Protein AF-A0A844P4P9-F1 (afdb_monomer)

Foldseek 3Di:
DPPVVVVVVVVVVVVVVVVVCCVVVVVVVPPDDDDPPVVVVVVVVVVVVVVVVVVVVVVVVVVVVVVVVVVVVVVVVVVVVVVVVVVVVVVLLVVLQVLLVVLLVVQVVLLVCLCPPCQLVNFKHFQDSVVLCCLQFVPRDSRHDDQAPVPPPPCCPRLLNLLLVLLLLLLVLLQQQLPDQQDDLVSLVVNVVSQLSNCVSNNMATPCLLDAQFKAFADDSRRTRARQLQRLSSLSSSLVSSQSSCVRNVHDHDDVVSSCSSCVSQQRLSSLLNNLLSQVVDPGMDGNNPLCVLVNLLSVLLVVLVVLPDPLSVVLNVVSSQSSHNHRDPVNVVLSVDLVSSLVNLVSSLVSLVVSCVVPDPVSVVSSVVSVVVVVVSVD

Mean predicted aligned error: 12.12 Å

pLDDT: mean 83.0, std 12.96, range [45.75, 98.38]

Organism: Aliivibrio fischeri (NCBI:txid668)

Structure (mmCIF, N/CA/C/O backbone):
data_AF-A0A844P4P9-F1
#
_entry.id   AF-A0A844P4P9-F1
#
loop_
_atom_site.group_PDB
_atom_site.id
_atom_site.type_symbol
_atom_site.label_atom_id
_atom_site.label_alt_id
_atom_site.label_comp_id
_atom_site.label_asym_id
_atom_site.label_entity_id
_atom_site.label_seq_id
_atom_site.pdbx_PDB_ins_code
_atom_site.Cartn_x
_atom_site.Cartn_y
_atom_site.Cartn_z
_atom_site.occupancy
_atom_site.B_iso_or_equiv
_atom_site.auth_seq_id
_atom_site.auth_comp_id
_atom_site.auth_asym_id
_atom_site.auth_atom_id
_atom_site.pdbx_PDB_model_num
ATOM 1 N N . MET A 1 1 ? -49.390 -13.519 61.964 1.00 49.34 1 MET A N 1
ATOM 2 C CA . MET A 1 1 ? -50.556 -12.682 62.332 1.00 49.34 1 MET A CA 1
ATOM 3 C C . MET A 1 1 ? -50.137 -11.231 62.199 1.00 49.34 1 MET A C 1
ATOM 5 O O . MET A 1 1 ? -49.095 -10.884 62.733 1.00 49.34 1 MET A O 1
ATOM 9 N N . ASN A 1 2 ? -50.870 -10.423 61.428 1.00 45.75 2 ASN A N 1
ATOM 10 C CA . ASN A 1 2 ? -50.506 -9.028 61.162 1.00 45.75 2 ASN A CA 1
ATOM 11 C C . ASN A 1 2 ? -50.465 -8.231 62.473 1.00 45.75 2 ASN A C 1
ATOM 13 O O . ASN A 1 2 ? -51.506 -8.053 63.106 1.00 45.75 2 ASN A O 1
ATOM 17 N N . ASN A 1 3 ? -49.288 -7.721 62.848 1.00 56.22 3 ASN A N 1
ATOM 18 C CA . ASN A 1 3 ? -49.097 -6.864 64.026 1.00 56.22 3 ASN A CA 1
ATOM 19 C C . ASN A 1 3 ? -50.070 -5.668 64.030 1.00 56.22 3 ASN A C 1
ATOM 21 O O . ASN A 1 3 ? -50.517 -5.241 65.090 1.00 56.22 3 ASN A O 1
ATOM 25 N N . ASN A 1 4 ? -50.497 -5.209 62.850 1.00 58.88 4 ASN A N 1
ATOM 26 C CA . ASN A 1 4 ? -51.485 -4.140 62.684 1.00 58.88 4 ASN A CA 1
ATOM 27 C C . ASN A 1 4 ? -52.857 -4.458 63.309 1.00 58.88 4 ASN A C 1
ATOM 29 O O . ASN A 1 4 ? -53.518 -3.550 63.801 1.00 58.88 4 ASN A O 1
ATOM 33 N N . LEU A 1 5 ? -53.284 -5.728 63.340 1.00 64.12 5 LEU A N 1
ATOM 34 C CA . LEU A 1 5 ? -54.570 -6.120 63.929 1.00 64.12 5 LEU A CA 1
ATOM 35 C C . LEU A 1 5 ? -54.526 -6.048 65.464 1.00 64.12 5 LEU A C 1
ATOM 37 O O . LEU A 1 5 ? -55.470 -5.582 66.090 1.00 64.12 5 LEU A O 1
ATOM 41 N N . ILE A 1 6 ? -53.408 -6.465 66.065 1.00 69.06 6 ILE A N 1
ATOM 42 C CA . ILE A 1 6 ? -53.213 -6.445 67.522 1.00 69.06 6 ILE A CA 1
ATOM 43 C C . ILE A 1 6 ? -53.178 -4.999 68.030 1.00 69.06 6 ILE A C 1
ATOM 45 O O . ILE A 1 6 ? -53.824 -4.684 69.026 1.00 69.06 6 ILE A O 1
ATOM 49 N N . TRP A 1 7 ? -52.495 -4.101 67.312 1.00 66.94 7 TRP A N 1
ATOM 50 C CA . TRP A 1 7 ? -52.430 -2.682 67.671 1.00 66.94 7 TRP A CA 1
ATOM 51 C C . TRP A 1 7 ? -53.755 -1.943 67.483 1.00 66.94 7 TRP A C 1
ATOM 53 O O . TRP A 1 7 ? -54.087 -1.099 68.310 1.00 66.94 7 TRP A O 1
ATOM 63 N N . LEU A 1 8 ? -54.536 -2.288 66.454 1.00 70.75 8 LEU A N 1
ATOM 64 C CA . LEU A 1 8 ? -55.869 -1.718 66.239 1.00 70.75 8 LEU A CA 1
ATOM 65 C C . LEU A 1 8 ? -56.861 -2.159 67.327 1.00 70.75 8 LEU A C 1
ATOM 67 O O . LEU A 1 8 ? -57.684 -1.367 67.778 1.00 70.75 8 LEU A O 1
ATOM 71 N N . VAL A 1 9 ? -56.741 -3.400 67.805 1.00 73.94 9 VAL A N 1
ATOM 72 C CA . VAL A 1 9 ? -57.531 -3.901 68.940 1.00 73.94 9 VAL A CA 1
ATOM 73 C C . VAL A 1 9 ? -57.095 -3.240 70.253 1.00 73.94 9 VAL A C 1
ATOM 75 O O . VAL A 1 9 ? -57.946 -2.858 71.051 1.00 73.94 9 VAL A O 1
ATOM 78 N N . LEU A 1 10 ? -55.791 -3.039 70.471 1.00 70.88 10 LEU A N 1
ATOM 79 C CA . LEU A 1 10 ? -55.267 -2.356 71.661 1.00 70.88 10 LEU A CA 1
ATOM 80 C C . LEU A 1 10 ? -55.635 -0.867 71.705 1.00 70.88 10 LEU A C 1
ATOM 82 O O . LEU A 1 10 ? -56.014 -0.375 72.765 1.00 70.88 10 LEU A O 1
ATOM 86 N N . SER A 1 11 ? -55.579 -0.150 70.579 1.00 71.00 11 SER A N 1
ATOM 87 C CA . SER A 1 11 ? -55.977 1.263 70.524 1.00 71.00 11 SER A CA 1
ATOM 88 C C . SER A 1 11 ? -57.486 1.439 70.707 1.00 71.00 11 SER A C 1
ATOM 90 O O . SER A 1 11 ? -57.906 2.331 71.444 1.00 71.00 11 SER A O 1
ATOM 92 N N . ALA A 1 12 ? -58.299 0.545 70.132 1.00 72.88 12 ALA A N 1
ATOM 93 C CA . ALA A 1 12 ? -59.739 0.504 70.371 1.00 72.88 12 ALA A CA 1
ATOM 94 C C . ALA A 1 12 ? -60.065 0.188 71.841 1.00 72.88 12 ALA A C 1
ATOM 96 O O . ALA A 1 12 ? -60.924 0.840 72.432 1.00 72.88 12 ALA A O 1
ATOM 97 N N . ALA A 1 13 ? -59.340 -0.749 72.461 1.00 72.50 13 ALA A N 1
ATOM 98 C CA . ALA A 1 13 ? -59.513 -1.086 73.871 1.00 72.50 13 ALA A CA 1
ATOM 99 C C . ALA A 1 13 ? -59.148 0.094 74.786 1.00 72.50 13 ALA A C 1
ATOM 101 O O . ALA A 1 13 ? -59.950 0.459 75.642 1.00 72.50 13 ALA A O 1
ATOM 102 N N . ILE A 1 14 ? -58.002 0.750 74.569 1.00 73.44 14 ILE A N 1
ATOM 103 C CA . ILE A 1 14 ? -57.566 1.917 75.357 1.00 73.44 14 ILE A CA 1
ATOM 104 C C . ILE A 1 14 ? -58.513 3.108 75.153 1.00 73.44 14 ILE A C 1
ATOM 106 O O . ILE A 1 14 ? -58.868 3.768 76.127 1.00 73.44 14 ILE A O 1
ATOM 110 N N . GLY A 1 15 ? -58.970 3.353 73.919 1.00 70.38 15 GLY A N 1
ATOM 111 C CA . GLY A 1 15 ? -59.972 4.378 73.613 1.00 70.38 15 GLY A CA 1
ATOM 112 C C . GLY A 1 15 ? -61.324 4.100 74.278 1.00 70.38 15 GLY A C 1
ATOM 113 O O . GLY A 1 15 ? -61.955 5.007 74.808 1.00 70.38 15 GLY A O 1
ATOM 114 N N . SER A 1 16 ? -61.753 2.836 74.326 1.00 69.38 16 SER A N 1
ATOM 115 C CA . SER A 1 16 ? -62.984 2.453 75.028 1.00 69.38 16 SER A CA 1
ATOM 116 C C . SER A 1 16 ? -62.849 2.581 76.549 1.00 69.38 16 SER A C 1
ATOM 118 O O . SER A 1 16 ? -63.783 3.030 77.213 1.00 69.38 16 SER A O 1
ATOM 120 N N . LEU A 1 17 ? -61.671 2.266 77.101 1.00 65.81 17 LEU A N 1
ATOM 121 C CA . LEU A 1 17 ? -61.398 2.367 78.532 1.00 65.81 17 LEU A CA 1
ATOM 122 C C . LEU A 1 17 ? -61.313 3.827 78.985 1.00 65.81 17 LEU A C 1
ATOM 124 O O . LEU A 1 17 ? -61.814 4.156 80.053 1.00 65.81 17 LEU A O 1
ATOM 128 N N . SER A 1 18 ? -60.715 4.713 78.181 1.00 62.50 18 SER A N 1
ATOM 129 C CA . SER A 1 18 ? -60.629 6.144 78.491 1.00 62.50 18 SER A CA 1
ATOM 130 C C . SER A 1 18 ? -61.994 6.828 78.418 1.00 62.50 18 SER A C 1
ATOM 132 O O . SER A 1 18 ? -62.302 7.649 79.281 1.00 62.50 18 SER A O 1
ATOM 134 N N . VAL A 1 19 ? -62.848 6.432 77.466 1.00 67.31 19 VAL A N 1
ATOM 135 C CA . VAL A 1 19 ? -64.245 6.883 77.400 1.00 67.31 19 VAL A CA 1
ATOM 136 C C . VAL A 1 19 ? -65.050 6.339 78.578 1.00 67.31 19 VAL A C 1
ATOM 138 O O . VAL A 1 19 ? -65.781 7.116 79.181 1.00 67.31 19 VAL A O 1
ATOM 141 N N . MET A 1 20 ? -64.888 5.067 78.971 1.00 65.25 20 MET A N 1
ATOM 142 C CA . MET A 1 20 ? -65.543 4.532 80.174 1.00 65.25 20 MET A CA 1
ATOM 143 C C . MET A 1 20 ? -65.071 5.234 81.446 1.00 65.25 20 MET A C 1
ATOM 145 O O . MET A 1 20 ? -65.904 5.619 82.254 1.00 65.25 20 MET A O 1
ATOM 149 N N . ILE A 1 21 ? -63.768 5.445 81.634 1.00 62.84 21 ILE A N 1
ATOM 150 C CA . ILE A 1 21 ? -63.237 6.151 82.807 1.00 62.84 21 ILE A CA 1
ATOM 151 C C . ILE A 1 21 ? -63.730 7.606 82.811 1.00 62.84 21 ILE A C 1
ATOM 153 O O . ILE A 1 21 ? -64.185 8.085 83.844 1.00 62.84 21 ILE A O 1
ATOM 157 N N . GLY A 1 22 ? -63.745 8.286 81.662 1.00 63.31 22 GLY A N 1
ATOM 158 C CA . GLY A 1 22 ? -64.340 9.617 81.531 1.00 63.31 22 GLY A CA 1
ATOM 159 C C . GLY A 1 22 ? -65.828 9.629 81.895 1.00 63.31 22 GLY A C 1
ATOM 160 O O . GLY A 1 22 ? -66.245 10.409 82.741 1.00 63.31 22 GLY A O 1
ATOM 161 N N . TYR A 1 23 ? -66.631 8.723 81.335 1.00 65.25 23 TYR A N 1
ATOM 162 C CA . TYR A 1 23 ? -68.076 8.667 81.588 1.00 65.25 23 TYR A CA 1
ATOM 163 C C . TYR A 1 23 ? -68.448 8.234 83.006 1.00 65.25 23 TYR A C 1
ATOM 165 O O . TYR A 1 23 ? -69.498 8.628 83.500 1.00 65.25 23 TYR A O 1
ATOM 173 N N . LEU A 1 24 ? -67.625 7.407 83.649 1.00 61.50 24 LEU A N 1
ATOM 174 C CA . LEU A 1 24 ? -67.925 6.835 84.960 1.00 61.50 24 LEU A CA 1
ATOM 175 C C . LEU A 1 24 ? -67.409 7.742 86.087 1.00 61.50 24 LEU A C 1
ATOM 177 O O . LEU A 1 24 ? -68.063 7.851 87.118 1.00 61.50 24 LEU A O 1
ATOM 181 N N . PHE A 1 25 ? -66.303 8.467 85.876 1.00 56.47 25 PHE A N 1
ATOM 182 C CA . PHE A 1 25 ? -65.741 9.380 86.879 1.00 56.47 25 PHE A CA 1
ATOM 183 C C . PHE A 1 25 ? -66.205 10.840 86.746 1.00 56.47 25 PHE A C 1
ATOM 185 O O . PHE A 1 25 ? -66.224 11.540 87.755 1.00 56.47 25 PHE A O 1
ATOM 192 N N . VAL A 1 26 ? -66.623 11.317 85.564 1.00 58.06 26 VAL A N 1
ATOM 193 C CA . VAL A 1 26 ? -67.126 12.701 85.397 1.00 58.06 26 VAL A CA 1
ATOM 194 C C . VAL A 1 26 ? -68.416 12.968 86.195 1.00 58.06 26 VAL A C 1
ATOM 196 O O . VAL A 1 26 ? -68.464 13.996 86.866 1.00 58.06 26 VAL A O 1
ATOM 199 N 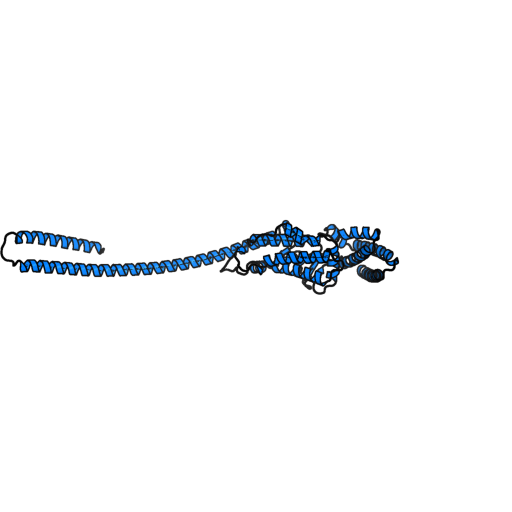N . PRO A 1 27 ? -69.424 12.072 86.241 1.00 55.97 27 PRO A N 1
ATOM 200 C CA . PRO A 1 27 ? -70.598 12.262 87.099 1.00 55.97 27 PRO A CA 1
ATOM 201 C C . PRO A 1 27 ? -70.258 12.179 88.596 1.00 55.97 27 PRO A C 1
ATOM 203 O O . PRO A 1 27 ? -70.794 12.940 89.395 1.00 55.97 27 PRO A O 1
ATOM 206 N N . LEU A 1 28 ? -69.307 11.314 88.973 1.00 52.25 28 LEU A N 1
ATOM 207 C CA . LEU A 1 28 ? -68.808 11.174 90.350 1.00 52.25 28 LEU A CA 1
ATOM 208 C C . LEU A 1 28 ? -68.013 12.403 90.842 1.00 52.25 28 LEU A C 1
ATOM 210 O O . LEU A 1 28 ? -67.882 12.600 92.048 1.00 52.25 28 LEU A O 1
ATOM 214 N N . LEU A 1 29 ? -67.502 13.240 89.933 1.00 52.38 29 LEU A N 1
ATOM 215 C CA . LEU A 1 29 ? -66.826 14.505 90.249 1.00 52.38 29 LEU A CA 1
ATOM 216 C C . LEU A 1 29 ? -67.794 15.683 90.440 1.00 52.38 29 LEU A C 1
ATOM 218 O O . LEU A 1 29 ? -67.427 16.651 91.105 1.00 52.38 29 LEU A O 1
ATOM 222 N N . ILE A 1 30 ? -69.000 15.619 89.863 1.00 55.66 30 ILE A N 1
ATOM 223 C CA . ILE A 1 30 ? -69.949 16.744 89.831 1.00 55.66 30 ILE A CA 1
ATOM 224 C C . ILE A 1 30 ? -70.841 16.792 91.089 1.00 55.66 30 ILE A C 1
ATOM 226 O O . ILE A 1 30 ? -71.148 17.893 91.538 1.00 55.66 30 ILE A O 1
ATOM 230 N N . ASP A 1 31 ? -71.166 15.655 91.724 1.00 49.72 31 ASP A N 1
ATOM 231 C CA . ASP A 1 31 ? -72.159 15.603 92.825 1.00 49.72 31 ASP A CA 1
ATOM 232 C C . ASP A 1 31 ? -71.616 15.406 94.258 1.00 49.72 31 ASP A C 1
ATOM 234 O O . ASP A 1 31 ? -72.378 15.356 95.222 1.00 49.72 31 ASP A O 1
ATOM 238 N N . GLY A 1 32 ? -70.298 15.440 94.450 1.00 47.22 32 GLY A N 1
ATOM 239 C CA . GLY A 1 32 ? -69.732 15.851 95.734 1.00 47.22 32 GLY A CA 1
ATOM 240 C C . GLY A 1 32 ? -69.352 14.770 96.759 1.00 47.22 32 GLY A C 1
ATOM 241 O O . GLY A 1 32 ? -69.992 13.744 96.955 1.00 47.22 32 GLY A O 1
ATOM 242 N N . GLN A 1 33 ? -68.298 15.153 97.485 1.00 51.06 33 GLN A N 1
ATOM 243 C CA . GLN A 1 33 ? -67.802 14.664 98.774 1.00 51.06 33 GLN A CA 1
ATOM 244 C C . GLN A 1 33 ? -66.991 13.345 98.827 1.00 51.06 33 GLN A C 1
ATOM 246 O O . GLN A 1 33 ? -67.489 12.235 98.708 1.00 51.06 33 GLN A O 1
ATOM 251 N N . ILE A 1 34 ? -65.713 13.538 99.202 1.00 47.19 34 ILE A N 1
ATOM 252 C CA . ILE A 1 34 ? -64.752 12.584 99.796 1.00 47.19 34 ILE A CA 1
ATOM 253 C C . ILE A 1 34 ? -64.070 11.607 98.821 1.00 47.19 34 ILE A C 1
ATOM 255 O O . ILE A 1 34 ? -64.013 10.405 99.039 1.00 47.19 34 ILE A O 1
ATOM 259 N N . ILE A 1 35 ? -63.372 12.152 97.824 1.00 48.12 35 ILE A N 1
ATOM 260 C CA . ILE A 1 35 ? -62.010 11.697 97.499 1.00 48.12 35 ILE A CA 1
ATOM 261 C C . ILE A 1 35 ? -61.187 12.979 97.358 1.00 48.12 35 ILE A C 1
ATOM 263 O O . ILE A 1 35 ? -61.572 13.863 96.598 1.00 48.12 35 ILE A O 1
ATOM 267 N N . ARG A 1 36 ? -60.111 13.150 98.143 1.00 48.66 36 ARG A N 1
ATOM 268 C CA . ARG A 1 36 ? -59.259 14.356 98.076 1.00 48.66 36 ARG A CA 1
ATOM 269 C C . ARG A 1 36 ? -58.921 14.641 96.608 1.00 48.66 36 ARG A C 1
ATOM 271 O O . ARG A 1 36 ? -58.445 13.736 95.925 1.00 48.66 36 ARG A O 1
ATOM 278 N N . ALA A 1 37 ? -59.126 15.874 96.143 1.00 52.25 37 ALA A N 1
ATOM 279 C CA . ALA A 1 37 ? -58.712 16.308 94.805 1.00 52.25 37 ALA A CA 1
ATOM 280 C C . ALA A 1 37 ? -57.220 16.001 94.540 1.00 52.25 37 ALA A C 1
ATOM 282 O O . ALA A 1 37 ? -56.847 15.694 93.412 1.00 52.25 37 ALA A O 1
ATOM 283 N N . ASP A 1 38 ? -56.402 15.944 95.597 1.00 52.59 38 ASP A N 1
ATOM 284 C CA . ASP A 1 38 ? -55.004 15.494 95.562 1.00 52.59 38 ASP A CA 1
ATOM 285 C C . ASP A 1 38 ? -54.826 14.025 95.126 1.00 52.59 38 ASP A C 1
ATOM 287 O O . ASP A 1 38 ? -53.840 13.679 94.476 1.00 52.59 38 ASP A O 1
ATOM 291 N N . ILE A 1 39 ? -55.768 13.133 95.449 1.00 53.25 39 ILE A N 1
ATOM 292 C CA . ILE A 1 39 ? -55.701 11.700 95.111 1.00 53.25 39 ILE A CA 1
ATOM 293 C C . ILE A 1 39 ? -56.119 11.468 93.654 1.00 53.25 39 ILE A C 1
ATOM 295 O O . ILE A 1 39 ? -55.470 10.697 92.960 1.00 53.25 39 ILE A O 1
ATOM 299 N N . LEU A 1 40 ? -57.148 12.163 93.159 1.00 54.06 40 LEU A N 1
ATOM 300 C CA . LEU A 1 40 ? -57.579 12.091 91.752 1.00 54.06 40 LEU A CA 1
ATOM 301 C C . LEU A 1 40 ? -56.624 12.843 90.812 1.00 54.06 40 LEU A C 1
ATOM 303 O O . LEU A 1 40 ? -56.296 12.337 89.740 1.00 54.06 40 LEU A O 1
ATOM 307 N N . GLY A 1 41 ? -56.117 14.005 91.236 1.00 56.75 41 GLY A N 1
ATOM 308 C CA . GLY A 1 41 ? -55.069 14.742 90.530 1.00 56.75 41 GLY A CA 1
ATOM 309 C C . GLY A 1 41 ? -53.760 13.954 90.468 1.00 56.75 41 GLY A C 1
ATOM 310 O O . GLY A 1 41 ? -53.143 13.873 89.404 1.00 56.75 41 GLY A O 1
ATOM 311 N N . SER A 1 42 ? -53.369 13.283 91.560 1.00 55.66 42 SER A N 1
ATOM 312 C CA . SER A 1 42 ? -52.215 12.377 91.525 1.00 55.66 42 SER A CA 1
ATOM 313 C C . SER A 1 42 ? -52.483 11.150 90.649 1.00 55.66 42 SER A C 1
ATOM 315 O O . SER A 1 42 ? -51.652 10.871 89.794 1.00 55.66 42 SER A O 1
ATOM 317 N N . LEU A 1 43 ? -53.640 10.480 90.731 1.00 58.47 43 LEU A N 1
ATOM 318 C CA . LEU A 1 43 ? -53.989 9.346 89.852 1.00 58.47 43 LEU A CA 1
ATOM 319 C C . LEU A 1 43 ? -53.982 9.715 88.364 1.00 58.47 43 LEU A C 1
ATOM 321 O O . LEU A 1 43 ? -53.454 8.955 87.556 1.00 58.47 43 LEU A O 1
ATOM 325 N N . GLY A 1 44 ? -54.506 10.886 87.997 1.00 63.41 44 GLY A N 1
ATOM 326 C CA . GLY A 1 44 ? -54.444 11.401 86.627 1.00 63.41 44 GLY A CA 1
ATOM 327 C C . GLY A 1 44 ? -53.011 11.687 86.168 1.00 63.41 44 GLY A C 1
ATOM 328 O O . GLY A 1 44 ? -52.649 11.373 85.036 1.00 63.41 44 GLY A O 1
ATOM 329 N N . THR A 1 45 ? -52.162 12.199 87.064 1.00 66.38 45 THR A N 1
ATOM 330 C CA . THR A 1 45 ? -50.733 12.445 86.795 1.00 66.38 45 THR A CA 1
ATOM 331 C C . THR A 1 45 ? -49.943 11.133 86.671 1.00 66.38 45 THR A C 1
ATOM 333 O O . THR A 1 45 ? -49.086 11.005 85.794 1.00 66.38 45 THR A O 1
ATOM 336 N N . TRP A 1 46 ? -50.264 10.119 87.482 1.00 62.38 46 TRP A N 1
ATOM 337 C CA . TRP A 1 46 ? -49.714 8.761 87.387 1.00 62.38 46 TRP A CA 1
ATOM 338 C C . TRP A 1 46 ? -50.175 8.052 86.103 1.00 62.38 46 TRP A C 1
ATOM 340 O O . TRP A 1 46 ? -49.359 7.473 85.392 1.00 62.38 46 TRP A O 1
ATOM 350 N N . ALA A 1 47 ? -51.453 8.160 85.734 1.00 68.62 47 ALA A N 1
ATOM 351 C CA . ALA A 1 47 ? -51.974 7.598 84.488 1.00 68.62 47 ALA A CA 1
ATOM 352 C C . ALA A 1 47 ? -51.380 8.290 83.248 1.00 68.62 47 ALA A C 1
ATOM 354 O O . ALA A 1 47 ? -50.972 7.620 82.300 1.00 68.62 47 ALA A O 1
ATOM 355 N N . GLY A 1 48 ? -51.265 9.621 83.272 1.00 67.56 48 GLY A N 1
ATOM 356 C CA . GLY A 1 48 ? -50.646 10.406 82.203 1.00 67.56 48 GLY A CA 1
ATOM 357 C C . GLY A 1 48 ? -49.152 10.117 82.045 1.00 67.56 48 GLY A C 1
ATOM 358 O O . GLY A 1 48 ? -48.673 9.942 80.924 1.00 67.56 48 GLY A O 1
ATOM 359 N N . SER A 1 49 ? -48.409 9.987 83.147 1.00 68.25 49 SER A N 1
ATOM 360 C CA . SER A 1 49 ? -46.987 9.616 83.102 1.00 68.25 49 SER A CA 1
ATOM 361 C C . SER A 1 49 ? -46.775 8.183 82.603 1.00 68.25 49 SER A C 1
ATOM 363 O O . SER A 1 49 ? -45.906 7.976 81.758 1.00 68.25 49 SER A O 1
ATOM 365 N N . ILE A 1 50 ? -47.612 7.216 83.000 1.00 72.50 50 ILE A N 1
ATOM 366 C CA . ILE A 1 50 ? -47.588 5.845 82.453 1.00 72.50 50 ILE A CA 1
ATOM 367 C C . ILE A 1 50 ? -47.898 5.843 80.949 1.00 72.50 50 ILE A C 1
ATOM 369 O O . ILE A 1 50 ? -47.191 5.189 80.182 1.00 72.50 50 ILE A O 1
ATOM 373 N N . ALA A 1 51 ? -48.900 6.606 80.502 1.00 71.62 51 ALA A N 1
ATOM 374 C CA . ALA A 1 51 ? -49.221 6.743 79.081 1.00 71.62 51 ALA A CA 1
ATOM 375 C C . ALA A 1 51 ? -48.060 7.371 78.289 1.00 71.62 51 ALA A C 1
ATOM 377 O O . ALA A 1 51 ? -47.718 6.903 77.201 1.00 71.62 51 ALA A O 1
ATOM 378 N N . THR A 1 52 ? -47.399 8.383 78.856 1.00 73.44 52 THR A N 1
ATOM 379 C CA . THR A 1 52 ? -46.244 9.046 78.232 1.00 73.44 52 THR A CA 1
ATOM 380 C C . THR A 1 52 ? -45.054 8.091 78.125 1.00 73.44 52 THR A C 1
ATOM 382 O O . THR A 1 52 ? -44.472 7.967 77.050 1.00 73.44 52 THR A O 1
ATOM 385 N N . VAL A 1 53 ? -44.739 7.345 79.192 1.00 78.56 53 VAL A N 1
ATOM 386 C CA . VAL A 1 53 ? -43.682 6.316 79.194 1.00 78.56 53 VAL A CA 1
ATOM 387 C C . VAL A 1 53 ? -43.994 5.204 78.190 1.00 78.56 53 VAL A C 1
ATOM 389 O O . VAL A 1 53 ? -43.114 4.811 77.426 1.00 78.56 53 VAL A O 1
ATOM 392 N N . GLY A 1 54 ? -45.247 4.740 78.123 1.00 77.19 54 GLY A N 1
ATOM 393 C CA . GLY A 1 54 ? -45.687 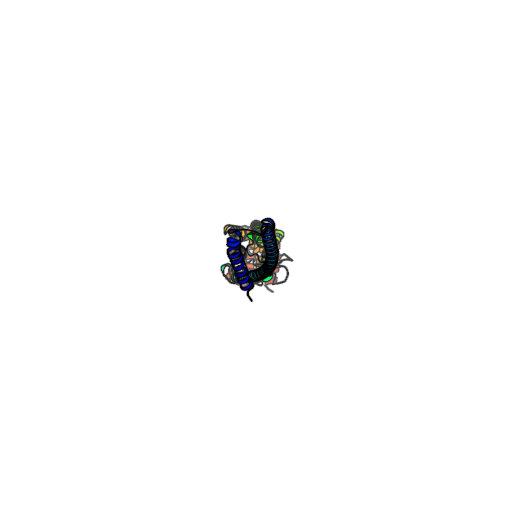3.746 77.140 1.00 77.19 54 GLY A CA 1
ATOM 394 C C . GLY A 1 54 ? -45.521 4.230 75.697 1.00 77.19 54 GLY A C 1
ATOM 395 O O . GLY A 1 54 ? -45.018 3.493 74.847 1.00 77.19 54 GLY A O 1
ATOM 396 N N . THR A 1 55 ? -45.857 5.495 75.437 1.00 79.94 55 THR A N 1
ATOM 397 C CA . THR A 1 55 ? -45.666 6.130 74.123 1.00 79.94 55 THR A CA 1
ATOM 398 C C . THR A 1 55 ? -44.180 6.251 73.774 1.00 79.94 55 THR A C 1
ATOM 400 O O . THR A 1 55 ? -43.787 5.988 72.641 1.00 79.94 55 THR A O 1
ATOM 403 N N . LEU A 1 56 ? -43.329 6.579 74.749 1.00 79.50 56 LEU A N 1
ATOM 404 C CA . LEU A 1 56 ? -41.881 6.699 74.562 1.00 79.50 56 LEU A CA 1
ATOM 405 C C . LEU A 1 56 ? -41.233 5.341 74.243 1.00 79.50 56 LEU A C 1
ATOM 407 O O . LEU A 1 56 ? -40.434 5.248 73.315 1.00 79.50 56 LEU A O 1
ATOM 411 N N . ILE A 1 57 ? -41.633 4.273 74.942 1.00 81.38 57 ILE A N 1
ATOM 412 C CA . ILE A 1 57 ? -41.191 2.895 74.659 1.00 81.38 57 ILE A CA 1
ATOM 413 C C . ILE A 1 57 ? -41.635 2.458 73.257 1.00 81.38 57 ILE A C 1
ATOM 415 O O . ILE A 1 57 ? -40.851 1.857 72.519 1.00 81.38 57 ILE A O 1
ATOM 419 N N . PHE A 1 58 ? -42.873 2.779 72.872 1.00 84.31 58 PHE A N 1
ATOM 420 C CA . PHE A 1 58 ? -43.389 2.497 71.535 1.00 84.31 58 PHE A CA 1
ATOM 421 C C . PHE A 1 58 ? -42.572 3.208 70.450 1.00 84.31 58 PHE A C 1
ATOM 423 O O . PHE A 1 58 ? -42.122 2.559 69.506 1.00 84.31 58 PHE A O 1
ATOM 430 N N . LEU A 1 59 ? -42.316 4.509 70.615 1.00 81.62 59 LEU A N 1
ATOM 431 C CA . LEU A 1 59 ? -41.507 5.288 69.678 1.00 81.62 59 LEU A CA 1
ATOM 432 C C . LEU A 1 59 ? -40.079 4.745 69.578 1.00 81.62 59 LEU A C 1
ATOM 434 O O . LEU A 1 59 ? -39.559 4.636 68.472 1.00 81.62 59 LEU A O 1
ATOM 438 N N . ILE A 1 60 ? -39.459 4.341 70.694 1.00 86.62 60 ILE A N 1
ATOM 439 C CA . ILE A 1 60 ? -38.129 3.707 70.686 1.00 86.62 60 ILE A CA 1
ATOM 440 C C . ILE A 1 60 ? -38.157 2.416 69.862 1.00 86.62 60 ILE A C 1
ATOM 442 O O . ILE A 1 60 ? -37.305 2.226 68.995 1.00 86.62 60 ILE A O 1
ATOM 446 N N . ARG A 1 61 ? -39.152 1.550 70.079 1.00 86.62 61 ARG A N 1
ATOM 447 C CA . ARG A 1 61 ? -39.284 0.291 69.335 1.00 86.62 61 ARG A CA 1
ATOM 448 C C . ARG A 1 61 ? -39.511 0.530 67.840 1.00 86.62 61 ARG A C 1
ATOM 450 O O . ARG A 1 61 ? -38.865 -0.121 67.025 1.00 86.62 61 ARG A O 1
ATOM 457 N N . GLN A 1 62 ? -40.378 1.476 67.485 1.00 84.06 62 GLN A N 1
ATOM 458 C CA . GLN A 1 62 ? -40.651 1.840 66.094 1.00 84.06 62 GLN A CA 1
ATOM 459 C C . GLN A 1 62 ? -39.401 2.402 65.402 1.00 84.06 62 GLN A C 1
ATOM 461 O O . GLN A 1 62 ? -39.142 2.083 64.245 1.00 84.06 62 GLN A O 1
ATOM 466 N N . ASN A 1 63 ? -38.605 3.204 66.113 1.00 85.94 63 ASN A N 1
ATOM 467 C CA . ASN A 1 63 ? -37.378 3.798 65.581 1.00 85.94 63 ASN A CA 1
ATOM 468 C C . ASN A 1 63 ? -36.279 2.741 65.364 1.00 85.94 63 ASN A C 1
ATOM 470 O O . ASN A 1 63 ? -35.548 2.811 64.380 1.00 85.94 63 ASN A O 1
ATOM 474 N N . ILE A 1 64 ? -36.193 1.728 66.236 1.00 88.94 64 ILE A N 1
ATOM 475 C CA . ILE A 1 64 ? -35.297 0.574 66.045 1.00 88.94 64 ILE A CA 1
ATOM 476 C C . ILE A 1 64 ? -35.717 -0.234 64.808 1.00 88.94 64 ILE A C 1
ATOM 478 O O . ILE A 1 64 ? -34.882 -0.512 63.952 1.00 88.94 64 ILE A O 1
ATOM 482 N N . GLU A 1 65 ? -37.006 -0.553 64.664 1.00 87.00 65 GLU A N 1
ATOM 483 C CA . GLU A 1 65 ? -37.513 -1.329 63.522 1.00 87.00 65 GLU A CA 1
ATOM 484 C C . GLU A 1 65 ? -37.339 -0.581 62.186 1.00 87.00 65 GLU A C 1
ATOM 486 O O . GLU A 1 65 ? -36.947 -1.179 61.184 1.00 87.00 65 GLU A O 1
ATOM 491 N N . LEU A 1 66 ? -37.549 0.741 62.177 1.00 86.06 66 LEU A N 1
ATOM 492 C CA . LEU A 1 66 ? -37.275 1.603 61.022 1.00 86.06 66 LEU A CA 1
ATOM 493 C C . LEU A 1 66 ? -35.794 1.605 60.637 1.00 86.06 66 LEU A C 1
ATOM 495 O O . LEU A 1 66 ? -35.486 1.494 59.451 1.00 86.06 66 LEU A O 1
ATOM 499 N N . ARG A 1 67 ? -34.881 1.698 61.612 1.00 85.50 67 ARG A N 1
ATOM 500 C CA . ARG A 1 67 ? -33.434 1.635 61.354 1.00 85.50 67 ARG A CA 1
ATOM 501 C C . ARG A 1 67 ? -33.027 0.291 60.764 1.00 85.50 67 ARG A C 1
ATOM 503 O O . ARG A 1 67 ? -32.343 0.274 59.749 1.00 85.50 67 ARG A O 1
ATOM 510 N N . GLU A 1 68 ? -33.514 -0.819 61.318 1.00 87.88 68 GLU A N 1
ATOM 511 C CA . GLU A 1 68 ? -33.229 -2.149 60.765 1.00 87.88 68 GLU A CA 1
ATOM 512 C C . GLU A 1 68 ? -33.754 -2.313 59.330 1.00 87.88 68 GLU A C 1
ATOM 514 O O . GLU A 1 68 ? -33.102 -2.938 58.492 1.00 87.88 68 GLU A O 1
ATOM 519 N N . GLN A 1 69 ? -34.937 -1.771 59.022 1.00 86.81 69 GLN A N 1
ATOM 520 C CA . GLN A 1 69 ? -35.485 -1.804 57.664 1.00 86.81 69 GLN A CA 1
ATOM 521 C C . GLN A 1 69 ? -34.679 -0.931 56.697 1.00 86.81 69 GLN A C 1
ATOM 523 O O . GLN A 1 69 ? -34.428 -1.358 55.568 1.00 86.81 69 GLN A O 1
ATOM 528 N N . GLN A 1 70 ? -34.242 0.252 57.135 1.00 83.69 70 GLN A N 1
ATOM 529 C CA . GLN A 1 70 ? -33.386 1.142 56.348 1.00 83.69 70 GLN A CA 1
ATOM 530 C C . GLN A 1 70 ? -32.016 0.514 56.078 1.00 83.69 70 GLN A C 1
ATOM 532 O O . GLN A 1 70 ? -31.583 0.499 54.930 1.00 83.69 70 GLN A O 1
ATOM 537 N N . GLU A 1 71 ? -31.373 -0.078 57.086 1.00 88.44 71 GLU A N 1
ATOM 538 C CA . GLU A 1 71 ? -30.090 -0.776 56.927 1.00 88.44 71 GLU A CA 1
ATOM 539 C C . GLU A 1 71 ? -30.209 -1.962 55.961 1.00 88.44 71 GLU A C 1
ATOM 541 O O . GLU A 1 71 ? -29.366 -2.139 55.076 1.00 88.44 71 GLU A O 1
ATOM 546 N N . LYS A 1 72 ? -31.292 -2.747 56.060 1.00 88.50 72 LYS A N 1
ATOM 547 C CA . LYS A 1 72 ? -31.573 -3.842 55.117 1.00 88.50 72 LYS A CA 1
ATOM 548 C C . LYS A 1 72 ? -31.797 -3.332 53.694 1.00 88.50 72 LYS A C 1
ATOM 550 O O . LYS A 1 72 ? -31.257 -3.916 52.757 1.00 88.50 72 LYS A O 1
ATOM 555 N N . GLN A 1 73 ? -32.561 -2.253 53.517 1.00 86.81 73 GLN A N 1
ATOM 556 C CA . GLN A 1 73 ? -32.774 -1.647 52.199 1.00 86.81 73 GLN A CA 1
ATOM 557 C C . GLN A 1 73 ? -31.477 -1.098 51.607 1.00 86.81 73 GLN A C 1
ATOM 559 O O . GLN A 1 73 ? -31.201 -1.357 50.440 1.00 86.81 73 GLN A O 1
ATOM 564 N N . GLN A 1 74 ? -30.667 -0.402 52.403 1.00 89.12 74 GLN A N 1
ATOM 565 C CA . GLN A 1 74 ? -29.398 0.164 51.957 1.00 89.12 74 GLN A CA 1
ATOM 566 C C . GLN A 1 74 ? -28.402 -0.935 51.571 1.00 89.12 74 GLN A C 1
ATOM 568 O O . GLN A 1 74 ? -27.778 -0.866 50.517 1.00 89.12 74 GLN A O 1
ATOM 573 N N . THR A 1 75 ? -28.323 -2.008 52.362 1.00 88.81 75 THR A N 1
ATOM 574 C CA . THR A 1 75 ? -27.497 -3.177 52.026 1.00 88.81 75 THR A CA 1
ATOM 575 C C . THR A 1 75 ? -27.955 -3.815 50.713 1.00 88.81 75 THR A C 1
ATOM 577 O O . THR A 1 75 ? -27.135 -4.124 49.851 1.00 88.81 75 THR A O 1
ATOM 580 N N . GLN A 1 76 ? -29.268 -3.971 50.518 1.00 88.62 76 GLN A N 1
ATOM 581 C CA . GLN A 1 76 ? -29.817 -4.532 49.284 1.00 88.62 76 GLN A CA 1
ATOM 582 C C . GLN A 1 76 ? -29.589 -3.622 48.068 1.00 88.62 76 GLN A C 1
ATOM 584 O O . GLN A 1 76 ? -29.346 -4.131 46.974 1.00 88.62 76 GLN A O 1
ATOM 589 N N . GLN A 1 77 ? -29.659 -2.299 48.242 1.00 88.00 77 GLN A N 1
ATOM 590 C CA . GLN A 1 77 ? -29.344 -1.322 47.197 1.00 88.00 77 GLN A CA 1
ATOM 591 C C . GLN A 1 77 ? -27.879 -1.427 46.782 1.00 88.00 77 GLN A C 1
ATOM 593 O O . GLN A 1 77 ? -27.625 -1.636 45.601 1.00 88.00 77 GLN A O 1
ATOM 598 N N . ASN A 1 78 ? -26.948 -1.428 47.740 1.00 90.38 78 ASN A N 1
ATOM 599 C CA . ASN A 1 78 ? -25.517 -1.566 47.459 1.00 90.38 78 ASN A CA 1
ATOM 600 C C . ASN A 1 78 ? -25.210 -2.862 46.685 1.00 90.38 78 ASN A C 1
ATOM 602 O O . ASN A 1 78 ? -24.498 -2.831 45.687 1.00 90.38 78 ASN A O 1
ATOM 606 N N . ILE A 1 79 ? -25.806 -3.994 47.086 1.00 91.50 79 ILE A N 1
ATOM 607 C CA . ILE A 1 79 ? -25.644 -5.281 46.381 1.00 91.50 79 ILE A CA 1
ATOM 608 C C . ILE A 1 79 ? -26.212 -5.214 44.955 1.00 91.50 79 ILE A C 1
ATOM 610 O O . ILE A 1 79 ? -25.657 -5.802 44.027 1.00 91.50 79 ILE A O 1
ATOM 614 N N . ASN A 1 80 ? -27.349 -4.543 44.763 1.00 90.56 80 ASN A N 1
ATOM 615 C CA . ASN A 1 80 ? -27.960 -4.410 43.442 1.00 90.56 80 ASN A CA 1
ATOM 616 C C . ASN A 1 80 ? -27.145 -3.478 42.533 1.00 90.56 80 ASN A C 1
ATOM 618 O O . ASN A 1 80 ? -27.002 -3.781 41.351 1.00 90.56 80 ASN A O 1
ATOM 622 N N . GLU A 1 81 ? -26.608 -2.383 43.069 1.00 91.81 81 GLU A N 1
ATOM 623 C CA . GLU A 1 81 ? -25.720 -1.460 42.356 1.00 91.81 81 GLU A CA 1
ATOM 624 C C . GLU A 1 81 ? -24.424 -2.154 41.932 1.00 91.81 81 GLU A C 1
ATOM 626 O O . GLU A 1 81 ? -24.014 -2.033 40.779 1.00 91.81 81 GLU A O 1
ATOM 631 N N . GLU A 1 82 ? -23.829 -2.957 42.817 1.00 92.19 82 GLU A N 1
ATOM 632 C CA . GLU A 1 82 ? -22.639 -3.751 42.507 1.00 92.19 82 GLU A CA 1
ATOM 633 C C . GLU A 1 82 ? -22.915 -4.743 41.368 1.00 92.19 82 GLU A C 1
ATOM 635 O O . GLU A 1 82 ? -22.203 -4.753 40.364 1.00 92.19 82 GLU A O 1
ATOM 640 N N . LYS A 1 83 ? -24.028 -5.487 41.439 1.00 91.75 83 LYS A N 1
ATOM 641 C CA . LYS A 1 83 ? -24.455 -6.393 40.356 1.00 91.75 83 LYS A CA 1
ATOM 642 C C . LYS A 1 83 ? -24.723 -5.666 39.039 1.00 91.75 83 LYS A C 1
ATOM 644 O O . LYS A 1 83 ? -24.432 -6.205 37.972 1.00 91.75 83 LYS A O 1
ATOM 649 N N . GLN A 1 84 ? -25.305 -4.468 39.087 1.00 91.25 84 GLN A N 1
ATOM 650 C CA . GLN A 1 84 ? -25.518 -3.653 37.888 1.00 91.25 84 GLN A CA 1
ATOM 651 C C . GLN A 1 84 ? -24.188 -3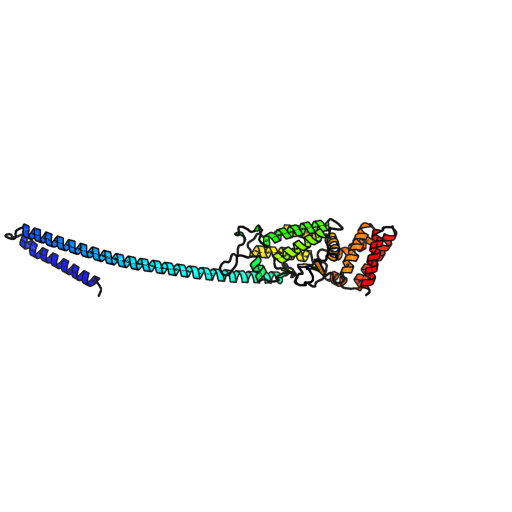.202 37.287 1.00 91.25 84 GLN A C 1
ATOM 653 O O . GLN A 1 84 ? -24.015 -3.282 36.072 1.00 91.25 84 GLN A O 1
ATOM 658 N N . HIS A 1 85 ? -23.231 -2.796 38.121 1.00 92.00 85 HIS A N 1
ATOM 659 C CA . HIS A 1 85 ? -21.905 -2.398 37.670 1.00 92.00 85 HIS A CA 1
ATOM 660 C C . HIS A 1 85 ? -21.145 -3.565 37.023 1.00 92.00 85 HIS A C 1
ATOM 662 O O . HIS A 1 85 ? -20.582 -3.406 35.938 1.00 92.00 85 HIS A O 1
ATOM 668 N N . GLU A 1 86 ? -21.188 -4.756 37.627 1.00 93.62 86 GLU A N 1
ATOM 669 C CA . GLU A 1 86 ? -20.621 -5.979 37.045 1.00 93.62 86 GLU A CA 1
ATOM 670 C C . GLU A 1 86 ? -21.272 -6.327 35.701 1.00 93.62 86 GLU A C 1
ATOM 672 O O . GLU A 1 86 ? -20.581 -6.635 34.726 1.00 93.62 86 GLU A O 1
ATOM 677 N N . MET A 1 87 ? -22.602 -6.222 35.619 1.00 92.06 87 MET A N 1
ATOM 678 C CA . MET A 1 87 ? -23.341 -6.473 34.385 1.00 92.06 87 MET A CA 1
ATOM 679 C C . MET A 1 87 ? -22.966 -5.473 33.287 1.00 92.06 87 MET A C 1
ATOM 681 O O . MET A 1 87 ? -22.726 -5.885 32.153 1.00 92.06 87 MET A O 1
ATOM 685 N N . TRP A 1 88 ? -22.858 -4.180 33.605 1.00 92.81 88 TRP A N 1
ATOM 686 C CA . TRP A 1 88 ? -22.421 -3.158 32.650 1.00 92.81 88 TRP A CA 1
ATOM 687 C C . TRP A 1 88 ? -20.988 -3.370 32.187 1.00 92.81 88 TRP A C 1
ATOM 689 O O . TRP A 1 88 ? -20.706 -3.217 31.000 1.00 92.81 88 TRP A O 1
ATOM 699 N N . LYS A 1 89 ? -20.089 -3.769 33.090 1.00 93.69 89 LYS A N 1
ATOM 700 C CA . LYS A 1 89 ? -18.712 -4.105 32.730 1.00 93.69 89 LYS A CA 1
ATOM 701 C C . LYS A 1 89 ? -18.674 -5.271 31.740 1.00 93.69 89 LYS A C 1
ATOM 703 O O . LYS A 1 89 ? -18.057 -5.143 30.686 1.00 93.69 89 LYS A O 1
ATOM 708 N N . SER A 1 90 ? -19.396 -6.355 32.030 1.00 92.12 90 SER A N 1
ATOM 709 C CA . SER A 1 90 ? -19.483 -7.522 31.143 1.00 92.12 90 SER A CA 1
ATOM 710 C C . SER A 1 90 ? -20.109 -7.178 29.784 1.00 92.12 90 SER A C 1
ATOM 712 O O . SER A 1 90 ? -19.601 -7.588 28.740 1.00 92.12 90 SER A O 1
ATOM 714 N N . GLN A 1 91 ? -21.170 -6.364 29.768 1.00 93.56 91 GLN A N 1
ATOM 715 C CA . GLN A 1 91 ? -21.777 -5.875 28.526 1.00 93.56 91 GLN A CA 1
ATOM 716 C C . GLN A 1 91 ? -20.803 -5.017 27.714 1.00 93.56 91 GLN A C 1
ATOM 718 O O . GLN A 1 91 ? -20.725 -5.169 26.498 1.00 93.56 91 GLN A O 1
ATOM 723 N N . ASN A 1 92 ? -20.036 -4.144 28.368 1.00 92.81 92 ASN A N 1
ATOM 724 C CA . ASN A 1 92 ? -19.063 -3.288 27.699 1.00 92.81 92 ASN A CA 1
ATOM 725 C C . ASN A 1 92 ? -17.892 -4.091 27.103 1.00 92.81 92 ASN A C 1
ATOM 727 O O . ASN A 1 92 ? -17.456 -3.807 25.987 1.00 92.81 92 ASN A O 1
ATOM 731 N N . GLU A 1 93 ? -17.416 -5.122 27.806 1.00 93.56 93 GLU A N 1
ATOM 732 C CA . GLU A 1 93 ? -16.417 -6.068 27.288 1.00 93.56 93 GLU A CA 1
ATOM 733 C C . GLU A 1 93 ? -16.945 -6.799 26.043 1.00 93.56 93 GLU A C 1
ATOM 735 O O . GLU A 1 93 ? -16.274 -6.826 25.009 1.00 93.56 93 GLU A O 1
ATOM 740 N N . MET A 1 94 ? -18.184 -7.300 26.092 1.00 94.56 94 MET A N 1
ATOM 741 C CA . MET A 1 94 ? -18.817 -7.978 24.956 1.00 94.56 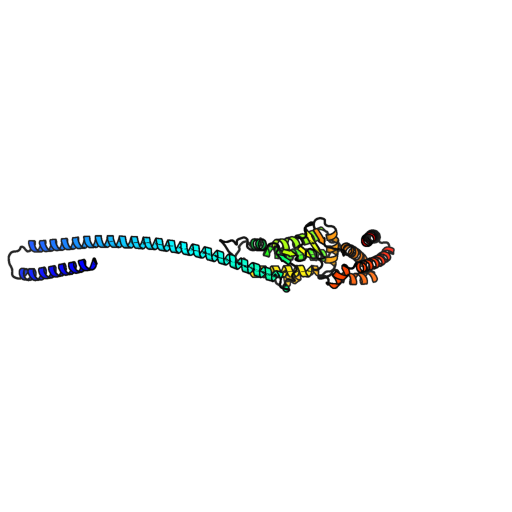94 MET A CA 1
ATOM 742 C C . MET A 1 94 ? -19.015 -7.046 23.752 1.00 94.56 94 MET A C 1
ATOM 744 O O . MET A 1 94 ? -18.706 -7.420 22.620 1.00 94.56 94 MET A O 1
ATOM 748 N N . LEU A 1 95 ? -19.486 -5.817 23.978 1.00 95.31 95 LEU A N 1
ATOM 749 C CA . LEU A 1 95 ? -19.636 -4.810 22.922 1.00 95.31 95 LEU A CA 1
ATOM 750 C C . LEU A 1 95 ? -18.289 -4.450 22.289 1.00 95.31 95 LEU A C 1
ATOM 752 O O . LEU A 1 95 ? -18.202 -4.271 21.074 1.00 95.31 95 LEU A O 1
ATOM 756 N N . THR A 1 96 ? -17.229 -4.370 23.094 1.00 94.06 96 THR A N 1
ATOM 757 C CA . THR A 1 96 ? -15.881 -4.074 22.596 1.00 94.06 96 THR A CA 1
ATOM 758 C C . THR A 1 96 ? -15.344 -5.212 21.733 1.00 94.06 96 THR A C 1
ATOM 760 O O . THR A 1 96 ? -14.823 -4.952 20.646 1.00 94.06 96 THR A O 1
ATOM 763 N N . PHE A 1 97 ? -15.548 -6.462 22.156 1.00 95.38 97 PHE A N 1
ATOM 764 C CA . PHE A 1 97 ? -15.218 -7.645 21.363 1.00 95.38 97 PHE A CA 1
ATOM 765 C C . PHE A 1 97 ? -15.970 -7.662 20.023 1.00 95.38 97 PHE A C 1
ATOM 767 O O . PHE A 1 97 ? -15.348 -7.791 18.968 1.00 95.38 97 PHE A O 1
ATOM 774 N N . GLN A 1 98 ? -17.291 -7.444 20.042 1.00 95.75 98 GLN A N 1
ATOM 775 C CA . GLN A 1 98 ? -18.113 -7.384 18.826 1.00 95.75 98 GLN A CA 1
ATOM 776 C C . GLN A 1 98 ? -17.669 -6.259 17.885 1.00 95.75 98 GLN A C 1
ATOM 778 O O . GLN A 1 98 ? -17.599 -6.452 16.672 1.00 95.75 98 GLN A O 1
ATOM 783 N N . LYS A 1 99 ? -17.335 -5.084 18.433 1.00 95.75 99 LYS A N 1
ATOM 784 C CA . LYS A 1 99 ? -16.808 -3.956 17.657 1.00 95.75 99 LYS A CA 1
ATOM 785 C C . LYS A 1 99 ? -15.483 -4.317 16.986 1.00 95.75 99 LYS A C 1
ATOM 787 O O . LYS A 1 99 ? -15.308 -4.009 15.809 1.00 95.75 99 LYS A O 1
ATOM 792 N N . TYR A 1 100 ? -14.574 -4.967 17.714 1.00 97.00 100 TYR A N 1
ATOM 793 C CA . TYR A 1 100 ? -13.299 -5.437 17.175 1.00 97.00 100 TYR A CA 1
ATOM 794 C C . TYR A 1 100 ? -13.502 -6.439 16.034 1.00 97.00 100 TYR A C 1
ATOM 796 O O . TYR A 1 100 ? -12.944 -6.250 14.953 1.00 97.00 100 TYR A O 1
ATOM 804 N N . GLU A 1 101 ? -14.326 -7.468 16.251 1.00 97.12 101 GLU A N 1
ATOM 805 C CA . GLU A 1 101 ? -14.610 -8.503 15.253 1.00 97.12 101 GLU A CA 1
ATOM 806 C C . GLU A 1 101 ? -15.224 -7.895 13.986 1.00 97.12 101 GLU A C 1
ATOM 808 O O . GLU A 1 101 ? -14.757 -8.156 12.874 1.00 97.12 101 GLU A O 1
ATOM 813 N N . LEU A 1 102 ? -16.221 -7.020 14.152 1.00 97.50 102 LEU A N 1
ATOM 814 C CA . LEU A 1 102 ? -16.874 -6.334 13.043 1.00 97.50 102 LEU A CA 1
ATOM 815 C C . LEU A 1 102 ? -15.893 -5.446 12.271 1.00 97.50 102 LEU A C 1
ATOM 817 O O . LEU A 1 102 ? -15.857 -5.501 11.044 1.00 97.50 102 LEU A O 1
ATOM 821 N N . HIS A 1 103 ? -15.078 -4.651 12.966 1.00 97.75 103 HIS A N 1
ATOM 822 C CA . HIS A 1 103 ? -14.108 -3.765 12.325 1.00 97.75 103 HIS A CA 1
ATOM 823 C C . HIS A 1 103 ? -13.033 -4.551 11.562 1.00 97.75 103 HIS A C 1
ATOM 825 O O . HIS A 1 103 ? -12.707 -4.205 10.428 1.00 97.75 103 HIS A O 1
ATOM 831 N N . TYR A 1 104 ? -12.527 -5.648 12.136 1.00 97.75 104 TYR A N 1
ATOM 832 C CA . TYR A 1 104 ? -11.581 -6.540 11.462 1.00 97.75 104 TYR A CA 1
ATOM 833 C C . TYR A 1 104 ? -12.206 -7.228 10.238 1.00 97.75 104 TYR A C 1
ATOM 835 O O . TYR A 1 104 ? -11.565 -7.346 9.191 1.00 97.75 104 TYR A O 1
ATOM 843 N N . LYS A 1 105 ? -13.475 -7.641 10.330 1.00 98.19 105 LYS A N 1
ATOM 844 C CA . LYS A 1 105 ? -14.221 -8.192 9.194 1.00 98.19 105 LYS A CA 1
ATOM 845 C C . LYS A 1 105 ? -14.376 -7.161 8.072 1.00 98.19 105 LYS A C 1
ATOM 847 O O . LYS A 1 105 ? -13.984 -7.443 6.944 1.00 98.19 105 LYS A O 1
ATOM 852 N N . MET A 1 106 ? -14.858 -5.957 8.387 1.00 98.12 106 MET A N 1
ATOM 853 C CA . MET A 1 106 ? -15.012 -4.864 7.416 1.00 98.12 106 MET A CA 1
ATOM 854 C C . MET A 1 106 ? -13.676 -4.456 6.783 1.00 98.12 106 MET A C 1
ATOM 856 O O . MET A 1 106 ? -13.623 -4.123 5.600 1.00 98.12 106 MET A O 1
ATOM 860 N N . PHE A 1 107 ? -12.586 -4.499 7.555 1.00 98.38 107 PHE A N 1
ATOM 861 C CA . PHE A 1 107 ? -11.244 -4.264 7.038 1.00 98.38 107 PHE A CA 1
ATOM 862 C C . PHE A 1 107 ? -10.863 -5.311 5.987 1.00 98.38 107 PHE A C 1
ATOM 864 O O . PHE A 1 107 ? -10.450 -4.942 4.893 1.00 98.38 107 PHE A O 1
ATOM 871 N N . ASN A 1 108 ? -11.052 -6.603 6.273 1.00 98.31 108 ASN A N 1
ATOM 872 C CA . ASN A 1 108 ? -10.758 -7.666 5.309 1.00 98.31 108 ASN A CA 1
ATOM 873 C C . ASN A 1 108 ? -11.623 -7.568 4.046 1.00 98.31 108 ASN A C 1
ATOM 875 O O . ASN A 1 108 ? -11.087 -7.706 2.952 1.00 98.31 108 ASN A O 1
ATOM 879 N N . GLU A 1 109 ? -12.912 -7.248 4.179 1.00 98.12 109 GLU A N 1
ATOM 880 C CA . GLU A 1 109 ? -13.800 -7.007 3.032 1.00 98.12 109 GLU A CA 1
ATOM 881 C C . GLU A 1 109 ? -13.322 -5.817 2.178 1.00 98.12 109 GLU A C 1
ATOM 883 O O . GLU A 1 109 ? -13.420 -5.829 0.951 1.00 98.12 109 GLU A O 1
ATOM 888 N N . MET A 1 110 ? -12.770 -4.772 2.801 1.00 98.00 110 MET A N 1
ATOM 889 C CA . MET A 1 110 ? -12.116 -3.685 2.073 1.00 98.00 110 MET A CA 1
ATOM 890 C C . MET A 1 110 ? -10.836 -4.159 1.370 1.00 98.00 110 MET A C 1
ATOM 892 O O . MET A 1 110 ? -10.619 -3.765 0.226 1.00 98.00 110 MET A O 1
ATOM 896 N N . LEU A 1 111 ? -10.008 -4.997 2.003 1.00 97.81 111 LEU A N 1
ATOM 897 C CA . LEU A 1 111 ? -8.814 -5.550 1.353 1.00 97.81 111 LEU A CA 1
ATOM 898 C C . LEU A 1 111 ? -9.183 -6.424 0.148 1.00 97.81 111 LEU A C 1
ATOM 900 O O . LEU A 1 111 ? -8.556 -6.300 -0.900 1.00 97.81 111 LEU A O 1
ATOM 904 N N . ASP A 1 112 ? -10.237 -7.237 0.261 1.00 97.44 112 ASP A N 1
ATOM 905 C CA . ASP A 1 112 ? -10.765 -8.034 -0.852 1.00 97.44 112 ASP A CA 1
ATOM 906 C C . ASP A 1 112 ? -11.159 -7.143 -2.033 1.00 97.44 112 ASP A C 1
ATOM 908 O O . ASP A 1 112 ? -10.790 -7.418 -3.175 1.00 97.44 112 ASP A O 1
ATOM 912 N N . ARG A 1 113 ? -11.853 -6.029 -1.765 1.00 96.56 113 ARG A N 1
ATOM 913 C CA . ARG A 1 113 ? -12.186 -5.034 -2.795 1.00 96.56 113 ARG A CA 1
ATOM 914 C C . ARG A 1 113 ? -10.939 -4.409 -3.415 1.00 96.56 113 ARG A C 1
ATOM 916 O O . ARG A 1 113 ? -10.881 -4.269 -4.631 1.00 96.56 113 ARG A O 1
ATOM 923 N N . ILE A 1 114 ? -9.926 -4.089 -2.610 1.00 96.81 114 ILE A N 1
ATOM 924 C CA . ILE A 1 114 ? -8.653 -3.552 -3.109 1.00 96.81 114 ILE A CA 1
ATOM 925 C C . ILE A 1 114 ? -7.959 -4.529 -4.072 1.00 96.81 114 ILE A C 1
ATOM 927 O O . ILE A 1 114 ? -7.424 -4.113 -5.097 1.00 96.81 114 ILE A O 1
ATOM 931 N N . GLU A 1 115 ? -7.977 -5.826 -3.774 1.00 95.94 115 GLU A N 1
ATOM 932 C CA . GLU A 1 115 ? -7.292 -6.846 -4.578 1.00 95.94 115 GLU A CA 1
ATOM 933 C C . GLU A 1 115 ? -8.058 -7.258 -5.849 1.00 95.94 115 GLU A C 1
ATOM 935 O O . GLU A 1 115 ? -7.457 -7.813 -6.778 1.00 95.94 115 GLU A O 1
ATOM 940 N N . THR A 1 116 ? -9.373 -7.012 -5.890 1.00 94.00 116 THR A N 1
ATOM 941 C CA . THR A 1 116 ? -10.272 -7.497 -6.952 1.00 94.00 116 THR A CA 1
ATOM 942 C C . THR A 1 116 ? -10.830 -6.405 -7.858 1.00 94.00 116 THR A C 1
ATOM 944 O O . THR A 1 116 ? -11.061 -6.679 -9.032 1.00 94.00 116 THR A O 1
ATOM 947 N N . GLU A 1 117 ? -11.046 -5.183 -7.365 1.00 93.75 117 GLU A N 1
ATOM 948 C CA . GLU A 1 117 ? -11.656 -4.114 -8.158 1.00 93.75 117 GLU A CA 1
ATOM 949 C C . GLU A 1 117 ? -10.665 -3.492 -9.156 1.00 93.75 117 GLU A C 1
ATOM 951 O O . GLU A 1 117 ? -9.532 -3.126 -8.820 1.00 93.75 117 GLU A O 1
ATOM 956 N N . ASP A 1 118 ? -11.138 -3.259 -10.383 1.00 90.69 118 ASP A N 1
ATOM 957 C CA . ASP A 1 118 ? -10.327 -2.727 -11.486 1.00 90.69 118 ASP A CA 1
ATOM 958 C C . ASP A 1 118 ? -9.715 -1.349 -11.194 1.00 90.69 118 ASP A C 1
ATOM 960 O O . ASP A 1 118 ? -8.638 -1.031 -11.703 1.00 90.69 118 ASP A O 1
ATOM 964 N N . ARG A 1 119 ? -10.341 -0.535 -10.327 1.00 89.56 119 ARG A N 1
ATOM 965 C CA . ARG A 1 119 ? -9.810 0.789 -9.943 1.00 89.56 119 ARG A CA 1
ATOM 966 C C . ARG A 1 119 ? -8.431 0.717 -9.277 1.00 89.56 119 ARG A C 1
ATOM 968 O O . ARG A 1 119 ? -7.670 1.677 -9.348 1.00 89.56 119 ARG A O 1
ATOM 975 N N . PHE A 1 120 ? -8.089 -0.420 -8.668 1.00 90.50 120 PHE A N 1
ATOM 976 C CA . PHE A 1 120 ? -6.773 -0.667 -8.070 1.00 90.50 120 PHE A CA 1
ATOM 977 C C . PHE A 1 120 ? -5.831 -1.438 -9.006 1.00 90.50 120 PHE A C 1
ATOM 979 O O . PHE A 1 120 ? -4.689 -1.728 -8.639 1.00 90.50 120 PHE A O 1
ATOM 986 N N . ARG A 1 121 ? -6.283 -1.743 -10.232 1.00 88.88 121 ARG A N 1
ATOM 987 C CA . ARG A 1 121 ? -5.538 -2.392 -11.326 1.00 88.88 121 ARG A CA 1
ATOM 988 C C . ARG A 1 121 ? -5.060 -3.823 -11.043 1.00 88.88 121 ARG A C 1
ATOM 990 O O . ARG A 1 121 ? -4.312 -4.375 -11.850 1.00 88.88 121 ARG A O 1
ATOM 997 N N . GLY A 1 122 ? -5.442 -4.407 -9.903 1.00 91.31 122 GLY A N 1
ATOM 998 C CA . GLY A 1 122 ? -5.066 -5.766 -9.498 1.00 91.31 122 GLY A CA 1
ATOM 999 C C . GLY A 1 122 ? -3.553 -6.001 -9.379 1.00 91.31 122 GLY A C 1
ATOM 1000 O O . GLY A 1 122 ? -3.099 -7.127 -9.569 1.00 91.31 122 GLY A O 1
ATOM 1001 N N . ILE A 1 123 ? -2.765 -4.948 -9.129 1.00 95.31 123 ILE A N 1
ATOM 1002 C CA . ILE A 1 123 ? -1.289 -5.006 -9.132 1.00 95.31 123 ILE A CA 1
ATOM 1003 C C . ILE A 1 123 ? -0.741 -5.511 -7.798 1.00 95.31 123 ILE A C 1
ATOM 1005 O O . ILE A 1 123 ? 0.230 -6.272 -7.773 1.00 95.31 123 ILE A O 1
ATOM 1009 N N . TYR A 1 124 ? -1.356 -5.077 -6.700 1.00 97.50 124 TYR A N 1
ATOM 1010 C CA . TYR A 1 124 ? -0.903 -5.350 -5.345 1.00 97.50 124 TYR A CA 1
ATOM 1011 C C . TYR A 1 124 ? -1.837 -6.318 -4.623 1.00 97.50 124 TYR A C 1
ATOM 1013 O O . TYR A 1 124 ? -3.045 -6.320 -4.853 1.00 97.50 124 TYR A O 1
ATOM 1021 N N . VAL A 1 125 ? -1.252 -7.116 -3.735 1.00 97.25 125 VAL A N 1
ATOM 1022 C CA . VAL A 1 125 ? -1.948 -7.976 -2.772 1.00 97.25 125 VAL A CA 1
ATOM 1023 C C . VAL A 1 125 ? -1.351 -7.782 -1.383 1.00 97.25 125 VAL A C 1
ATOM 1025 O O . VAL A 1 125 ? -0.188 -7.388 -1.247 1.00 97.25 125 VAL A O 1
ATOM 1028 N N . PHE A 1 126 ? -2.131 -8.057 -0.345 1.00 96.94 126 PHE A N 1
ATOM 1029 C CA . PHE A 1 126 ? -1.686 -7.965 1.040 1.00 96.94 126 PHE A CA 1
ATOM 1030 C C . PHE A 1 126 ? -1.000 -9.264 1.458 1.00 96.94 126 PHE A C 1
ATOM 1032 O O . PHE A 1 126 ? -1.612 -10.332 1.466 1.00 96.94 126 PHE A O 1
ATOM 1039 N N . ARG A 1 127 ? 0.277 -9.173 1.845 1.00 93.31 127 ARG A N 1
ATOM 1040 C CA . ARG A 1 127 ? 1.096 -10.339 2.220 1.00 93.31 127 ARG A CA 1
ATOM 1041 C C . ARG A 1 127 ? 0.523 -11.065 3.436 1.00 93.31 127 ARG A C 1
ATOM 1043 O O . ARG A 1 127 ? 0.399 -12.283 3.441 1.00 93.31 127 ARG A O 1
ATOM 1050 N N . GLU A 1 128 ? 0.186 -10.293 4.465 1.00 95.19 128 GLU A N 1
ATOM 1051 C CA . GLU A 1 128 ? -0.351 -10.775 5.735 1.00 95.19 128 GLU A CA 1
ATOM 1052 C C . GLU A 1 128 ? -1.402 -9.787 6.241 1.00 95.19 128 GLU A C 1
ATOM 1054 O O . GLU A 1 128 ? -1.080 -8.776 6.867 1.00 95.19 128 GLU A O 1
ATOM 1059 N N . ARG A 1 129 ? -2.680 -10.079 5.984 1.00 96.56 129 ARG A N 1
ATOM 1060 C CA . ARG A 1 129 ? -3.794 -9.176 6.325 1.00 96.56 129 ARG A CA 1
ATOM 1061 C C . ARG A 1 129 ? -3.868 -8.850 7.818 1.00 96.56 129 ARG A C 1
ATOM 1063 O O . ARG A 1 129 ? -4.110 -7.704 8.185 1.00 96.56 129 ARG A O 1
ATOM 1070 N N . SER A 1 130 ? -3.591 -9.826 8.685 1.00 96.81 130 SER A N 1
ATOM 1071 C CA . SER A 1 130 ? -3.531 -9.616 10.139 1.00 96.81 130 SER A CA 1
ATOM 1072 C C . SER A 1 130 ? -2.410 -8.662 10.548 1.00 96.81 130 SER A C 1
ATOM 1074 O O . SER A 1 130 ? -2.631 -7.801 11.395 1.00 96.81 130 SER A O 1
ATOM 1076 N N . SER A 1 131 ? -1.236 -8.778 9.921 1.00 95.75 131 SER A N 1
ATOM 1077 C CA . SER A 1 131 ? -0.104 -7.876 10.157 1.00 95.75 131 SER A CA 1
ATOM 1078 C C . SER A 1 131 ? -0.422 -6.467 9.654 1.00 95.75 131 SER A C 1
ATOM 1080 O O . SER A 1 131 ? -0.249 -5.503 10.393 1.00 95.75 131 SER A O 1
ATOM 1082 N N . ALA A 1 132 ? -1.004 -6.341 8.455 1.00 96.00 132 ALA A N 1
ATOM 1083 C CA . ALA A 1 132 ? -1.456 -5.058 7.914 1.00 96.00 132 ALA A CA 1
ATOM 1084 C C .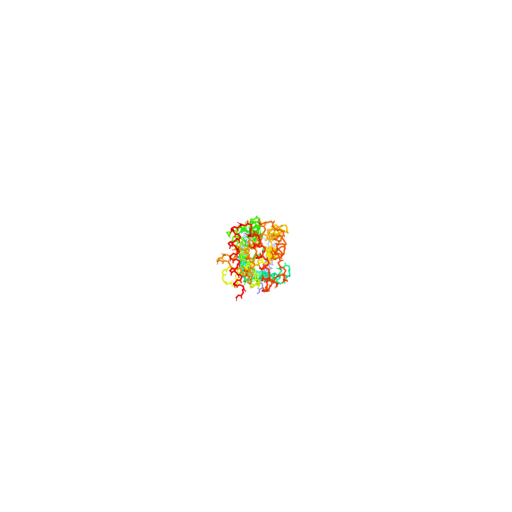 ALA A 1 132 ? -2.490 -4.378 8.831 1.00 96.00 132 ALA A C 1
ATOM 1086 O O . ALA A 1 132 ? -2.377 -3.186 9.116 1.00 96.00 132 ALA A O 1
ATOM 1087 N N . TYR A 1 133 ? -3.456 -5.138 9.362 1.00 97.31 133 TYR A N 1
ATOM 1088 C CA . TYR A 1 133 ? -4.426 -4.618 10.328 1.00 97.31 133 TYR A CA 1
ATOM 1089 C C . TYR A 1 133 ? -3.752 -4.125 11.612 1.00 97.31 133 TYR A C 1
ATOM 1091 O O . TYR A 1 133 ? -4.027 -3.015 12.057 1.00 97.31 133 TYR A O 1
ATOM 1099 N N . GLN A 1 134 ? -2.846 -4.916 12.197 1.00 95.81 134 GLN A N 1
ATOM 1100 C CA . GLN A 1 134 ? -2.120 -4.531 13.413 1.00 95.81 134 GLN A CA 1
ATOM 1101 C C . GLN A 1 134 ? -1.203 -3.321 13.193 1.00 95.81 134 GLN A C 1
ATOM 1103 O O . GLN A 1 134 ? -1.049 -2.504 14.093 1.00 95.81 134 GLN A O 1
ATOM 1108 N N . GLN A 1 135 ? -0.619 -3.167 12.004 1.00 94.69 135 GLN A N 1
ATOM 1109 C CA . GLN A 1 135 ? 0.201 -2.000 11.669 1.00 94.69 135 GLN A CA 1
ATOM 1110 C C . GLN A 1 135 ? -0.637 -0.720 11.560 1.00 94.69 135 GLN A C 1
ATOM 1112 O O . GLN A 1 135 ? -0.214 0.330 12.045 1.00 94.69 135 GLN A O 1
ATOM 1117 N N . LEU A 1 136 ? -1.823 -0.802 10.947 1.00 94.50 136 LEU A N 1
ATOM 1118 C CA . LEU A 1 136 ? -2.740 0.334 10.793 1.00 94.50 136 LEU A CA 1
ATOM 1119 C C . LEU A 1 136 ? -3.529 0.646 12.072 1.00 94.50 136 LEU A C 1
ATOM 1121 O O . LEU A 1 136 ? -3.922 1.785 12.298 1.00 94.50 136 LEU A O 1
ATOM 1125 N N . PHE A 1 137 ? -3.762 -0.349 12.924 1.00 95.56 137 PHE A N 1
ATOM 1126 C CA . PHE A 1 137 ? -4.532 -0.204 14.157 1.00 95.56 137 PHE A CA 1
ATOM 1127 C C . PHE A 1 137 ? -3.806 -0.869 15.340 1.00 95.56 137 PHE A C 1
ATOM 1129 O O . PHE A 1 137 ? -4.313 -1.836 15.912 1.00 95.56 137 PHE A O 1
ATOM 1136 N N . PRO A 1 138 ? -2.633 -0.351 15.755 1.00 93.94 138 PRO A N 1
ATOM 1137 C CA . PRO A 1 138 ? -1.759 -1.012 16.734 1.00 93.94 138 PRO A CA 1
ATOM 1138 C C . PRO A 1 138 ? -2.363 -1.141 18.135 1.00 93.94 138 PRO A C 1
ATOM 1140 O O . PRO A 1 138 ? -1.937 -1.985 18.919 1.00 93.94 138 PRO A O 1
ATOM 1143 N N . PHE A 1 139 ? -3.362 -0.320 18.458 1.00 94.06 139 PHE A N 1
ATOM 1144 C CA . PHE A 1 139 ? -4.052 -0.357 19.747 1.00 94.06 139 PHE A CA 1
ATOM 1145 C C . PHE A 1 139 ? -5.297 -1.253 19.744 1.00 94.06 139 PHE A C 1
ATOM 1147 O O . PHE A 1 139 ? -5.899 -1.445 20.799 1.00 94.06 139 PHE A O 1
ATOM 1154 N N . ASN A 1 140 ? -5.689 -1.807 18.589 1.00 95.62 140 ASN A N 1
ATOM 1155 C CA . ASN A 1 140 ? -6.880 -2.643 18.498 1.00 95.62 140 ASN A CA 1
ATOM 1156 C C . ASN A 1 140 ? -6.579 -4.074 18.951 1.00 95.62 140 ASN A C 1
ATOM 1158 O O . ASN A 1 140 ? -5.740 -4.771 18.384 1.00 95.62 140 ASN A O 1
ATOM 1162 N N . ASN A 1 141 ? -7.315 -4.529 19.956 1.00 95.00 141 ASN A N 1
ATOM 1163 C CA . ASN A 1 141 ? -7.283 -5.880 20.501 1.00 95.00 141 ASN A CA 1
ATOM 1164 C C . ASN A 1 141 ? -8.681 -6.247 21.041 1.00 95.00 141 ASN A C 1
ATOM 1166 O O . ASN A 1 141 ? -9.637 -5.492 20.882 1.00 95.00 141 ASN A O 1
ATOM 1170 N N . LEU A 1 142 ? -8.817 -7.405 21.691 1.00 93.38 142 LEU A N 1
ATOM 1171 C CA . LEU A 1 142 ? -10.113 -7.872 22.206 1.00 93.38 142 LEU A CA 1
ATOM 1172 C C . LEU A 1 142 ? -10.716 -6.960 23.295 1.00 93.38 142 LEU A C 1
ATOM 1174 O O . LEU A 1 142 ? -11.918 -7.012 23.530 1.00 93.38 142 LEU A O 1
ATOM 1178 N N . LEU A 1 143 ? -9.894 -6.138 23.953 1.00 92.81 143 LEU A N 1
ATOM 1179 C CA . LEU A 1 143 ? -10.279 -5.247 25.054 1.00 92.81 143 LEU A CA 1
ATOM 1180 C C . LEU A 1 143 ? -10.429 -3.784 24.624 1.00 92.81 143 LEU A C 1
ATOM 1182 O O . LEU A 1 143 ? -10.953 -2.975 25.386 1.00 92.81 143 LEU A O 1
ATOM 1186 N N . GLN A 1 144 ? -9.951 -3.420 23.435 1.00 93.81 144 GLN A N 1
ATOM 1187 C CA . GLN A 1 144 ? -9.964 -2.045 22.953 1.00 93.81 144 GLN A CA 1
ATOM 1188 C C . GLN A 1 144 ? -10.081 -2.020 21.432 1.00 93.81 144 GLN A C 1
ATOM 1190 O O . GLN A 1 144 ? -9.301 -2.657 20.734 1.00 93.81 144 GLN A O 1
ATOM 1195 N N . CYS A 1 145 ? -11.020 -1.235 20.901 1.00 94.50 145 CYS A N 1
ATOM 1196 C CA . CYS A 1 145 ? -11.160 -1.048 19.460 1.00 94.50 145 CYS A CA 1
ATOM 1197 C C . CYS A 1 145 ? -11.463 0.411 19.111 1.00 94.50 145 CYS A C 1
ATOM 1199 O O . CYS A 1 145 ? -12.557 0.926 19.379 1.00 94.50 145 CYS A O 1
ATOM 1201 N N . THR A 1 146 ? -10.514 1.048 18.432 1.00 92.75 146 THR A N 1
ATOM 1202 C CA . THR A 1 146 ? -10.617 2.394 17.869 1.00 92.75 146 THR A CA 1
ATOM 1203 C C . THR A 1 146 ? -10.664 2.290 16.345 1.00 92.75 146 THR A C 1
ATOM 1205 O O . THR A 1 146 ? -9.749 1.761 15.719 1.00 92.75 146 THR A O 1
ATOM 1208 N N . SER A 1 147 ? -11.756 2.766 15.747 1.00 91.06 147 SER A N 1
ATOM 1209 C CA . SER A 1 147 ? -11.964 2.794 14.288 1.00 91.06 147 SER A CA 1
ATOM 1210 C C . SER A 1 147 ? -11.646 4.157 13.666 1.00 91.06 147 SER A C 1
ATOM 1212 O O . SER A 1 147 ? -11.415 4.261 12.465 1.00 91.06 147 SER A O 1
ATOM 1214 N N . ASP A 1 148 ? -11.655 5.212 14.479 1.00 92.00 148 ASP A N 1
ATOM 1215 C CA . ASP A 1 148 ? -11.397 6.584 14.057 1.00 92.00 148 ASP A CA 1
ATOM 1216 C C . ASP A 1 148 ? -9.983 6.990 14.478 1.00 92.00 148 ASP A C 1
ATOM 1218 O O . ASP A 1 148 ? -9.706 7.191 15.664 1.00 92.00 148 ASP A O 1
ATOM 1222 N N . LEU A 1 149 ? -9.073 7.080 13.505 1.00 91.12 149 LEU A N 1
ATOM 1223 C CA . LEU A 1 149 ? -7.691 7.473 13.770 1.00 91.12 149 LEU A CA 1
ATOM 1224 C C . LEU A 1 149 ? -7.529 8.989 13.931 1.00 91.12 149 LEU A C 1
ATOM 1226 O O . LEU A 1 149 ? -6.480 9.421 14.407 1.00 91.12 149 LEU A O 1
ATOM 1230 N N . SER A 1 150 ? -8.536 9.801 13.586 1.00 88.31 150 SER A N 1
ATOM 1231 C CA . SER A 1 150 ? -8.454 11.267 13.686 1.00 88.31 150 SER A CA 1
ATOM 1232 C C . SER A 1 150 ? -8.279 11.762 15.128 1.00 88.31 150 SER A C 1
ATOM 1234 O O . SER A 1 150 ? -7.767 12.856 15.357 1.00 88.31 150 SER A O 1
ATOM 1236 N N . GLN A 1 151 ? -8.642 10.928 16.106 1.00 83.94 151 GLN A N 1
ATOM 1237 C CA . GLN A 1 151 ? -8.591 11.239 17.536 1.00 83.94 151 GLN A CA 1
ATOM 1238 C C . GLN A 1 151 ? -7.246 10.883 18.194 1.00 83.94 151 GLN A C 1
ATOM 1240 O O . GLN A 1 151 ? -7.041 11.157 19.377 1.00 83.94 151 GLN A O 1
ATOM 1245 N N . ILE A 1 152 ? -6.318 10.259 17.461 1.00 85.50 152 ILE A N 1
ATOM 1246 C CA . ILE A 1 152 ? -5.035 9.814 18.012 1.00 85.50 152 ILE A CA 1
ATOM 1247 C C . ILE A 1 152 ? -4.046 10.983 18.040 1.00 85.50 152 ILE A C 1
ATOM 1249 O O . ILE A 1 152 ? -3.668 11.532 17.009 1.00 85.50 152 ILE A O 1
ATOM 1253 N N . SER A 1 153 ? -3.551 11.320 19.230 1.00 79.25 153 SER A N 1
ATOM 1254 C CA . SER A 1 153 ? -2.667 12.472 19.466 1.00 79.25 153 SER A CA 1
ATOM 1255 C C . SER A 1 153 ? -1.284 12.386 18.799 1.00 79.25 153 SER A C 1
ATOM 1257 O O . SER A 1 153 ? -0.598 13.401 18.707 1.00 79.25 153 SER A O 1
ATOM 1259 N N . ASN A 1 154 ? -0.863 11.212 18.311 1.00 83.75 154 ASN A N 1
ATOM 1260 C CA . ASN A 1 154 ? 0.457 10.988 17.707 1.00 83.75 154 ASN A CA 1
ATOM 1261 C C . ASN A 1 154 ? 0.387 10.322 16.317 1.00 83.75 154 ASN A C 1
ATOM 1263 O O . ASN A 1 154 ? 0.965 9.261 16.071 1.00 83.75 154 ASN A O 1
ATOM 1267 N N . LEU A 1 155 ? -0.337 10.960 15.394 1.00 87.94 155 LEU A N 1
ATOM 1268 C CA . LEU A 1 155 ? -0.495 10.507 14.006 1.00 87.94 155 LEU A CA 1
ATOM 1269 C C . LEU A 1 155 ? 0.795 10.567 13.167 1.00 87.94 155 LEU A C 1
ATOM 1271 O O . LEU A 1 155 ? 0.875 9.889 12.149 1.00 87.94 155 LEU A O 1
ATOM 1275 N N . SER A 1 156 ? 1.818 11.326 13.574 1.00 89.69 156 SER A N 1
ATOM 1276 C CA . SER A 1 156 ? 3.046 11.524 12.778 1.00 89.69 156 SER A CA 1
ATOM 1277 C C . SER A 1 156 ? 3.794 10.219 12.479 1.00 89.69 156 SER A C 1
ATOM 1279 O O . SER A 1 156 ? 4.392 10.059 11.419 1.00 89.69 156 SER A O 1
ATOM 1281 N N . SER A 1 157 ? 3.730 9.253 13.397 1.00 90.25 157 SER A N 1
ATOM 1282 C CA . SER A 1 157 ? 4.378 7.948 13.238 1.00 90.25 157 SER A CA 1
ATOM 1283 C C . SER A 1 157 ? 3.536 6.919 12.473 1.00 90.25 157 SER A C 1
ATOM 1285 O O . SER A 1 157 ? 4.055 5.844 12.148 1.00 90.25 157 SER A O 1
ATOM 1287 N N . HIS A 1 158 ? 2.273 7.245 12.179 1.00 94.06 158 HIS A N 1
ATOM 1288 C CA . HIS A 1 158 ? 1.293 6.327 11.614 1.00 94.06 158 HIS A CA 1
ATOM 1289 C C . HIS A 1 158 ? 1.646 5.938 10.165 1.00 94.06 158 HIS A C 1
ATOM 1291 O O . HIS A 1 158 ? 2.009 6.822 9.379 1.00 94.06 158 HIS A O 1
ATOM 1297 N N . PRO A 1 159 ? 1.497 4.658 9.758 1.00 95.19 159 PRO A N 1
ATOM 1298 C CA . PRO A 1 159 ? 1.865 4.206 8.413 1.00 95.19 159 PRO A CA 1
ATOM 1299 C C . PRO A 1 159 ? 1.228 5.015 7.278 1.00 95.19 159 PRO A C 1
ATOM 1301 O O . PRO A 1 159 ? 1.907 5.348 6.316 1.00 95.19 159 PRO A O 1
ATOM 1304 N N . LEU A 1 160 ? -0.043 5.417 7.412 1.00 95.56 160 LEU A N 1
ATOM 1305 C CA . LEU A 1 160 ? -0.743 6.212 6.385 1.00 95.56 160 LEU A CA 1
ATOM 1306 C C . LEU A 1 160 ? -0.266 7.667 6.269 1.00 95.56 160 LEU A C 1
ATOM 1308 O O . LEU A 1 160 ? -0.498 8.295 5.236 1.00 95.56 160 LEU A O 1
ATOM 1312 N N . ILE A 1 161 ? 0.356 8.217 7.316 1.00 94.56 161 ILE A N 1
ATOM 1313 C CA . ILE A 1 161 ? 0.969 9.553 7.268 1.00 94.56 161 ILE A CA 1
ATOM 1314 C C . ILE A 1 161 ? 2.364 9.447 6.653 1.00 94.56 161 ILE A C 1
ATOM 1316 O O . ILE A 1 161 ? 2.690 10.201 5.742 1.00 94.56 161 ILE A O 1
ATOM 1320 N N . LYS A 1 162 ? 3.140 8.436 7.059 1.00 95.44 162 LYS A N 1
ATOM 1321 C CA . LYS A 1 162 ? 4.426 8.110 6.427 1.00 95.44 162 LYS A CA 1
ATOM 1322 C C . LYS A 1 162 ? 4.280 7.795 4.940 1.00 95.44 162 LYS A C 1
ATOM 1324 O O . LYS A 1 162 ? 5.139 8.182 4.162 1.00 95.44 162 LYS A O 1
ATOM 1329 N N . ALA A 1 163 ? 3.192 7.140 4.540 1.00 96.25 163 ALA A N 1
ATOM 1330 C CA . ALA A 1 163 ? 2.923 6.819 3.143 1.00 96.25 163 ALA A CA 1
ATOM 1331 C C . ALA A 1 163 ? 2.804 8.073 2.256 1.00 96.25 163 ALA A C 1
ATOM 1333 O O . ALA A 1 163 ? 3.303 8.071 1.136 1.00 96.25 163 ALA A O 1
ATOM 1334 N N . ASP A 1 164 ? 2.196 9.151 2.764 1.00 94.50 164 ASP A N 1
ATOM 1335 C CA . ASP A 1 164 ? 2.117 10.442 2.063 1.00 94.50 164 ASP A CA 1
ATOM 1336 C C . ASP A 1 164 ? 3.510 11.073 1.892 1.00 94.50 164 ASP A C 1
ATOM 1338 O O . ASP A 1 164 ? 3.911 11.448 0.791 1.00 94.50 164 ASP A O 1
ATOM 1342 N N . GLU A 1 165 ? 4.306 11.106 2.964 1.00 95.31 165 GLU A N 1
ATOM 1343 C CA . GLU A 1 165 ? 5.695 11.580 2.904 1.00 95.31 165 GLU A CA 1
ATOM 1344 C C . GLU A 1 165 ? 6.545 10.751 1.925 1.00 95.31 165 GLU A C 1
ATOM 1346 O O . GLU A 1 165 ? 7.321 11.297 1.141 1.00 95.31 165 GLU A O 1
ATOM 1351 N N . GLN A 1 166 ? 6.360 9.431 1.913 1.00 96.38 166 GLN A N 1
ATOM 1352 C CA . GLN A 1 166 ? 7.043 8.530 0.989 1.00 96.38 166 GLN A CA 1
ATOM 1353 C C . GLN A 1 166 ? 6.644 8.795 -0.464 1.00 96.38 166 GLN A C 1
ATOM 1355 O O . GLN A 1 166 ? 7.526 8.828 -1.317 1.00 96.38 166 GLN A O 1
ATOM 1360 N N . LEU A 1 167 ? 5.362 9.033 -0.759 1.00 96.12 167 LEU A N 1
ATOM 1361 C CA . LEU A 1 167 ? 4.914 9.410 -2.105 1.00 96.12 167 LEU A CA 1
ATOM 1362 C C . LEU A 1 167 ? 5.531 10.736 -2.570 1.00 96.12 167 LEU A C 1
ATOM 1364 O O . LEU A 1 167 ? 6.001 10.826 -3.706 1.00 96.12 167 LEU A O 1
ATOM 1368 N N . LYS A 1 168 ? 5.610 11.736 -1.684 1.00 95.81 168 LYS A N 1
ATOM 1369 C CA . LYS A 1 168 ? 6.298 13.009 -1.960 1.00 95.81 168 LYS A CA 1
ATOM 1370 C C . LYS A 1 168 ? 7.776 12.789 -2.274 1.00 95.81 168 LYS A C 1
ATOM 1372 O O . LYS A 1 168 ? 8.274 13.283 -3.283 1.00 95.81 168 LYS A O 1
ATOM 1377 N N . ASN A 1 169 ? 8.467 11.996 -1.456 1.00 96.38 169 ASN A N 1
ATOM 1378 C CA . ASN A 1 169 ? 9.878 11.672 -1.671 1.00 96.38 169 ASN A CA 1
ATOM 1379 C C . ASN A 1 169 ? 10.092 10.887 -2.972 1.00 96.38 169 ASN A C 1
ATOM 1381 O O . ASN A 1 169 ? 11.026 11.185 -3.712 1.00 96.38 169 ASN A O 1
ATOM 1385 N N . ILE A 1 170 ? 9.210 9.934 -3.291 1.00 95.81 170 ILE A N 1
ATOM 1386 C CA . ILE A 1 170 ? 9.217 9.213 -4.571 1.00 95.81 170 ILE A CA 1
ATOM 1387 C C . ILE A 1 170 ? 9.115 10.205 -5.730 1.00 95.81 170 ILE A C 1
ATOM 1389 O O . ILE A 1 170 ? 9.933 10.130 -6.643 1.00 95.81 170 ILE A O 1
ATOM 1393 N N . SER A 1 171 ? 8.185 11.163 -5.672 1.00 95.12 171 SER A N 1
ATOM 1394 C CA . SER A 1 171 ? 8.054 12.195 -6.707 1.00 95.12 171 SER A CA 1
ATOM 1395 C C . SER A 1 171 ? 9.361 12.964 -6.908 1.00 95.12 171 SER A C 1
ATOM 1397 O O . SER A 1 171 ? 9.907 12.985 -8.013 1.00 95.12 171 SER A O 1
ATOM 1399 N N . ILE A 1 172 ? 9.934 13.481 -5.817 1.00 94.50 172 ILE A N 1
ATOM 1400 C CA . ILE A 1 172 ? 11.195 14.234 -5.833 1.00 94.50 172 ILE A CA 1
ATOM 1401 C C . ILE A 1 172 ? 12.330 13.410 -6.460 1.00 94.50 172 ILE A C 1
ATOM 1403 O O . ILE A 1 172 ? 13.077 13.921 -7.296 1.00 94.50 172 ILE A O 1
ATOM 1407 N N . GLU A 1 173 ? 12.480 12.139 -6.082 1.00 94.62 173 GLU A N 1
ATOM 1408 C CA . GLU A 1 173 ? 13.527 11.283 -6.646 1.00 94.62 173 GLU A CA 1
ATOM 1409 C C . GLU A 1 173 ? 13.262 10.943 -8.121 1.00 94.62 173 GLU A C 1
ATOM 1411 O O . GLU A 1 173 ? 14.197 10.965 -8.923 1.00 94.62 173 GLU A O 1
ATOM 1416 N N . THR A 1 174 ? 12.006 10.706 -8.523 1.00 93.31 174 THR A N 1
ATOM 1417 C CA . THR A 1 174 ? 11.670 10.479 -9.941 1.00 93.31 174 THR A CA 1
ATOM 1418 C C . THR A 1 174 ? 11.981 11.701 -10.801 1.00 93.31 174 THR A C 1
ATOM 1420 O O . THR A 1 174 ? 12.563 11.544 -11.873 1.00 93.31 174 THR A O 1
ATOM 1423 N N . GLU A 1 175 ? 11.698 12.919 -10.325 1.00 91.88 175 GLU A N 1
ATOM 1424 C CA . GLU A 1 175 ? 12.048 14.154 -11.034 1.00 91.88 175 GLU A CA 1
ATOM 1425 C C . GLU A 1 175 ? 13.570 14.343 -11.138 1.00 91.88 175 GLU A C 1
ATOM 1427 O O . GLU A 1 175 ? 14.084 14.662 -12.213 1.00 91.88 175 GLU A O 1
ATOM 1432 N N . LYS A 1 176 ? 14.328 14.076 -10.063 1.00 91.81 176 LYS A N 1
ATOM 1433 C CA . LYS A 1 176 ? 15.804 14.124 -10.098 1.00 91.81 176 LYS A CA 1
ATOM 1434 C C . LYS A 1 176 ? 16.381 13.179 -11.153 1.00 91.81 176 LYS A C 1
ATOM 1436 O O . LYS A 1 176 ? 17.302 13.559 -11.877 1.00 91.81 176 LYS A O 1
ATOM 1441 N N . ILE A 1 177 ? 15.841 11.964 -11.250 1.00 89.06 177 ILE A N 1
ATOM 1442 C CA . ILE A 1 177 ? 16.259 10.961 -12.240 1.00 89.06 177 ILE A CA 1
ATOM 1443 C C . ILE A 1 177 ? 15.821 11.379 -13.653 1.00 89.06 177 ILE A C 1
ATOM 1445 O O . ILE A 1 177 ? 16.561 11.158 -14.608 1.00 89.06 177 ILE A O 1
ATOM 1449 N N . ALA A 1 178 ? 14.657 12.012 -13.798 1.00 87.44 178 ALA A N 1
ATOM 1450 C CA . ALA A 1 178 ? 14.117 12.461 -15.079 1.00 87.44 178 ALA A CA 1
ATOM 1451 C C . ALA A 1 178 ? 14.899 13.633 -15.708 1.00 87.44 178 ALA A C 1
ATOM 1453 O O . ALA A 1 178 ? 14.927 13.766 -16.931 1.00 87.44 178 ALA A O 1
ATOM 1454 N N . HIS A 1 179 ? 15.522 14.496 -14.899 1.00 83.19 179 HIS A N 1
ATOM 1455 C CA . HIS A 1 179 ? 16.203 15.705 -15.385 1.00 83.19 179 HIS A CA 1
ATOM 1456 C C . HIS A 1 179 ? 17.696 15.533 -15.679 1.00 83.19 179 HIS A C 1
ATOM 1458 O O . HIS A 1 179 ? 18.260 16.323 -16.436 1.00 83.19 179 HIS A O 1
ATOM 1464 N N . VAL A 1 180 ? 18.350 14.532 -15.091 1.00 77.06 180 VAL A N 1
ATOM 1465 C CA . VAL A 1 180 ? 19.798 14.336 -15.222 1.00 77.06 180 VAL A CA 1
ATOM 1466 C C . VAL A 1 180 ? 20.065 13.021 -15.931 1.00 77.06 180 VAL A C 1
ATOM 1468 O O . VAL A 1 180 ? 19.964 11.952 -15.336 1.00 77.06 180 VAL A O 1
ATOM 1471 N N . PHE A 1 181 ? 20.452 13.088 -17.203 1.00 66.12 181 PHE A N 1
ATOM 1472 C CA . PHE A 1 181 ? 21.042 11.941 -17.886 1.00 66.12 181 PHE A CA 1
ATOM 1473 C C . PHE A 1 181 ? 22.295 11.474 -17.128 1.00 66.12 181 PHE A C 1
ATOM 1475 O O . PHE A 1 181 ? 23.148 12.293 -16.787 1.00 66.12 181 PHE A O 1
ATOM 1482 N N . SER A 1 182 ? 22.395 10.170 -16.846 1.00 68.56 182 SER A N 1
ATOM 1483 C CA . SER A 1 182 ? 23.406 9.584 -15.947 1.00 68.56 182 SER A CA 1
ATOM 1484 C C . SER A 1 182 ? 23.213 9.944 -14.464 1.00 68.56 182 SER A C 1
ATOM 1486 O O . SER A 1 182 ? 24.160 10.319 -13.762 1.00 68.56 182 SER A O 1
ATOM 1488 N N . SER A 1 183 ? 21.983 9.799 -13.960 1.00 71.38 183 SER A N 1
ATOM 1489 C CA . SER A 1 183 ? 21.698 9.900 -12.526 1.00 71.38 183 SER A CA 1
ATOM 1490 C C . SER A 1 183 ? 22.619 8.989 -11.706 1.00 71.38 183 SER A C 1
ATOM 1492 O O . SER A 1 183 ? 22.882 7.846 -12.082 1.00 71.38 183 SER A O 1
ATOM 1494 N N . LYS A 1 184 ? 23.091 9.475 -10.554 1.00 79.50 184 LYS A N 1
ATOM 1495 C CA . LYS A 1 184 ? 23.922 8.674 -9.648 1.00 79.50 184 LYS A CA 1
ATOM 1496 C C . LYS A 1 184 ? 23.129 7.456 -9.166 1.00 79.50 184 LYS A C 1
ATOM 1498 O O . LYS A 1 184 ? 21.983 7.611 -8.751 1.00 79.50 184 LYS A O 1
ATOM 1503 N N . ASN A 1 185 ? 23.764 6.281 -9.111 1.00 82.94 185 ASN A N 1
ATOM 1504 C CA . ASN A 1 185 ? 23.147 5.059 -8.567 1.00 82.94 185 ASN A CA 1
ATOM 1505 C C . ASN A 1 185 ? 22.537 5.285 -7.168 1.00 82.94 185 ASN A C 1
ATOM 1507 O O . ASN A 1 185 ? 21.500 4.723 -6.848 1.00 82.94 185 ASN A O 1
ATOM 1511 N N . SER A 1 186 ? 23.105 6.196 -6.367 1.00 87.81 186 SER A N 1
ATOM 1512 C CA . SER A 1 186 ? 22.556 6.584 -5.061 1.00 87.81 186 SER A CA 1
ATOM 1513 C C . SER A 1 186 ? 21.110 7.099 -5.107 1.00 87.81 186 SER A C 1
ATOM 1515 O O . SER A 1 186 ? 20.359 6.867 -4.168 1.00 87.81 186 SER A O 1
ATOM 1517 N N . THR A 1 187 ? 20.717 7.807 -6.170 1.00 90.69 187 THR A N 1
ATOM 1518 C CA . THR A 1 187 ? 19.368 8.379 -6.328 1.00 90.69 187 THR A CA 1
ATOM 1519 C C . THR A 1 187 ? 18.346 7.284 -6.629 1.00 90.69 187 THR A C 1
ATOM 1521 O O . THR A 1 187 ? 17.268 7.256 -6.045 1.00 90.69 187 THR A O 1
ATOM 1524 N N . ILE A 1 188 ? 18.708 6.329 -7.489 1.00 90.44 188 ILE A N 1
ATOM 1525 C CA . ILE A 1 188 ? 17.849 5.186 -7.829 1.00 90.44 188 ILE A CA 1
ATOM 1526 C C . ILE A 1 188 ? 17.722 4.231 -6.644 1.00 90.44 188 ILE A C 1
ATOM 1528 O O . ILE A 1 188 ? 16.617 3.781 -6.338 1.00 90.44 188 ILE A O 1
ATOM 1532 N N . PHE A 1 189 ? 18.816 4.002 -5.919 1.00 91.69 189 PHE A N 1
ATOM 1533 C CA . PHE A 1 189 ? 18.783 3.273 -4.659 1.00 91.69 189 PHE A CA 1
ATOM 1534 C C . PHE A 1 189 ? 17.824 3.919 -3.648 1.00 91.69 189 PHE A C 1
ATOM 1536 O O . PHE A 1 189 ? 17.011 3.220 -3.041 1.00 91.69 189 PHE A O 1
ATOM 1543 N N . GLU A 1 190 ? 17.874 5.246 -3.483 1.00 94.19 190 GLU A N 1
ATOM 1544 C CA . GLU A 1 190 ? 16.975 5.944 -2.559 1.00 94.19 190 GLU A CA 1
ATOM 1545 C C . GLU A 1 190 ? 15.515 5.864 -3.022 1.00 94.19 190 GLU A C 1
ATOM 1547 O O . GLU A 1 190 ? 14.656 5.517 -2.215 1.00 94.19 190 GLU A O 1
ATOM 1552 N N . LEU A 1 191 ? 15.227 6.056 -4.315 1.00 95.06 191 LEU A N 1
ATOM 1553 C CA . LEU A 1 191 ? 13.885 5.846 -4.874 1.00 95.06 191 LEU A CA 1
ATOM 1554 C C . LEU A 1 191 ? 13.352 4.442 -4.549 1.00 95.06 191 LEU A C 1
ATOM 1556 O O . LEU A 1 191 ? 12.234 4.287 -4.053 1.00 95.06 191 LEU A O 1
ATOM 1560 N N . ASN A 1 192 ? 14.164 3.410 -4.770 1.00 94.62 192 ASN A N 1
ATOM 1561 C CA . ASN A 1 192 ? 13.769 2.031 -4.499 1.00 94.62 192 ASN A CA 1
ATOM 1562 C C . ASN A 1 192 ? 13.562 1.754 -3.018 1.00 94.62 192 ASN A C 1
ATOM 1564 O O . ASN A 1 192 ? 12.648 1.018 -2.650 1.00 94.62 192 ASN A O 1
ATOM 1568 N N . LYS A 1 193 ? 14.383 2.358 -2.161 1.00 94.88 193 LYS A N 1
ATOM 1569 C CA . LYS A 1 193 ? 14.209 2.305 -0.714 1.00 94.88 193 LYS A CA 1
ATOM 1570 C C . LYS A 1 193 ? 12.884 2.942 -0.294 1.00 94.88 193 LYS A C 1
ATOM 1572 O O . LYS A 1 193 ? 12.191 2.351 0.531 1.00 94.88 193 LYS A O 1
ATOM 1577 N N . GLN A 1 194 ? 12.501 4.080 -0.877 1.00 96.88 194 GLN A N 1
ATOM 1578 C CA . GLN A 1 194 ? 11.211 4.724 -0.600 1.00 96.88 194 GLN A CA 1
ATOM 1579 C C . GLN A 1 194 ? 10.031 3.869 -1.081 1.00 96.88 194 GLN A C 1
ATOM 1581 O O . GLN A 1 194 ? 9.103 3.628 -0.311 1.00 96.88 194 GLN A O 1
ATOM 1586 N N . LEU A 1 195 ? 10.094 3.334 -2.305 1.00 96.94 195 LEU A N 1
ATOM 1587 C CA . LEU A 1 195 ? 9.074 2.430 -2.857 1.00 96.94 195 LEU A CA 1
ATOM 1588 C C . LEU A 1 195 ? 8.917 1.156 -2.018 1.00 96.94 195 LEU A C 1
ATOM 1590 O O . LEU A 1 195 ? 7.802 0.763 -1.672 1.00 96.94 195 LEU A O 1
ATOM 1594 N N . TYR A 1 196 ? 10.031 0.524 -1.646 1.00 96.38 196 TYR A N 1
ATOM 1595 C CA . TYR A 1 196 ? 10.007 -0.666 -0.806 1.00 96.38 196 TYR A CA 1
ATOM 1596 C C . TYR A 1 196 ? 9.430 -0.358 0.574 1.00 96.38 196 TYR A C 1
ATOM 1598 O O . TYR A 1 196 ? 8.517 -1.047 1.021 1.00 96.38 196 TYR A O 1
ATOM 1606 N N . ALA A 1 197 ? 9.901 0.705 1.228 1.00 95.94 197 ALA A N 1
ATOM 1607 C CA . ALA A 1 197 ? 9.397 1.099 2.536 1.00 95.94 197 ALA A CA 1
ATOM 1608 C C . ALA A 1 197 ? 7.899 1.442 2.494 1.00 95.94 197 ALA A C 1
ATOM 1610 O O . ALA A 1 197 ? 7.184 1.103 3.432 1.00 95.94 197 ALA A O 1
ATOM 1611 N N . LEU A 1 198 ? 7.411 2.062 1.415 1.00 97.38 198 LEU A N 1
ATOM 1612 C CA . LEU A 1 198 ? 5.990 2.347 1.216 1.00 97.38 198 LEU A CA 1
ATOM 1613 C C . LEU A 1 198 ? 5.164 1.060 1.154 1.00 97.38 198 LEU A C 1
ATOM 1615 O O . LEU A 1 198 ? 4.215 0.894 1.917 1.00 97.38 198 LEU A O 1
ATOM 1619 N N . THR A 1 199 ? 5.546 0.122 0.286 1.00 96.75 199 THR A N 1
ATOM 1620 C CA . THR A 1 199 ? 4.833 -1.162 0.171 1.00 96.75 199 THR A CA 1
ATOM 1621 C C . THR A 1 199 ? 4.891 -1.973 1.464 1.00 96.75 199 THR A C 1
ATOM 1623 O O . THR A 1 199 ? 3.872 -2.512 1.888 1.00 96.75 199 THR A O 1
ATOM 1626 N N . LEU A 1 200 ? 6.042 -1.984 2.144 1.00 94.44 200 LEU A N 1
ATOM 1627 C CA . LEU A 1 200 ? 6.233 -2.684 3.410 1.00 94.44 200 LEU A CA 1
ATOM 1628 C C . LEU A 1 200 ? 5.348 -2.110 4.523 1.00 94.44 200 LEU A C 1
ATOM 1630 O O . LEU A 1 200 ? 4.691 -2.881 5.217 1.00 94.44 200 LEU A O 1
ATOM 1634 N N . ASN A 1 201 ? 5.292 -0.781 4.661 1.00 94.50 201 ASN A N 1
ATOM 1635 C CA . ASN A 1 201 ? 4.466 -0.091 5.662 1.00 94.50 201 ASN A CA 1
ATOM 1636 C C . ASN A 1 201 ? 2.961 -0.331 5.473 1.00 94.50 201 ASN A C 1
ATOM 1638 O O . ASN A 1 201 ? 2.189 -0.175 6.415 1.00 94.50 201 ASN A O 1
ATOM 1642 N N . LEU A 1 202 ? 2.541 -0.656 4.250 1.00 95.75 202 LEU A N 1
ATOM 1643 C CA . LEU A 1 202 ? 1.152 -0.963 3.915 1.00 95.75 202 LEU A CA 1
ATOM 1644 C C . LEU A 1 202 ? 0.869 -2.476 3.912 1.00 95.75 202 LEU A C 1
ATOM 1646 O O . LEU A 1 202 ? -0.270 -2.882 3.693 1.00 95.75 202 LEU A O 1
ATOM 1650 N N . GLY A 1 203 ? 1.885 -3.318 4.133 1.00 95.81 203 GLY A N 1
ATOM 1651 C CA . GLY A 1 203 ? 1.764 -4.775 4.046 1.00 95.81 203 GLY A CA 1
ATOM 1652 C C . GLY A 1 203 ? 1.495 -5.296 2.628 1.00 95.81 203 GLY A C 1
ATOM 1653 O O . GLY A 1 203 ? 0.928 -6.380 2.475 1.00 95.81 203 GLY A O 1
ATOM 1654 N N . LEU A 1 204 ? 1.880 -4.535 1.600 1.00 96.81 204 LEU A N 1
ATOM 1655 C CA . LEU A 1 204 ? 1.637 -4.831 0.188 1.00 96.81 204 LEU A CA 1
ATOM 1656 C C . LEU A 1 204 ? 2.804 -5.594 -0.450 1.00 96.81 204 LEU A C 1
ATOM 1658 O O . LEU A 1 204 ? 3.971 -5.398 -0.111 1.00 96.81 204 LEU A O 1
ATOM 1662 N N . MET A 1 205 ? 2.485 -6.412 -1.448 1.00 96.56 205 MET A N 1
ATOM 1663 C CA . MET A 1 205 ? 3.439 -7.037 -2.366 1.00 96.56 205 MET A CA 1
ATOM 1664 C C . MET A 1 205 ? 2.855 -7.101 -3.780 1.00 96.56 205 MET A C 1
ATOM 1666 O O . MET A 1 205 ? 1.639 -7.010 -3.958 1.00 96.56 205 MET A O 1
ATOM 1670 N N . LEU A 1 206 ? 3.704 -7.268 -4.797 1.00 96.69 206 LEU A N 1
ATOM 1671 C CA . LEU A 1 206 ? 3.220 -7.476 -6.164 1.00 96.69 206 LEU A CA 1
ATOM 1672 C C . LEU A 1 206 ? 2.492 -8.819 -6.295 1.00 96.69 206 LEU A C 1
ATOM 1674 O O . LEU A 1 206 ? 3.010 -9.855 -5.874 1.00 96.69 206 LEU A O 1
ATOM 1678 N N . LYS A 1 207 ? 1.331 -8.806 -6.958 1.00 95.69 207 LYS A N 1
ATOM 1679 C CA . LYS A 1 207 ? 0.557 -10.011 -7.294 1.00 95.69 207 LYS A CA 1
ATOM 1680 C C . LYS A 1 207 ? 1.323 -10.942 -8.236 1.00 95.69 207 LYS A C 1
ATOM 1682 O O . LYS A 1 207 ? 1.289 -12.158 -8.077 1.00 95.69 207 LYS A O 1
ATOM 1687 N N . GLU A 1 208 ? 2.042 -10.363 -9.197 1.00 93.94 208 GLU A N 1
ATOM 1688 C CA . GLU A 1 208 ? 2.793 -11.078 -10.234 1.00 93.94 208 GLU A CA 1
ATOM 1689 C C . GLU A 1 208 ? 4.304 -10.793 -10.122 1.00 93.94 208 GLU A C 1
ATOM 1691 O O . GLU A 1 208 ? 4.875 -10.088 -10.954 1.00 93.94 208 GLU A O 1
ATOM 1696 N N . PRO A 1 209 ? 5.006 -11.348 -9.114 1.00 92.56 209 PRO A N 1
ATOM 1697 C CA . PRO A 1 209 ? 6.408 -11.011 -8.829 1.00 92.56 209 PRO A CA 1
ATOM 1698 C C . PRO A 1 209 ? 7.394 -11.449 -9.927 1.00 92.56 209 PRO A C 1
ATOM 1700 O O . PRO A 1 209 ? 8.550 -11.026 -9.941 1.00 92.56 209 PRO A O 1
ATOM 1703 N N . LYS A 1 210 ? 6.956 -12.327 -10.838 1.00 90.44 210 LYS A N 1
ATOM 1704 C CA . LYS A 1 210 ? 7.747 -12.853 -11.961 1.00 90.44 210 LYS A CA 1
ATOM 1705 C C . LYS A 1 210 ? 7.567 -12.059 -13.248 1.00 90.44 210 LYS A C 1
ATOM 1707 O O . LYS A 1 210 ? 8.211 -12.390 -14.239 1.00 90.44 210 LYS A O 1
ATOM 1712 N N . GLN A 1 211 ? 6.721 -11.034 -13.259 1.00 89.38 211 GLN A N 1
ATOM 1713 C CA . GLN A 1 211 ? 6.523 -10.227 -14.454 1.00 89.38 211 GLN A CA 1
ATOM 1714 C C . GLN A 1 211 ? 7.807 -9.462 -14.803 1.00 89.38 211 GLN A C 1
ATOM 1716 O O . GLN A 1 211 ? 8.553 -9.035 -13.914 1.00 89.38 211 GLN A O 1
ATOM 1721 N N . VAL A 1 212 ? 8.054 -9.269 -16.098 1.00 86.31 212 VAL A N 1
ATOM 1722 C CA . VAL A 1 212 ? 9.128 -8.401 -16.589 1.00 86.31 212 VAL A CA 1
ATOM 1723 C C . VAL A 1 212 ? 9.001 -7.004 -15.979 1.00 86.31 212 VAL A C 1
ATOM 1725 O O . VAL A 1 212 ? 7.926 -6.404 -15.985 1.00 86.31 212 VAL A O 1
ATOM 1728 N N . GLY A 1 213 ? 10.121 -6.489 -15.475 1.00 88.75 213 GLY A N 1
ATOM 1729 C CA . GLY A 1 213 ? 10.215 -5.198 -14.803 1.00 88.75 213 GLY A CA 1
ATOM 1730 C C . GLY A 1 213 ? 9.972 -5.250 -13.298 1.00 88.75 213 GLY A C 1
ATOM 1731 O O . GLY A 1 213 ? 10.139 -4.228 -12.636 1.00 88.75 213 GLY A O 1
ATOM 1732 N N . SER A 1 214 ? 9.607 -6.411 -12.743 1.00 93.00 214 SER A N 1
ATOM 1733 C CA . SER A 1 214 ? 9.411 -6.562 -11.299 1.00 93.00 214 SER A CA 1
ATOM 1734 C C . SER A 1 214 ? 10.727 -6.406 -10.548 1.00 93.00 214 SER A C 1
ATOM 1736 O O . SER A 1 214 ? 11.722 -7.063 -10.854 1.00 93.00 214 SER A O 1
ATOM 1738 N N . ILE A 1 215 ? 10.714 -5.562 -9.530 1.00 93.50 215 ILE A N 1
ATOM 1739 C CA . ILE A 1 215 ? 11.856 -5.205 -8.701 1.00 93.50 215 ILE A CA 1
ATOM 1740 C C . ILE A 1 215 ? 11.678 -5.850 -7.346 1.00 93.50 215 ILE A C 1
ATOM 1742 O O . ILE A 1 215 ? 10.615 -5.736 -6.732 1.00 93.50 215 ILE A O 1
ATOM 1746 N N . ARG A 1 216 ? 12.734 -6.511 -6.880 1.00 93.50 216 ARG A N 1
ATOM 1747 C CA . ARG A 1 216 ? 12.763 -7.219 -5.605 1.00 93.50 216 ARG A CA 1
ATOM 1748 C C . ARG A 1 216 ? 14.048 -6.940 -4.842 1.00 93.50 216 ARG A C 1
ATOM 1750 O O . ARG A 1 216 ? 15.097 -6.669 -5.428 1.00 93.50 216 ARG A O 1
ATOM 1757 N N . ILE A 1 217 ? 13.962 -7.059 -3.522 1.00 90.88 217 ILE A N 1
ATOM 1758 C CA . ILE A 1 217 ? 15.130 -7.006 -2.641 1.00 90.88 217 ILE A CA 1
ATOM 1759 C C . ILE A 1 217 ? 15.677 -8.417 -2.428 1.00 90.88 217 ILE A C 1
ATOM 1761 O O . ILE A 1 217 ? 14.960 -9.321 -1.984 1.00 90.88 217 ILE A O 1
ATOM 1765 N N . GLY A 1 218 ? 16.967 -8.591 -2.723 1.00 87.56 218 GLY A N 1
ATOM 1766 C CA . GLY A 1 218 ? 17.646 -9.880 -2.661 1.00 87.56 218 GLY A CA 1
ATOM 1767 C C . GLY A 1 218 ? 17.167 -10.865 -3.734 1.00 87.56 218 GLY A C 1
ATOM 1768 O O . GLY A 1 218 ? 16.787 -10.481 -4.843 1.00 87.56 218 GLY A O 1
ATOM 1769 N N . THR A 1 219 ? 17.216 -12.157 -3.403 1.00 80.25 219 THR A N 1
ATOM 1770 C CA . THR A 1 219 ? 16.890 -13.268 -4.316 1.00 80.25 219 THR A CA 1
ATOM 1771 C C . THR A 1 219 ? 15.475 -13.822 -4.135 1.00 80.25 219 THR A C 1
ATOM 1773 O O . THR A 1 219 ? 15.019 -14.609 -4.964 1.00 80.25 219 THR A O 1
ATOM 1776 N N . PHE A 1 220 ? 14.758 -13.414 -3.085 1.00 83.62 220 PHE A N 1
ATOM 1777 C CA . PHE A 1 220 ? 13.439 -13.952 -2.756 1.00 83.62 220 PHE A CA 1
ATOM 1778 C C . PHE A 1 220 ? 12.338 -13.315 -3.611 1.00 83.62 220 PHE A C 1
ATOM 1780 O O . PHE A 1 220 ? 12.145 -12.101 -3.601 1.00 83.62 220 PHE A O 1
ATOM 1787 N N . GLU A 1 221 ? 11.566 -14.146 -4.316 1.00 82.75 221 GLU A N 1
ATOM 1788 C CA . GLU A 1 221 ? 10.465 -13.696 -5.184 1.00 82.75 221 GL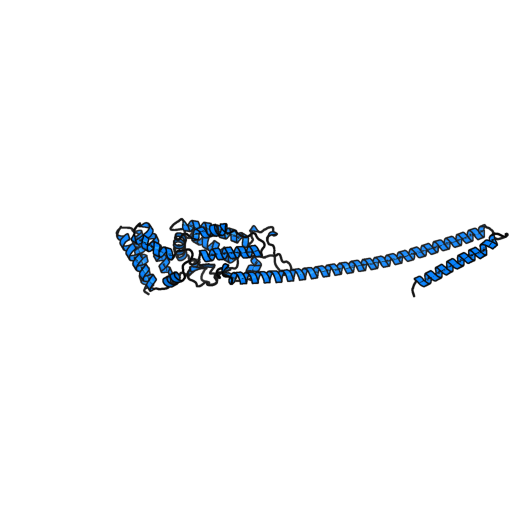U A CA 1
ATOM 1789 C C . GLU A 1 221 ? 9.367 -12.954 -4.414 1.00 82.75 221 GLU A C 1
ATOM 1791 O O . GLU A 1 221 ? 8.812 -11.981 -4.915 1.00 82.75 221 GLU A O 1
ATOM 1796 N N . HIS A 1 222 ? 9.104 -13.347 -3.166 1.00 85.56 222 HIS A N 1
ATOM 1797 C CA . HIS A 1 222 ? 8.090 -12.712 -2.318 1.00 85.56 222 HIS A CA 1
ATOM 1798 C C . HIS A 1 222 ? 8.441 -11.284 -1.872 1.00 85.56 222 HIS A C 1
ATOM 1800 O O . HIS A 1 222 ? 7.623 -10.641 -1.225 1.00 85.56 222 HIS A O 1
ATOM 1806 N N . ASN A 1 223 ? 9.641 -10.790 -2.189 1.00 90.88 223 ASN A N 1
ATOM 1807 C CA . ASN A 1 223 ? 10.063 -9.425 -1.875 1.00 90.88 223 ASN A CA 1
ATOM 1808 C C . ASN A 1 223 ? 9.933 -8.483 -3.081 1.00 90.88 223 ASN A C 1
ATOM 1810 O O . ASN A 1 223 ? 10.572 -7.431 -3.096 1.00 90.88 223 ASN A O 1
ATOM 1814 N N . ALA A 1 224 ? 9.165 -8.866 -4.106 1.00 95.31 224 ALA A N 1
ATOM 1815 C CA . ALA A 1 224 ? 8.882 -7.994 -5.235 1.00 95.31 224 ALA A CA 1
ATOM 1816 C C . ALA A 1 224 ? 7.854 -6.916 -4.850 1.00 95.31 224 ALA A C 1
ATOM 1818 O O . ALA A 1 224 ? 6.764 -7.233 -4.369 1.00 95.31 224 ALA A O 1
ATOM 1819 N N . PHE A 1 225 ? 8.205 -5.647 -5.063 1.00 96.12 225 PHE A N 1
ATOM 1820 C CA . PHE A 1 225 ? 7.450 -4.503 -4.533 1.00 96.12 225 PHE A CA 1
ATOM 1821 C C . PHE A 1 225 ? 7.039 -3.471 -5.591 1.00 96.12 225 PHE A C 1
ATOM 1823 O O . PHE A 1 225 ? 6.101 -2.704 -5.383 1.00 96.12 225 PHE A O 1
ATOM 1830 N N . PHE A 1 226 ? 7.702 -3.435 -6.743 1.00 96.38 226 PHE A N 1
ATOM 1831 C CA . PHE A 1 226 ? 7.401 -2.455 -7.785 1.00 96.38 226 PHE A CA 1
ATOM 1832 C C . PHE A 1 226 ? 7.672 -3.031 -9.165 1.00 96.38 226 PHE A C 1
ATOM 1834 O O . PHE A 1 226 ? 8.591 -3.831 -9.310 1.00 96.38 226 PHE A O 1
ATOM 1841 N N . ASN A 1 227 ? 6.878 -2.662 -10.169 1.00 94.19 227 ASN A N 1
ATOM 1842 C CA . ASN A 1 227 ? 7.125 -3.070 -11.546 1.00 94.19 227 ASN A CA 1
ATOM 1843 C C . ASN A 1 227 ? 7.398 -1.838 -12.415 1.00 94.19 227 ASN A C 1
ATOM 1845 O O . ASN A 1 227 ? 6.496 -1.047 -12.679 1.00 94.19 227 ASN A O 1
ATOM 1849 N N . ILE A 1 228 ? 8.640 -1.696 -12.890 1.00 91.75 228 ILE A N 1
ATOM 1850 C CA . ILE A 1 228 ? 9.064 -0.517 -13.653 1.00 91.75 228 ILE A CA 1
ATOM 1851 C C . ILE A 1 228 ? 8.385 -0.408 -15.024 1.00 91.75 228 ILE A C 1
ATOM 1853 O O . ILE A 1 228 ? 8.116 0.703 -15.468 1.00 91.75 228 ILE A O 1
ATOM 1857 N N . THR A 1 229 ? 8.032 -1.524 -15.675 1.00 87.56 229 THR A N 1
ATOM 1858 C CA . THR A 1 229 ? 7.324 -1.495 -16.977 1.00 87.56 229 THR A CA 1
ATOM 1859 C C . THR A 1 229 ? 5.876 -1.024 -16.849 1.00 87.56 229 THR A C 1
ATOM 1861 O O . THR A 1 229 ? 5.249 -0.623 -17.831 1.00 87.56 229 THR A O 1
ATOM 1864 N N . ARG A 1 230 ? 5.361 -1.048 -15.615 1.00 90.75 230 ARG A N 1
ATOM 1865 C CA . ARG A 1 230 ? 4.039 -0.577 -15.207 1.00 90.75 230 ARG A CA 1
ATOM 1866 C C . ARG A 1 230 ? 4.156 0.532 -14.159 1.00 90.75 230 ARG A C 1
ATOM 1868 O O . ARG A 1 230 ? 3.302 0.634 -13.284 1.00 90.75 230 ARG A O 1
ATOM 1875 N N . GLY A 1 231 ? 5.214 1.345 -14.204 1.00 92.00 231 GLY A N 1
ATOM 1876 C CA . GLY A 1 231 ? 5.548 2.257 -13.106 1.00 92.00 231 GLY A CA 1
ATOM 1877 C C . GLY A 1 231 ? 4.414 3.220 -12.730 1.00 92.00 231 GLY A C 1
ATOM 1878 O O . GLY A 1 231 ? 4.104 3.372 -11.547 1.00 92.00 231 GLY A O 1
ATOM 1879 N N . LEU A 1 232 ? 3.743 3.817 -13.723 1.00 91.12 232 LEU A N 1
ATOM 1880 C CA . LEU A 1 232 ? 2.599 4.707 -13.485 1.00 91.12 232 LEU A CA 1
ATOM 1881 C C . LEU A 1 232 ? 1.403 3.946 -12.910 1.00 91.12 232 LEU A C 1
ATOM 1883 O O . LEU A 1 232 ? 0.765 4.382 -11.952 1.00 91.12 232 LEU A O 1
ATOM 1887 N N . ASP A 1 233 ? 1.142 2.770 -13.471 1.00 93.25 233 ASP A N 1
ATOM 1888 C CA . ASP A 1 233 ? 0.101 1.860 -13.022 1.00 93.25 233 ASP A CA 1
ATOM 1889 C C . ASP A 1 233 ? 0.292 1.471 -11.542 1.00 93.25 233 ASP A C 1
ATOM 1891 O O . ASP A 1 233 ? -0.657 1.515 -10.752 1.00 93.25 233 ASP A O 1
ATOM 1895 N N . CYS A 1 234 ? 1.528 1.159 -11.147 1.00 95.56 234 CYS A N 1
ATOM 1896 C CA . CYS A 1 234 ? 1.905 0.885 -9.765 1.00 95.56 234 CYS A CA 1
ATOM 1897 C C . CYS A 1 234 ? 1.673 2.106 -8.864 1.00 95.56 234 CYS A C 1
ATOM 1899 O O . CYS A 1 234 ? 1.027 1.966 -7.827 1.00 95.56 234 CYS A O 1
ATOM 1901 N N . LEU A 1 235 ? 2.136 3.303 -9.253 1.00 95.38 235 LEU A N 1
ATOM 1902 C CA . LEU A 1 235 ? 1.986 4.496 -8.411 1.00 95.38 235 LEU A CA 1
ATOM 1903 C C . LEU A 1 235 ? 0.531 4.931 -8.227 1.00 95.38 235 LEU A C 1
ATOM 1905 O O . LEU A 1 235 ? 0.145 5.179 -7.085 1.00 95.38 235 LEU A O 1
ATOM 1909 N N . CYS A 1 236 ? -0.308 4.986 -9.275 1.00 94.50 236 CYS A N 1
ATOM 1910 C CA . CYS A 1 236 ? -1.714 5.337 -9.011 1.00 94.50 236 CYS A CA 1
ATOM 1911 C C . CYS A 1 236 ? -2.454 4.220 -8.260 1.00 94.50 236 CYS A C 1
ATOM 1913 O O . CYS A 1 236 ? -3.345 4.531 -7.478 1.00 94.50 236 CYS A O 1
ATOM 1915 N N . SER A 1 237 ? -2.071 2.945 -8.420 1.00 96.31 237 SER A N 1
ATOM 1916 C CA . SER A 1 237 ? -2.628 1.866 -7.589 1.00 96.31 237 SER A CA 1
ATOM 1917 C C . SER A 1 237 ? -2.298 2.103 -6.111 1.00 96.31 237 SER A C 1
ATOM 1919 O O . SER A 1 237 ? -3.211 2.163 -5.291 1.00 96.31 237 SER A O 1
ATOM 1921 N N . LEU A 1 238 ? -1.029 2.375 -5.775 1.00 97.31 238 LEU A N 1
ATOM 1922 C CA . LEU A 1 238 ? -0.615 2.726 -4.410 1.00 97.31 238 LEU A CA 1
ATOM 1923 C C . LEU A 1 238 ? -1.365 3.952 -3.878 1.00 97.31 238 LEU A C 1
ATOM 1925 O O . LEU A 1 238 ? -1.871 3.918 -2.759 1.00 97.31 238 LEU A O 1
ATOM 1929 N N . PHE A 1 239 ? -1.497 5.006 -4.684 1.00 97.00 239 PHE A N 1
ATOM 1930 C CA . PHE A 1 239 ? -2.247 6.208 -4.320 1.00 97.00 239 PHE A CA 1
ATOM 1931 C C . PHE A 1 239 ? -3.718 5.904 -3.991 1.00 97.00 239 PHE A C 1
ATOM 1933 O O . PHE A 1 239 ? -4.223 6.314 -2.943 1.00 97.00 239 PHE A O 1
ATOM 1940 N N . HIS A 1 240 ? -4.410 5.147 -4.848 1.00 96.81 240 HIS A N 1
ATOM 1941 C CA . HIS A 1 240 ? -5.805 4.769 -4.616 1.00 96.81 240 HIS A CA 1
ATOM 1942 C C . HIS A 1 240 ? -5.959 3.866 -3.389 1.00 96.81 240 HIS A C 1
ATOM 1944 O O . HIS A 1 240 ? -6.890 4.070 -2.610 1.00 96.81 240 HIS A O 1
ATOM 1950 N N . ILE A 1 241 ? -5.035 2.922 -3.177 1.00 97.94 241 ILE A N 1
ATOM 1951 C CA . ILE A 1 241 ? -5.003 2.068 -1.981 1.00 97.94 241 ILE A CA 1
ATOM 1952 C C . ILE A 1 241 ? -4.862 2.926 -0.724 1.00 97.94 241 ILE A C 1
ATOM 1954 O O . ILE A 1 241 ? -5.651 2.782 0.207 1.00 97.94 241 ILE A O 1
ATOM 1958 N N . ILE A 1 242 ? -3.908 3.861 -0.704 1.00 97.81 242 ILE A N 1
ATOM 1959 C CA . ILE A 1 242 ? -3.693 4.771 0.428 1.00 97.81 242 ILE A CA 1
ATOM 1960 C C . ILE A 1 242 ? -4.959 5.577 0.716 1.00 97.81 242 ILE A C 1
ATOM 1962 O O . ILE A 1 242 ? -5.358 5.683 1.873 1.00 97.81 242 ILE A O 1
ATOM 1966 N N . ASN A 1 243 ? -5.630 6.103 -0.308 1.00 97.50 243 ASN A N 1
ATOM 1967 C CA . ASN A 1 243 ? -6.880 6.839 -0.126 1.00 97.50 243 ASN A CA 1
ATOM 1968 C C . ASN A 1 243 ? -8.022 5.976 0.418 1.00 97.50 243 ASN A C 1
ATOM 1970 O O . ASN A 1 243 ? -8.775 6.442 1.273 1.00 97.50 243 ASN A O 1
ATOM 1974 N N . GLU A 1 244 ? -8.145 4.726 -0.025 1.00 97.94 244 GLU A N 1
ATOM 1975 C CA . GLU A 1 244 ? -9.160 3.810 0.501 1.00 97.94 244 GLU A CA 1
ATOM 1976 C C . GLU A 1 244 ? -8.882 3.465 1.973 1.00 97.94 244 GLU A C 1
ATOM 1978 O O . GLU A 1 244 ? -9.785 3.565 2.806 1.00 97.94 244 GLU A O 1
ATOM 1983 N N . LEU A 1 245 ? -7.621 3.175 2.319 1.00 97.50 245 LEU A N 1
ATOM 1984 C CA . LEU A 1 245 ? -7.196 2.939 3.703 1.00 97.50 245 LEU A CA 1
ATOM 1985 C C . LEU A 1 245 ? -7.431 4.175 4.584 1.00 97.50 245 LEU A C 1
ATOM 1987 O O . LEU A 1 245 ? -7.945 4.057 5.693 1.00 97.50 245 LEU A O 1
ATOM 1991 N N . ARG A 1 246 ? -7.121 5.379 4.085 1.00 97.06 246 ARG A N 1
ATOM 1992 C CA . ARG A 1 246 ? -7.379 6.641 4.797 1.00 97.06 246 ARG A CA 1
ATOM 1993 C C . ARG A 1 246 ? -8.868 6.859 5.029 1.00 97.06 246 ARG A C 1
ATOM 1995 O O . ARG A 1 246 ? -9.243 7.202 6.146 1.00 97.06 246 ARG A O 1
ATOM 2002 N N . ARG A 1 247 ? -9.715 6.603 4.026 1.00 97.06 247 ARG A N 1
ATOM 2003 C CA . ARG A 1 247 ? -11.175 6.705 4.163 1.00 97.06 247 ARG A CA 1
ATOM 2004 C C . ARG A 1 247 ? -11.704 5.746 5.227 1.00 97.06 247 ARG A C 1
ATOM 2006 O O . ARG A 1 247 ? -12.498 6.163 6.062 1.00 97.06 247 ARG A O 1
ATOM 2013 N N . PHE A 1 248 ? -11.242 4.497 5.223 1.00 97.25 248 PHE A N 1
ATOM 2014 C CA . PHE A 1 248 ? -11.616 3.504 6.232 1.00 97.25 248 PHE A CA 1
ATOM 2015 C C . PHE A 1 248 ? -11.194 3.927 7.647 1.00 97.25 248 PHE A C 1
ATOM 2017 O O . PHE A 1 248 ? -11.950 3.773 8.601 1.00 97.25 248 PHE A O 1
ATOM 2024 N N . SER A 1 249 ? -10.018 4.543 7.767 1.00 96.12 249 SER A N 1
ATOM 2025 C CA . SER A 1 249 ? -9.474 5.069 9.021 1.00 96.12 249 SER A CA 1
ATOM 2026 C C . SER A 1 249 ? -9.996 6.454 9.437 1.00 96.12 249 SER A C 1
ATOM 2028 O O . SER A 1 249 ? -9.490 7.010 10.413 1.00 96.12 249 SER A O 1
ATOM 2030 N N . HIS A 1 250 ? -10.968 7.029 8.718 1.00 95.75 250 HIS A N 1
ATOM 2031 C CA . HIS A 1 250 ? -11.488 8.388 8.946 1.00 95.75 250 HIS A CA 1
ATOM 2032 C C . HIS A 1 250 ? -10.420 9.500 8.857 1.00 95.75 250 HIS A C 1
ATOM 2034 O O . HIS A 1 250 ? -10.530 10.553 9.483 1.00 95.75 250 HIS A O 1
ATOM 2040 N N . LEU A 1 251 ? -9.377 9.288 8.049 1.00 94.94 251 LEU A N 1
ATOM 2041 C CA . LEU A 1 251 ? -8.361 10.292 7.741 1.00 94.94 251 LEU A CA 1
ATOM 2042 C C . LEU A 1 251 ? -8.718 11.057 6.452 1.00 94.94 251 LEU A C 1
ATOM 2044 O O . LEU A 1 251 ? -9.278 10.468 5.522 1.00 94.94 251 LEU A O 1
ATOM 2048 N N . PRO A 1 252 ? -8.346 12.348 6.332 1.00 95.12 252 PRO A N 1
ATOM 2049 C CA . PRO A 1 252 ? -8.557 13.115 5.104 1.00 95.12 252 PRO A CA 1
ATOM 2050 C C . PRO A 1 252 ? -7.886 12.442 3.903 1.00 95.12 252 PRO A C 1
ATOM 2052 O O . PRO A 1 252 ? -6.711 12.094 3.987 1.00 95.12 252 PRO A O 1
ATOM 2055 N N . CYS A 1 253 ? -8.596 12.254 2.790 1.00 96.38 253 CYS A N 1
ATOM 2056 C CA . CYS A 1 253 ? -8.013 11.686 1.568 1.00 96.38 253 CYS A CA 1
ATOM 2057 C C . CYS A 1 253 ? -7.024 12.663 0.908 1.00 96.38 253 CYS A C 1
ATOM 2059 O O . CYS A 1 253 ? -7.157 13.879 1.040 1.00 96.38 253 CYS A O 1
ATOM 2061 N N . LEU A 1 254 ? -6.058 12.124 0.169 1.00 95.75 254 LEU A N 1
ATOM 2062 C CA . LEU A 1 254 ? -5.214 12.878 -0.755 1.00 95.75 254 LEU A CA 1
ATOM 2063 C C . LEU A 1 254 ? -6.049 13.248 -1.993 1.00 95.75 254 LEU A C 1
ATOM 2065 O O . LEU A 1 254 ? -6.788 12.405 -2.507 1.00 95.75 254 LEU A O 1
ATOM 2069 N N . ASN A 1 255 ? -5.959 14.497 -2.454 1.00 94.62 255 ASN A N 1
ATOM 2070 C CA . ASN A 1 255 ? -6.686 14.974 -3.639 1.00 94.62 255 ASN A CA 1
ATOM 2071 C C . ASN A 1 255 ? -5.999 14.555 -4.960 1.00 94.62 255 ASN A C 1
ATOM 2073 O O . ASN A 1 255 ? -4.840 14.145 -4.961 1.00 94.62 255 ASN A O 1
ATOM 2077 N N . ASP A 1 256 ? -6.696 14.694 -6.089 1.00 91.75 256 ASP A N 1
ATOM 2078 C CA . ASP A 1 256 ? -6.165 14.308 -7.408 1.00 91.75 256 ASP A CA 1
ATOM 2079 C C . ASP A 1 256 ? -4.973 15.170 -7.869 1.00 91.75 256 ASP A C 1
ATOM 2081 O O . ASP A 1 256 ? -4.157 14.718 -8.672 1.00 91.75 256 ASP A O 1
ATOM 2085 N N . GLU A 1 257 ? -4.820 16.385 -7.333 1.00 93.50 257 GLU A N 1
ATOM 2086 C CA . GLU A 1 257 ? -3.649 17.233 -7.600 1.00 93.50 257 GLU A CA 1
ATOM 2087 C C . GLU A 1 257 ? -2.364 16.574 -7.079 1.00 93.50 257 GLU A C 1
ATOM 2089 O O . GLU A 1 257 ? -1.360 16.553 -7.791 1.00 93.50 257 GLU A O 1
ATOM 2094 N N . HIS A 1 258 ? -2.419 15.937 -5.901 1.00 91.69 258 HIS A N 1
ATOM 2095 C CA . HIS A 1 258 ? -1.300 15.149 -5.378 1.00 91.69 258 HIS A CA 1
ATOM 2096 C C . HIS A 1 258 ? -0.961 13.968 -6.294 1.00 91.69 258 HIS A C 1
ATOM 2098 O O . HIS A 1 258 ? 0.211 13.657 -6.479 1.00 91.69 258 HIS A O 1
ATOM 2104 N N . LEU A 1 259 ? -1.954 13.303 -6.899 1.00 92.06 259 LEU A N 1
ATOM 2105 C CA . LEU A 1 259 ? -1.681 12.195 -7.820 1.00 92.06 259 LEU A CA 1
ATOM 2106 C C . LEU A 1 259 ? -0.897 12.67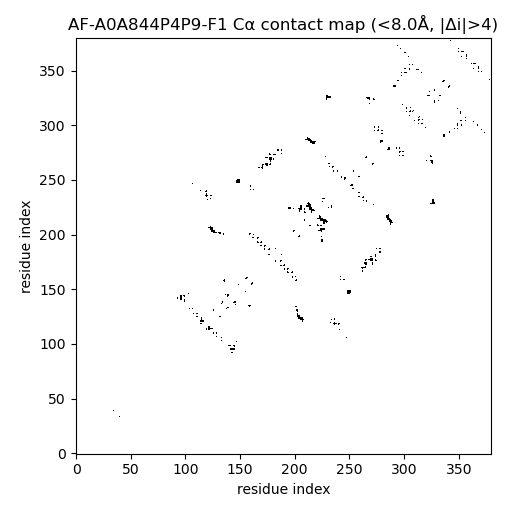4 -9.047 1.00 92.06 259 LEU A C 1
ATOM 2108 O O . LEU A 1 259 ? 0.071 12.025 -9.456 1.00 92.06 259 LEU A O 1
ATOM 2112 N N . LEU A 1 260 ? -1.298 13.807 -9.627 1.00 90.94 260 LEU A N 1
ATOM 2113 C CA . LEU A 1 260 ? -0.587 14.404 -10.755 1.00 90.94 260 LEU A CA 1
ATOM 2114 C C . LEU A 1 260 ? 0.839 14.804 -10.352 1.00 90.94 260 LEU A C 1
ATOM 2116 O O . LEU A 1 260 ? 1.790 14.488 -11.065 1.00 90.94 260 LEU A O 1
ATOM 2120 N N . GLU A 1 261 ? 0.994 15.432 -9.186 1.00 92.56 261 GLU A N 1
ATOM 2121 C CA . GLU A 1 261 ? 2.296 15.802 -8.630 1.00 92.56 261 GLU A CA 1
ATOM 2122 C C . GLU A 1 261 ? 3.197 14.576 -8.417 1.00 92.56 261 GLU A C 1
ATOM 2124 O O . GLU A 1 261 ? 4.369 14.598 -8.789 1.00 92.56 261 GLU A O 1
ATOM 2129 N N . TYR A 1 262 ? 2.666 13.472 -7.884 1.00 91.50 262 TYR A N 1
ATOM 2130 C CA . TYR A 1 262 ? 3.461 12.277 -7.576 1.00 91.50 262 TYR A CA 1
ATOM 2131 C C . TYR A 1 262 ? 3.834 11.435 -8.787 1.00 91.50 262 TYR A C 1
ATOM 2133 O O . TYR A 1 262 ? 4.768 10.638 -8.723 1.00 91.50 262 TYR A O 1
ATOM 2141 N N . THR A 1 263 ? 3.118 11.600 -9.896 1.00 89.88 263 THR A N 1
ATOM 2142 C CA . THR A 1 263 ? 3.349 10.828 -11.123 1.00 89.88 263 THR A CA 1
ATOM 2143 C C . THR A 1 263 ? 4.094 11.612 -12.195 1.00 89.88 263 THR A C 1
ATOM 2145 O O . THR A 1 263 ? 4.564 11.014 -13.161 1.00 89.88 263 THR A O 1
ATOM 2148 N N . LYS A 1 264 ? 4.273 12.927 -12.021 1.00 90.88 264 LYS A N 1
ATOM 2149 C CA . LYS A 1 264 ? 4.886 13.822 -13.009 1.00 90.88 264 LYS A CA 1
ATOM 2150 C C . LYS A 1 264 ? 6.249 13.339 -13.515 1.00 90.88 264 LYS A C 1
ATOM 2152 O O . LYS A 1 264 ? 6.463 13.304 -14.726 1.00 90.88 264 LYS A O 1
ATOM 2157 N N . GLY A 1 265 ? 7.143 12.914 -12.619 1.00 86.25 265 GLY A N 1
ATOM 2158 C CA . GLY A 1 265 ? 8.473 12.417 -12.991 1.00 86.25 265 GLY A CA 1
ATOM 2159 C C . GLY A 1 265 ? 8.444 11.149 -13.854 1.00 86.25 265 GLY A C 1
ATOM 2160 O O . GLY A 1 265 ? 9.313 10.968 -14.706 1.00 86.25 265 GLY A O 1
ATOM 2161 N N . LEU A 1 266 ? 7.410 10.310 -13.708 1.00 87.25 266 LEU A N 1
ATOM 2162 C CA . LEU A 1 266 ? 7.243 9.081 -14.488 1.00 87.25 266 LEU A CA 1
ATOM 2163 C C . LEU A 1 266 ? 6.794 9.323 -15.932 1.00 87.25 266 LEU A C 1
ATOM 2165 O O . LEU A 1 266 ? 6.889 8.416 -16.744 1.00 87.25 266 LEU A O 1
ATOM 2169 N N . PHE A 1 267 ? 6.305 10.506 -16.302 1.00 86.31 267 PHE A N 1
ATOM 2170 C CA . PHE A 1 267 ? 5.951 10.767 -17.705 1.00 86.31 267 PHE A CA 1
ATOM 2171 C C . PHE A 1 267 ? 7.171 11.036 -18.592 1.00 86.31 267 PHE A C 1
ATOM 2173 O O . PHE A 1 267 ? 7.048 11.085 -19.815 1.00 86.31 267 PHE A O 1
ATOM 2180 N N . ASN A 1 268 ? 8.354 11.201 -18.000 1.00 85.56 268 ASN A N 1
ATOM 2181 C CA . ASN A 1 268 ? 9.576 11.466 -18.738 1.00 85.56 268 ASN A CA 1
ATOM 2182 C C . ASN A 1 268 ? 10.276 10.151 -19.124 1.00 85.56 268 ASN A C 1
ATOM 2184 O O . ASN A 1 268 ? 10.714 9.405 -18.256 1.00 85.56 268 ASN A O 1
ATOM 2188 N N . HIS A 1 269 ? 10.447 9.877 -20.419 1.00 80.69 269 HIS A N 1
ATOM 2189 C CA . HIS A 1 269 ? 11.130 8.664 -20.897 1.00 80.69 269 HIS A CA 1
ATOM 2190 C C . HIS A 1 269 ? 12.582 8.548 -20.385 1.00 80.69 269 HIS A C 1
ATOM 2192 O O . HIS A 1 269 ? 13.083 7.443 -20.166 1.00 80.69 269 HIS A O 1
ATOM 2198 N N . ILE A 1 270 ? 13.246 9.682 -20.116 1.00 81.00 270 ILE A N 1
ATOM 2199 C CA . ILE A 1 270 ? 14.608 9.742 -19.557 1.00 81.00 270 ILE A CA 1
ATOM 2200 C C . ILE A 1 270 ? 14.666 9.046 -18.195 1.00 81.00 270 ILE A C 1
ATOM 2202 O O . ILE A 1 270 ? 15.660 8.388 -17.883 1.00 81.00 270 ILE A O 1
ATOM 2206 N N . PHE A 1 271 ? 13.589 9.135 -17.405 1.00 88.31 271 PHE A N 1
ATOM 2207 C CA . PHE A 1 271 ? 13.490 8.437 -16.129 1.00 88.31 271 PHE A CA 1
ATOM 2208 C C . PHE A 1 271 ? 13.682 6.931 -16.316 1.00 88.31 271 PHE A C 1
ATOM 2210 O O . PHE A 1 271 ? 14.557 6.343 -15.685 1.00 88.31 271 PHE A O 1
ATOM 2217 N N . TYR A 1 272 ? 12.911 6.316 -17.216 1.00 85.00 272 TYR A N 1
ATOM 2218 C CA . TYR A 1 272 ? 12.958 4.872 -17.455 1.00 85.00 272 TYR A CA 1
ATOM 2219 C C . TYR A 1 272 ? 14.312 4.419 -17.985 1.00 85.00 272 TYR A C 1
ATOM 2221 O O . TYR A 1 272 ? 14.828 3.390 -17.548 1.00 85.00 272 TYR A O 1
ATOM 2229 N N . ILE A 1 273 ? 14.907 5.215 -18.873 1.00 80.19 273 ILE A N 1
ATOM 2230 C CA . ILE A 1 273 ? 16.251 4.984 -19.403 1.00 80.19 273 ILE A CA 1
ATOM 2231 C C . ILE A 1 273 ? 17.269 4.927 -18.261 1.00 80.19 273 ILE A C 1
ATOM 2233 O O . ILE A 1 273 ? 17.926 3.904 -18.065 1.00 80.19 273 ILE A O 1
ATOM 2237 N N . ASN A 1 274 ? 17.360 5.996 -17.468 1.00 83.62 274 ASN A N 1
ATOM 2238 C CA . ASN A 1 274 ? 18.300 6.082 -16.353 1.00 83.62 274 ASN A CA 1
ATOM 2239 C C . ASN A 1 274 ? 18.057 4.974 -15.321 1.00 83.62 274 ASN A C 1
ATOM 2241 O O . ASN A 1 274 ? 18.996 4.327 -14.855 1.00 83.62 274 ASN A O 1
ATOM 2245 N N . TYR A 1 275 ? 16.791 4.717 -15.005 1.00 87.25 275 TYR A N 1
ATOM 2246 C CA . TYR A 1 275 ? 16.398 3.731 -14.013 1.00 87.25 275 TYR A CA 1
ATOM 2247 C C . TYR A 1 275 ? 16.823 2.309 -14.400 1.00 87.25 275 TYR A C 1
ATOM 2249 O O . TYR A 1 275 ? 17.450 1.600 -13.608 1.00 87.25 275 TYR A O 1
ATOM 2257 N N . ILE A 1 276 ? 16.521 1.894 -15.635 1.00 83.75 276 ILE A N 1
ATOM 2258 C CA . ILE A 1 276 ? 16.864 0.564 -16.156 1.00 83.75 276 ILE A CA 1
ATOM 2259 C C . ILE A 1 276 ? 18.387 0.384 -16.239 1.00 83.75 276 ILE A C 1
ATOM 2261 O O . ILE A 1 276 ? 18.895 -0.701 -15.936 1.00 83.75 276 ILE A O 1
ATOM 2265 N N . LEU A 1 277 ? 19.124 1.435 -16.612 1.00 79.81 277 LEU A N 1
ATOM 2266 C CA . LEU A 1 277 ? 20.584 1.397 -16.678 1.00 79.81 277 LEU A CA 1
ATOM 2267 C C . LEU A 1 277 ? 21.211 1.166 -15.301 1.00 79.81 277 LEU A C 1
ATOM 2269 O O . LEU A 1 277 ? 22.025 0.252 -15.153 1.00 79.81 277 LEU A O 1
ATOM 2273 N N . SER A 1 278 ? 20.822 1.929 -14.279 1.00 83.56 278 SER A N 1
ATOM 2274 C CA . SER A 1 278 ? 21.461 1.809 -12.963 1.00 83.56 278 SER A CA 1
ATOM 2275 C C . SER A 1 278 ? 21.046 0.556 -12.207 1.00 83.56 278 SER A C 1
ATOM 2277 O O . SER A 1 278 ? 21.903 -0.068 -11.583 1.00 83.56 278 SER A O 1
ATOM 2279 N N . ILE A 1 279 ? 19.779 0.127 -12.292 1.00 82.75 279 ILE A N 1
ATOM 2280 C CA . ILE A 1 279 ? 19.314 -1.041 -11.524 1.00 82.75 279 ILE A CA 1
ATOM 2281 C C . ILE A 1 279 ? 19.985 -2.345 -11.966 1.00 82.75 279 ILE A C 1
ATOM 2283 O O . ILE A 1 279 ? 20.099 -3.289 -11.191 1.00 82.75 279 ILE A O 1
ATOM 2287 N N . SER A 1 280 ? 20.482 -2.394 -13.205 1.00 73.94 280 SER A N 1
ATOM 2288 C CA . SER A 1 280 ? 21.240 -3.538 -13.713 1.00 73.94 280 SER A CA 1
ATOM 2289 C C . SER A 1 280 ? 22.609 -3.732 -13.035 1.00 73.94 280 SER A C 1
ATOM 2291 O O . SER A 1 280 ? 23.167 -4.825 -13.119 1.00 73.94 280 SER A O 1
ATOM 2293 N N . ASN A 1 281 ? 23.120 -2.708 -12.339 1.00 71.19 281 ASN A N 1
ATOM 2294 C CA . ASN A 1 281 ? 24.443 -2.693 -11.711 1.00 71.19 281 ASN A CA 1
ATOM 2295 C C . ASN A 1 281 ? 24.399 -2.831 -10.176 1.00 71.19 281 ASN A C 1
ATOM 2297 O O . ASN A 1 281 ? 25.449 -2.811 -9.532 1.00 71.19 281 ASN A O 1
ATOM 2301 N N . GLU A 1 282 ? 23.216 -2.940 -9.566 1.00 71.50 282 GLU A N 1
ATOM 2302 C CA . GLU A 1 282 ? 23.082 -3.021 -8.109 1.00 71.50 282 GLU A CA 1
ATOM 2303 C C . GLU A 1 282 ? 23.056 -4.465 -7.593 1.00 71.50 282 GLU A C 1
ATOM 2305 O O . GLU A 1 282 ? 22.317 -5.315 -8.080 1.00 71.50 282 GLU A O 1
ATOM 2310 N N . ASN A 1 283 ? 23.835 -4.738 -6.540 1.00 74.69 283 ASN A N 1
ATOM 2311 C CA . ASN A 1 283 ? 23.903 -6.070 -5.923 1.00 74.69 283 ASN A CA 1
ATOM 2312 C C . ASN A 1 283 ? 22.760 -6.344 -4.927 1.00 74.69 283 ASN A C 1
ATOM 2314 O O . ASN A 1 283 ? 22.489 -7.498 -4.604 1.00 74.69 283 ASN A O 1
ATOM 2318 N N . VAL A 1 284 ? 22.116 -5.298 -4.396 1.00 83.38 284 VAL A N 1
ATOM 2319 C CA . VAL A 1 284 ? 21.099 -5.422 -3.331 1.00 83.38 284 VAL A CA 1
ATOM 2320 C C . VAL A 1 284 ? 19.702 -5.640 -3.908 1.00 83.38 284 VAL A C 1
ATOM 2322 O O . VAL A 1 284 ? 18.898 -6.399 -3.359 1.00 83.38 284 VAL A O 1
ATOM 2325 N N . MET A 1 285 ? 19.411 -4.978 -5.023 1.00 85.00 285 MET A N 1
ATOM 2326 C CA . MET A 1 285 ? 18.116 -5.015 -5.684 1.00 85.00 285 MET A CA 1
ATOM 2327 C C . MET A 1 285 ? 18.268 -5.747 -7.001 1.00 85.00 285 MET A C 1
ATOM 2329 O O . MET A 1 285 ? 19.176 -5.465 -7.772 1.00 85.00 285 MET A O 1
ATOM 2333 N N . SER A 1 286 ? 17.372 -6.691 -7.263 1.00 84.62 286 SER A N 1
ATOM 2334 C CA . SER A 1 286 ? 17.317 -7.340 -8.565 1.00 84.62 286 SER A CA 1
ATOM 2335 C C . SER A 1 286 ? 16.038 -6.934 -9.275 1.00 84.62 286 SER A C 1
ATOM 2337 O O . SER A 1 286 ? 14.944 -6.983 -8.715 1.00 84.62 286 SER A O 1
ATOM 2339 N N . CYS A 1 287 ? 16.181 -6.512 -10.524 1.00 85.25 287 CYS A N 1
ATOM 2340 C CA . CYS A 1 287 ? 15.059 -6.330 -11.426 1.00 85.25 287 CYS A CA 1
ATOM 2341 C C . CYS A 1 287 ? 14.959 -7.570 -12.313 1.00 85.25 287 CYS A C 1
ATOM 2343 O O . CYS A 1 287 ? 15.953 -7.990 -12.918 1.00 85.25 287 CYS A O 1
ATOM 2345 N N . ASN A 1 288 ? 13.772 -8.168 -12.395 1.00 82.75 288 ASN A N 1
ATOM 2346 C CA . ASN A 1 288 ? 13.493 -9.191 -13.386 1.00 82.75 288 ASN A CA 1
ATOM 2347 C C . ASN A 1 288 ? 13.382 -8.534 -14.760 1.00 82.75 288 ASN A C 1
ATOM 2349 O O . ASN A 1 288 ? 12.298 -8.258 -15.268 1.00 82.75 288 ASN A O 1
ATOM 2353 N N . LEU A 1 289 ? 14.536 -8.284 -15.362 1.00 77.44 289 LEU A N 1
ATOM 2354 C CA . LEU A 1 289 ? 14.619 -7.791 -16.722 1.00 77.44 289 LEU A CA 1
ATOM 2355 C C . LEU A 1 289 ? 14.452 -8.918 -17.747 1.00 77.44 289 LEU A C 1
ATOM 2357 O O . LEU A 1 289 ? 14.570 -8.618 -18.917 1.00 77.44 289 LEU A O 1
ATOM 2361 N N . GLY A 1 290 ? 14.216 -10.190 -17.392 1.00 73.06 290 GLY A N 1
ATOM 2362 C CA . GLY A 1 290 ? 14.084 -11.278 -18.378 1.00 73.06 290 GLY A CA 1
ATOM 2363 C C . GLY A 1 290 ? 15.184 -11.270 -19.462 1.00 73.06 290 GLY A C 1
ATOM 2364 O O . GLY A 1 290 ? 16.365 -11.083 -19.156 1.00 73.06 290 GLY A O 1
ATOM 2365 N N . LYS A 1 291 ? 14.791 -11.401 -20.741 1.00 65.50 291 LYS A N 1
ATOM 2366 C CA . LYS A 1 291 ? 15.677 -11.220 -21.918 1.00 65.50 291 LYS A CA 1
ATOM 2367 C C . LYS A 1 291 ? 16.079 -9.746 -22.170 1.00 65.50 291 LYS A C 1
ATOM 2369 O O . LYS A 1 291 ? 16.948 -9.460 -22.987 1.00 65.50 291 LYS A O 1
ATOM 2374 N N . HIS A 1 292 ? 15.515 -8.796 -21.429 1.00 63.84 292 HIS A N 1
ATOM 2375 C CA . HIS A 1 292 ? 15.669 -7.343 -21.585 1.00 63.84 292 HIS A CA 1
ATOM 2376 C C . HIS A 1 292 ? 16.933 -6.745 -20.941 1.00 63.84 292 HIS A C 1
ATOM 2378 O O . HIS A 1 292 ? 17.117 -5.531 -20.995 1.00 63.84 292 HIS A O 1
ATOM 2384 N N . LYS A 1 293 ? 17.868 -7.549 -20.406 1.00 64.75 293 LYS A N 1
ATOM 2385 C CA . LYS A 1 293 ? 19.249 -7.070 -20.150 1.00 64.75 293 LYS A CA 1
ATOM 2386 C C . LYS A 1 293 ? 19.919 -6.550 -21.428 1.00 64.75 293 LYS A C 1
ATOM 2388 O O . LYS A 1 293 ? 20.754 -5.657 -21.379 1.00 64.75 293 LYS A O 1
ATOM 2393 N N . VAL A 1 294 ? 19.533 -7.100 -22.577 1.00 64.81 294 VAL A N 1
ATOM 2394 C CA . VAL A 1 294 ? 19.939 -6.589 -23.890 1.00 64.81 294 VAL A CA 1
ATOM 2395 C C . VAL A 1 294 ? 19.326 -5.215 -24.145 1.00 64.81 294 VAL A C 1
ATOM 2397 O O . VAL A 1 294 ? 19.982 -4.339 -24.698 1.00 64.81 294 VAL A O 1
ATOM 2400 N N . LEU A 1 295 ? 18.090 -5.008 -23.686 1.00 65.12 295 LEU A N 1
ATOM 2401 C CA . LEU A 1 295 ? 17.362 -3.759 -23.849 1.00 65.12 295 LEU A CA 1
ATOM 2402 C C . LEU A 1 295 ? 18.003 -2.609 -23.073 1.00 65.12 295 LEU A C 1
ATOM 2404 O O . LEU A 1 295 ? 18.104 -1.515 -23.608 1.00 65.12 295 LEU A O 1
ATOM 2408 N N . SER A 1 296 ? 18.485 -2.851 -21.848 1.00 67.50 296 SER A N 1
ATOM 2409 C CA . SER A 1 296 ? 19.211 -1.823 -21.089 1.00 67.50 296 SER A CA 1
ATOM 2410 C C . SER A 1 296 ? 20.480 -1.384 -21.819 1.00 67.50 296 SER A C 1
ATOM 2412 O O . SER A 1 296 ? 20.795 -0.200 -21.869 1.00 67.50 296 SER A O 1
ATOM 2414 N N . LYS A 1 297 ? 21.180 -2.322 -22.459 1.00 68.62 297 LYS A N 1
ATOM 2415 C CA . LYS A 1 297 ? 22.342 -2.004 -23.284 1.00 68.62 297 LYS A CA 1
ATOM 2416 C C . LYS A 1 297 ? 21.923 -1.251 -24.541 1.00 68.62 297 LYS A C 1
ATOM 2418 O O . LYS A 1 297 ? 22.459 -0.179 -24.753 1.00 68.62 297 LYS A O 1
ATOM 2423 N N . ILE A 1 298 ? 20.910 -1.700 -25.278 1.00 68.12 298 ILE A N 1
ATOM 2424 C CA . ILE A 1 298 ? 20.306 -0.981 -26.419 1.00 68.12 298 ILE A CA 1
ATOM 2425 C C . ILE A 1 298 ? 19.952 0.474 -26.066 1.00 68.12 298 ILE A C 1
ATOM 2427 O O . ILE A 1 298 ? 20.336 1.393 -26.786 1.00 68.12 298 ILE A O 1
ATOM 2431 N N . VAL A 1 299 ? 19.300 0.691 -24.924 1.00 68.06 299 VAL A N 1
ATOM 2432 C CA . VAL A 1 299 ? 18.983 2.018 -24.377 1.00 68.06 299 VAL A CA 1
ATOM 2433 C C . VAL A 1 299 ? 20.226 2.863 -24.176 1.00 68.06 299 VAL A C 1
ATOM 2435 O O . VAL A 1 299 ? 20.233 4.036 -24.530 1.00 68.06 299 VAL A O 1
ATOM 2438 N N . GLN A 1 300 ? 21.285 2.274 -23.622 1.00 69.88 300 GLN A N 1
ATOM 2439 C CA . GLN A 1 300 ? 22.561 2.955 -23.439 1.00 69.88 300 GLN A CA 1
ATOM 2440 C C . GLN A 1 300 ? 23.131 3.436 -24.780 1.00 69.88 300 GLN A C 1
ATOM 2442 O O . GLN A 1 300 ? 23.652 4.542 -24.868 1.00 69.88 300 GLN A O 1
ATOM 2447 N N . GLY A 1 301 ? 22.992 2.632 -25.834 1.00 68.00 301 GLY A N 1
ATOM 2448 C CA . GLY A 1 301 ? 23.463 2.974 -27.175 1.00 68.00 301 GLY A CA 1
ATOM 2449 C C . GLY A 1 301 ? 22.657 4.114 -27.766 1.00 68.00 301 GLY A C 1
ATOM 2450 O O . GLY A 1 301 ? 23.210 5.040 -28.340 1.00 68.00 301 GLY A O 1
ATOM 2451 N N . VAL A 1 302 ? 21.353 4.106 -27.537 1.00 66.56 302 VAL A N 1
ATOM 2452 C CA . VAL A 1 302 ? 20.434 5.141 -28.023 1.00 66.56 302 VAL A CA 1
ATOM 2453 C C . VAL A 1 302 ? 20.600 6.445 -27.256 1.00 66.56 302 VAL A C 1
ATOM 2455 O O . VAL A 1 302 ? 20.558 7.523 -27.842 1.00 66.56 302 VAL A O 1
ATOM 2458 N N . TYR A 1 303 ? 20.926 6.353 -25.970 1.00 68.50 303 TYR A N 1
ATOM 2459 C CA . TYR A 1 303 ? 21.416 7.473 -25.183 1.00 68.50 303 TYR A CA 1
ATOM 2460 C C . TYR A 1 303 ? 22.677 8.100 -25.803 1.00 68.50 303 TYR A C 1
ATOM 2462 O O . TYR A 1 303 ? 22.721 9.317 -25.990 1.00 68.50 303 TYR A O 1
ATOM 2470 N N . PHE A 1 304 ? 23.672 7.291 -26.186 1.00 67.88 304 PHE A N 1
ATOM 2471 C CA . PHE A 1 304 ? 24.850 7.795 -26.900 1.00 67.88 304 PHE A CA 1
ATOM 2472 C C . PHE A 1 304 ? 24.485 8.392 -28.267 1.00 67.88 304 PHE A C 1
ATOM 2474 O O . PHE A 1 304 ? 24.976 9.465 -28.603 1.00 67.88 304 PHE A O 1
ATOM 2481 N N . LEU A 1 305 ? 23.569 7.774 -29.019 1.00 66.00 305 LEU A N 1
ATOM 2482 C CA . LEU A 1 305 ? 23.104 8.276 -30.318 1.00 66.00 305 LEU A CA 1
ATOM 2483 C C . LEU A 1 305 ? 22.412 9.643 -30.222 1.00 66.00 305 LEU A C 1
ATOM 2485 O O . LEU A 1 305 ? 22.685 10.523 -31.040 1.00 66.00 305 LEU A O 1
ATOM 2489 N N . ASN A 1 306 ? 21.583 9.866 -29.197 1.00 66.25 306 ASN A N 1
ATOM 2490 C CA . ASN A 1 306 ? 20.934 11.161 -28.953 1.00 66.25 306 ASN A CA 1
ATOM 2491 C C . ASN A 1 306 ? 21.948 12.295 -28.706 1.00 66.25 306 ASN A C 1
ATOM 2493 O O . ASN A 1 306 ? 21.667 13.458 -28.999 1.00 66.25 306 ASN A O 1
ATOM 2497 N N . LYS A 1 307 ? 23.155 11.975 -28.223 1.00 69.75 307 LYS A N 1
ATOM 2498 C CA . LYS A 1 307 ? 24.248 12.945 -28.036 1.00 69.75 307 LYS A CA 1
ATOM 2499 C C . LYS A 1 307 ? 24.872 13.392 -29.370 1.00 69.75 307 LYS A C 1
ATOM 2501 O O . LYS A 1 307 ? 25.423 14.489 -29.436 1.00 69.75 307 LYS A O 1
ATOM 2506 N N . ILE A 1 308 ? 24.758 12.583 -30.428 1.00 67.50 308 ILE A N 1
ATOM 2507 C CA . ILE A 1 308 ? 25.514 12.725 -31.687 1.00 67.50 308 ILE A CA 1
ATOM 2508 C C . ILE A 1 308 ? 24.747 13.544 -32.758 1.00 67.50 308 ILE A C 1
ATOM 2510 O O . ILE A 1 308 ? 25.317 13.942 -33.767 1.00 67.50 308 ILE A O 1
ATOM 2514 N N . LYS A 1 309 ? 23.478 13.925 -32.517 1.00 62.66 309 LYS A N 1
ATOM 2515 C CA . LYS A 1 309 ? 22.652 14.788 -33.403 1.00 62.66 309 LYS A CA 1
ATOM 2516 C C . LYS A 1 309 ? 22.561 14.318 -34.873 1.00 62.66 309 LYS A C 1
ATOM 2518 O O . LYS A 1 309 ? 22.616 15.136 -35.791 1.00 62.66 309 LYS A O 1
ATOM 2523 N N . GLN A 1 310 ? 22.355 13.023 -35.114 1.00 66.19 310 GLN A N 1
ATOM 2524 C CA . GLN A 1 310 ? 22.093 12.482 -36.458 1.00 66.19 310 GLN A CA 1
ATOM 2525 C C . GLN A 1 310 ? 20.593 12.215 -36.699 1.00 66.19 310 GLN A C 1
ATOM 2527 O O . GLN A 1 310 ? 19.852 11.846 -35.790 1.00 66.19 310 GLN A O 1
ATOM 2532 N N . ASN A 1 311 ? 20.124 12.368 -37.942 1.00 73.19 311 ASN A N 1
ATOM 2533 C CA . ASN A 1 311 ? 18.705 12.175 -38.285 1.00 73.19 311 ASN A CA 1
ATOM 2534 C C . ASN A 1 311 ? 18.230 10.718 -38.117 1.00 73.19 311 ASN A C 1
ATOM 2536 O O . ASN A 1 311 ? 17.104 10.486 -37.682 1.00 73.19 311 ASN A O 1
ATOM 2540 N N . GLU A 1 312 ? 19.079 9.740 -38.438 1.00 69.19 312 GLU A N 1
ATOM 2541 C CA . GLU A 1 312 ? 18.762 8.309 -38.300 1.00 69.19 312 GLU A CA 1
ATOM 2542 C C . GLU A 1 312 ? 18.708 7.875 -36.830 1.00 69.19 312 GLU A C 1
ATOM 2544 O O . GLU A 1 312 ? 17.842 7.086 -36.449 1.00 69.19 312 GLU A O 1
ATOM 2549 N N . ALA A 1 313 ? 19.556 8.477 -35.987 1.00 70.31 313 ALA A N 1
ATOM 2550 C CA . ALA A 1 313 ? 19.474 8.337 -34.540 1.00 70.31 313 ALA A CA 1
ATOM 2551 C C . ALA A 1 313 ? 18.099 8.780 -34.021 1.00 70.31 313 ALA A C 1
ATOM 2553 O O . ALA A 1 313 ? 17.465 8.026 -33.295 1.00 70.31 313 ALA A O 1
ATOM 2554 N N . ASN A 1 314 ? 17.583 9.931 -34.465 1.00 74.31 314 ASN A N 1
ATOM 2555 C CA . ASN A 1 314 ? 16.280 10.438 -34.015 1.00 74.31 314 ASN A CA 1
ATOM 2556 C C . ASN A 1 314 ? 15.114 9.491 -34.356 1.00 74.31 314 ASN A C 1
ATOM 2558 O O . ASN A 1 314 ? 14.220 9.294 -33.537 1.00 74.31 314 ASN A O 1
ATOM 2562 N N . LEU A 1 315 ? 15.114 8.887 -35.550 1.00 78.06 315 LEU A N 1
ATOM 2563 C CA . LEU A 1 315 ? 14.097 7.904 -35.955 1.00 78.06 315 LEU A CA 1
ATOM 2564 C C . LEU A 1 315 ? 14.100 6.676 -35.038 1.00 78.06 315 LEU A C 1
ATOM 2566 O O . LEU A 1 315 ? 13.041 6.229 -34.597 1.00 78.06 315 LEU A O 1
ATOM 2570 N N . LEU A 1 316 ? 15.290 6.163 -34.729 1.00 75.50 316 LEU A N 1
ATOM 2571 C CA . LEU A 1 316 ? 15.464 5.009 -33.856 1.00 75.50 316 LEU A CA 1
ATOM 2572 C C . LEU A 1 316 ? 15.143 5.343 -32.391 1.00 75.50 316 LEU A C 1
ATOM 2574 O O . LEU A 1 316 ? 14.513 4.538 -31.709 1.00 75.50 316 LEU A O 1
ATOM 2578 N N . CYS A 1 317 ? 15.507 6.542 -31.925 1.00 71.69 317 CYS A N 1
ATOM 2579 C CA . CYS A 1 317 ? 15.127 7.064 -30.613 1.00 71.69 317 CYS A CA 1
ATOM 2580 C C . CYS A 1 317 ? 13.605 7.108 -30.461 1.00 71.69 317 CYS A C 1
ATOM 2582 O O . CYS A 1 317 ? 13.089 6.556 -29.497 1.00 71.69 317 CYS A O 1
ATOM 2584 N N . ASN A 1 318 ? 12.881 7.664 -31.437 1.00 78.50 318 ASN A N 1
ATOM 2585 C CA . ASN A 1 318 ? 11.417 7.743 -31.395 1.00 78.50 318 ASN A CA 1
ATOM 2586 C C . ASN A 1 318 ? 10.753 6.355 -31.343 1.00 78.50 318 ASN A C 1
ATOM 2588 O O . ASN A 1 318 ? 9.784 6.149 -30.612 1.00 78.50 318 ASN A O 1
ATOM 2592 N N . GLU A 1 319 ? 11.271 5.387 -32.107 1.00 80.56 319 GLU A N 1
ATOM 2593 C CA . GLU A 1 319 ? 10.796 3.999 -32.052 1.00 80.56 319 GLU A CA 1
ATOM 2594 C C . GLU A 1 319 ? 11.021 3.395 -30.660 1.00 80.56 319 GLU A C 1
ATOM 2596 O O . GLU A 1 319 ? 10.132 2.747 -30.105 1.00 80.56 319 GLU A O 1
ATOM 2601 N N . LEU A 1 320 ? 12.191 3.639 -30.073 1.00 74.25 320 LEU A N 1
ATOM 2602 C CA . LEU A 1 320 ? 12.582 3.084 -28.784 1.00 74.25 320 LEU A CA 1
ATOM 2603 C C . LEU A 1 320 ? 11.892 3.737 -27.596 1.00 74.25 320 LEU A C 1
ATOM 2605 O O . LEU A 1 320 ? 11.538 3.034 -26.653 1.00 74.25 320 LEU A O 1
ATOM 2609 N N . GLU A 1 321 ? 11.654 5.044 -27.644 1.00 73.94 321 GLU A N 1
ATOM 2610 C CA . GLU A 1 321 ? 10.913 5.779 -26.619 1.00 73.94 321 GLU A CA 1
ATOM 2611 C C . GLU A 1 321 ? 9.552 5.130 -26.349 1.00 73.94 321 GLU A C 1
ATOM 2613 O O . GLU A 1 321 ? 9.143 5.057 -25.194 1.00 73.94 321 GLU A O 1
ATOM 2618 N N . SER A 1 322 ? 8.912 4.535 -27.366 1.00 77.31 322 SER A N 1
ATOM 2619 C CA . SER A 1 322 ? 7.647 3.795 -27.219 1.00 77.31 322 SER A CA 1
ATOM 2620 C C . SER A 1 322 ? 7.723 2.554 -26.306 1.00 77.31 322 SER A C 1
ATOM 2622 O O . SER A 1 322 ? 6.689 2.048 -25.856 1.00 77.31 322 SER A O 1
ATOM 2624 N N . TYR A 1 323 ? 8.931 2.074 -25.996 1.00 72.25 323 TYR A N 1
ATOM 2625 C CA . TYR A 1 323 ? 9.199 0.980 -25.056 1.00 72.25 323 TYR A CA 1
ATOM 2626 C C . TYR A 1 323 ? 9.648 1.473 -23.668 1.00 72.25 323 TYR A C 1
ATOM 2628 O O . TYR A 1 323 ? 9.694 0.676 -22.732 1.00 72.25 323 TYR A O 1
ATOM 2636 N N . PHE A 1 324 ? 9.932 2.772 -23.513 1.00 70.25 324 PHE A N 1
ATOM 2637 C CA . PHE A 1 324 ? 10.361 3.423 -22.263 1.00 70.25 324 PHE A CA 1
ATOM 2638 C C . PHE A 1 324 ? 9.349 4.470 -21.805 1.00 70.25 324 PHE A C 1
ATOM 2640 O O . PHE A 1 324 ? 9.699 5.568 -21.376 1.00 70.25 324 PHE A O 1
ATOM 2647 N N . VAL A 1 325 ? 8.073 4.116 -21.914 1.00 73.44 325 VAL A N 1
ATOM 2648 C CA . VAL A 1 325 ? 6.953 4.932 -21.452 1.00 73.44 325 VAL A CA 1
ATOM 2649 C C . VAL A 1 325 ? 6.423 4.443 -20.111 1.00 73.44 325 VAL A C 1
ATOM 2651 O O . VAL A 1 325 ? 6.645 3.307 -19.694 1.00 73.44 325 VAL A O 1
ATOM 2654 N N . ALA A 1 326 ? 5.631 5.311 -19.487 1.00 71.50 326 ALA A N 1
ATOM 2655 C CA . ALA A 1 326 ? 4.952 5.098 -18.217 1.00 71.50 326 ALA A CA 1
ATOM 2656 C C . ALA A 1 326 ? 4.191 3.767 -18.080 1.00 71.50 326 ALA A C 1
ATOM 2658 O O . ALA A 1 326 ? 4.059 3.219 -16.978 1.00 71.50 326 ALA A O 1
ATOM 2659 N N . GLN A 1 327 ? 3.688 3.265 -19.207 1.00 77.06 327 GLN A N 1
ATOM 2660 C CA . GLN A 1 327 ? 2.931 2.030 -19.315 1.00 77.06 327 GLN A CA 1
ATOM 2661 C C . GLN A 1 327 ? 3.230 1.379 -20.667 1.00 77.06 327 GLN A C 1
ATOM 2663 O O . GLN A 1 327 ? 2.716 1.799 -21.705 1.00 77.06 327 GLN A O 1
ATOM 2668 N N . VAL A 1 328 ? 4.086 0.358 -20.668 1.00 76.00 328 VAL A N 1
ATOM 2669 C CA . VAL A 1 328 ? 4.425 -0.365 -21.900 1.00 76.00 328 VAL A CA 1
ATOM 2670 C C . VAL A 1 328 ? 3.247 -1.256 -22.296 1.00 76.00 328 VAL A C 1
ATOM 2672 O O . VAL A 1 328 ? 2.718 -2.004 -21.471 1.00 76.00 328 VAL A O 1
ATOM 2675 N N . SER A 1 329 ? 2.818 -1.191 -23.560 1.00 82.19 329 SER A N 1
ATOM 2676 C CA . SER A 1 329 ? 1.702 -2.013 -24.040 1.00 82.19 329 SER A CA 1
ATOM 2677 C C . SER A 1 329 ? 2.037 -3.508 -23.963 1.00 82.19 329 SER A C 1
ATOM 2679 O O . SER A 1 329 ? 3.187 -3.919 -24.129 1.00 82.19 329 SER A O 1
ATOM 2681 N N . SER A 1 330 ? 1.025 -4.352 -23.751 1.00 81.25 330 SER A N 1
ATOM 2682 C CA . SER A 1 330 ? 1.213 -5.809 -23.712 1.00 81.25 330 SER A CA 1
ATOM 2683 C C . SER A 1 330 ? 1.740 -6.369 -25.039 1.00 81.25 330 SER A C 1
ATOM 2685 O O . SER A 1 330 ? 2.495 -7.338 -25.040 1.00 81.25 330 SER A O 1
ATOM 2687 N N . GLU A 1 331 ? 1.389 -5.746 -26.167 1.00 85.19 331 GLU A N 1
ATOM 2688 C CA . GLU A 1 331 ? 1.946 -6.073 -27.480 1.00 85.19 331 GLU A CA 1
ATOM 2689 C C . GLU A 1 331 ? 3.442 -5.747 -27.552 1.00 85.19 331 GLU A C 1
ATOM 2691 O O . GLU A 1 331 ? 4.228 -6.585 -27.993 1.00 85.19 331 GLU A O 1
ATOM 2696 N N . ASN A 1 332 ? 3.850 -4.570 -27.068 1.00 82.62 332 ASN A N 1
ATOM 2697 C CA . ASN A 1 332 ? 5.256 -4.176 -27.033 1.00 82.62 332 ASN A CA 1
ATOM 2698 C C . ASN A 1 332 ? 6.056 -5.084 -26.096 1.00 82.62 332 ASN A C 1
ATOM 2700 O O . ASN A 1 332 ? 7.126 -5.542 -26.480 1.00 82.62 332 ASN A O 1
ATOM 2704 N N . LEU A 1 333 ? 5.521 -5.436 -24.923 1.00 78.88 333 LEU A N 1
ATOM 2705 C CA . LEU A 1 333 ? 6.155 -6.413 -24.030 1.00 78.88 333 LEU A CA 1
ATOM 2706 C C . LEU A 1 333 ? 6.344 -7.774 -24.720 1.00 78.88 333 LEU A C 1
ATOM 2708 O O . LEU A 1 333 ? 7.443 -8.319 -24.682 1.00 78.88 333 LEU A O 1
ATOM 2712 N N . LYS A 1 334 ? 5.330 -8.279 -25.437 1.00 84.12 334 LYS A N 1
ATOM 2713 C CA . LYS A 1 334 ? 5.444 -9.525 -26.219 1.00 84.12 334 LYS A CA 1
ATOM 2714 C C . LYS A 1 334 ? 6.489 -9.432 -27.329 1.00 84.12 334 LYS A C 1
ATOM 2716 O O . LYS A 1 334 ? 7.230 -10.387 -27.533 1.00 84.12 334 LYS A O 1
ATOM 2721 N N . LYS A 1 335 ? 6.578 -8.303 -28.044 1.00 83.88 335 LYS A N 1
ATOM 2722 C CA . LYS A 1 335 ? 7.640 -8.074 -29.045 1.00 83.88 335 LYS A CA 1
ATOM 2723 C C . LYS A 1 335 ? 9.016 -8.124 -28.397 1.00 83.88 335 LYS A C 1
ATOM 2725 O O . LYS A 1 335 ? 9.914 -8.774 -28.916 1.00 83.88 335 LYS A O 1
ATOM 2730 N N . LEU A 1 336 ? 9.167 -7.506 -27.229 1.00 75.12 336 LEU A N 1
ATOM 2731 C CA . LEU A 1 336 ? 10.424 -7.508 -26.490 1.00 75.12 336 LEU A CA 1
ATOM 2732 C C . LEU A 1 336 ? 10.824 -8.905 -25.970 1.00 75.12 336 LEU A C 1
ATOM 2734 O O . LEU A 1 336 ? 11.997 -9.129 -25.678 1.00 75.12 336 LEU A O 1
ATOM 2738 N N . GLU A 1 337 ? 9.883 -9.843 -25.837 1.00 77.56 337 GLU A N 1
ATOM 2739 C CA . GLU A 1 337 ? 10.164 -11.251 -25.514 1.00 77.56 337 GLU A CA 1
ATOM 2740 C C . GLU A 1 337 ? 10.642 -12.059 -26.739 1.00 77.56 337 GLU A C 1
ATOM 2742 O O . GLU A 1 337 ? 11.270 -13.115 -26.582 1.00 77.56 337 GLU A O 1
ATOM 2747 N N . GLN A 1 338 ? 10.383 -11.571 -27.960 1.00 83.56 338 GLN A N 1
ATOM 2748 C CA . GLN A 1 338 ? 10.792 -12.218 -29.206 1.00 83.56 338 GLN A CA 1
ATOM 2749 C C . GLN A 1 338 ? 12.271 -11.959 -29.501 1.00 83.56 338 GLN A C 1
ATOM 2751 O O . GLN A 1 338 ? 12.710 -10.841 -29.755 1.00 83.56 338 GLN A O 1
ATOM 2756 N N . GLU A 1 339 ? 13.049 -13.034 -29.541 1.00 82.31 339 GLU A N 1
ATOM 2757 C CA . GLU A 1 339 ? 14.495 -12.976 -29.767 1.00 82.31 339 GLU A CA 1
ATOM 2758 C C . GLU A 1 339 ? 14.872 -12.389 -31.132 1.00 82.31 339 GLU A C 1
ATOM 2760 O O . GLU A 1 339 ? 15.810 -11.600 -31.231 1.00 82.31 339 GLU A O 1
ATOM 2765 N N . SER A 1 340 ? 14.100 -12.712 -32.173 1.00 86.19 340 SER A N 1
ATOM 2766 C CA . SER A 1 340 ? 14.291 -12.168 -33.519 1.00 86.19 340 SER A CA 1
ATOM 2767 C C . SER A 1 340 ? 14.145 -10.649 -33.557 1.00 86.19 340 SER A C 1
ATOM 2769 O O . SER A 1 340 ? 14.929 -9.982 -34.224 1.00 86.19 340 SER A O 1
ATOM 2771 N N . PHE A 1 341 ? 13.175 -10.104 -32.815 1.00 85.56 341 PHE A N 1
ATOM 2772 C CA . PHE A 1 341 ? 12.947 -8.665 -32.726 1.00 85.56 341 PHE A CA 1
ATOM 2773 C C . PHE A 1 341 ? 14.106 -7.963 -32.008 1.00 85.56 341 PHE A C 1
ATOM 2775 O O . PHE A 1 341 ? 14.638 -6.975 -32.505 1.00 85.56 341 PHE A O 1
ATOM 2782 N N . ILE A 1 342 ? 14.553 -8.512 -30.873 1.00 80.25 342 ILE A N 1
ATOM 2783 C CA . ILE A 1 342 ? 15.693 -7.966 -30.124 1.00 80.25 342 ILE A CA 1
ATOM 2784 C C . ILE A 1 342 ? 16.972 -7.974 -30.969 1.00 80.25 342 ILE A C 1
ATOM 2786 O O . ILE A 1 342 ? 17.737 -7.010 -30.929 1.00 80.25 342 ILE A O 1
ATOM 2790 N N . LYS A 1 343 ? 17.198 -9.038 -31.747 1.00 82.69 343 LYS A N 1
ATOM 2791 C CA . LYS A 1 343 ? 18.357 -9.151 -32.636 1.00 82.69 343 LYS A CA 1
ATOM 2792 C C . LYS A 1 343 ? 18.327 -8.116 -33.765 1.00 82.69 343 LYS A C 1
ATOM 2794 O O . LYS A 1 343 ? 19.344 -7.467 -33.991 1.00 82.69 343 LYS A O 1
ATOM 2799 N N . ASP A 1 344 ? 17.183 -7.937 -34.424 1.00 86.69 344 ASP A N 1
ATOM 2800 C CA . ASP A 1 344 ? 17.004 -6.920 -35.472 1.00 86.69 344 ASP A CA 1
ATOM 2801 C C . ASP A 1 344 ? 17.253 -5.503 -34.932 1.00 86.69 344 ASP A C 1
ATOM 2803 O O . ASP A 1 344 ? 18.072 -4.750 -35.463 1.00 86.69 344 ASP A O 1
ATOM 2807 N N . LEU A 1 345 ? 16.624 -5.174 -33.800 1.00 82.38 345 LEU A N 1
ATOM 2808 C CA . LEU A 1 345 ? 16.772 -3.881 -33.138 1.00 82.38 345 LEU A CA 1
ATOM 2809 C C . LEU A 1 345 ? 18.233 -3.596 -32.767 1.00 82.38 345 LEU A C 1
ATOM 2811 O O . LEU A 1 345 ? 18.749 -2.504 -33.006 1.00 82.38 345 LEU A O 1
ATOM 2815 N N . TYR A 1 346 ? 18.912 -4.600 -32.218 1.00 81.25 346 TYR A N 1
ATOM 2816 C CA . TYR A 1 346 ? 20.326 -4.532 -31.885 1.00 81.25 346 TYR A CA 1
ATOM 2817 C C . TYR A 1 346 ? 21.198 -4.259 -33.124 1.00 81.25 346 TYR A C 1
ATOM 2819 O O . TYR A 1 346 ? 22.087 -3.406 -33.080 1.00 81.25 346 TYR A O 1
ATOM 2827 N N . GLU A 1 347 ? 20.964 -4.969 -34.232 1.00 85.19 347 GLU A N 1
ATOM 2828 C CA . GLU A 1 347 ? 21.724 -4.798 -35.476 1.00 85.19 347 GLU A CA 1
ATOM 2829 C C . GLU A 1 347 ? 21.539 -3.393 -36.057 1.00 85.19 347 GLU A C 1
ATOM 2831 O O . GLU A 1 347 ? 22.530 -2.741 -36.390 1.00 85.19 347 GLU A O 1
ATOM 2836 N N . ARG A 1 348 ? 20.304 -2.879 -36.068 1.00 86.00 348 ARG A N 1
ATOM 2837 C CA . ARG A 1 348 ? 19.998 -1.503 -36.489 1.00 86.00 348 ARG A CA 1
ATOM 2838 C C . ARG A 1 348 ? 20.744 -0.465 -35.646 1.00 86.00 348 ARG A C 1
ATOM 2840 O O . ARG A 1 348 ? 21.393 0.412 -36.208 1.00 86.00 348 ARG A O 1
ATOM 2847 N N . ILE A 1 349 ? 20.721 -0.589 -34.316 1.00 80.88 349 ILE A N 1
ATOM 2848 C CA . ILE A 1 349 ? 21.447 0.323 -33.409 1.00 80.88 349 ILE A CA 1
ATOM 2849 C C . ILE A 1 349 ? 22.953 0.269 -33.664 1.00 80.88 349 ILE A C 1
ATOM 2851 O O . ILE A 1 349 ? 23.614 1.304 -33.698 1.00 80.88 349 ILE A O 1
ATOM 2855 N N . THR A 1 350 ? 23.494 -0.933 -33.865 1.00 82.69 350 THR A N 1
ATOM 2856 C CA . THR A 1 350 ? 24.929 -1.143 -34.092 1.00 82.69 350 THR A CA 1
ATOM 2857 C C . THR A 1 350 ? 25.380 -0.443 -35.372 1.00 82.69 350 THR A C 1
ATOM 2859 O O . THR A 1 350 ? 26.419 0.210 -35.370 1.00 82.69 350 THR A O 1
ATOM 2862 N N . VAL A 1 351 ? 24.591 -0.536 -36.448 1.00 85.44 351 VAL A N 1
ATOM 2863 C CA . VAL A 1 351 ? 24.882 0.136 -37.722 1.00 85.44 351 VAL A CA 1
ATOM 2864 C C . VAL A 1 351 ? 24.949 1.652 -37.541 1.00 85.44 351 VAL A C 1
ATOM 2866 O O . VAL A 1 351 ? 25.948 2.253 -37.938 1.00 85.44 351 VAL A O 1
ATOM 2869 N N . VAL A 1 352 ? 23.955 2.254 -36.878 1.00 81.81 352 VAL A N 1
ATOM 2870 C CA . VAL A 1 352 ? 23.930 3.710 -36.643 1.00 81.81 352 VAL A CA 1
ATOM 2871 C C . VAL A 1 352 ? 25.112 4.143 -35.765 1.00 81.81 352 VAL A C 1
ATOM 2873 O O . VAL A 1 352 ? 25.800 5.113 -36.072 1.00 81.81 352 VAL A O 1
ATOM 2876 N N . LEU A 1 353 ? 25.418 3.393 -34.701 1.00 78.75 353 L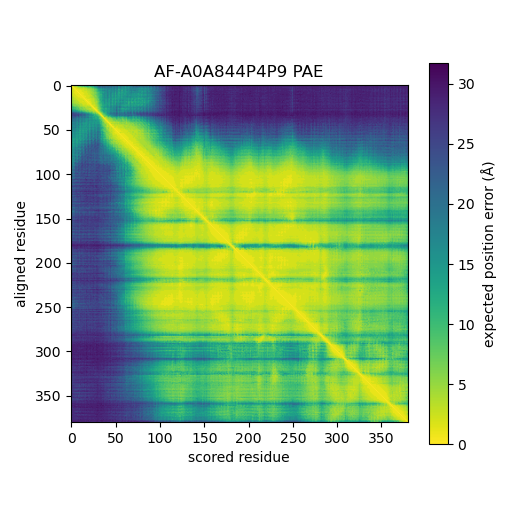EU A N 1
ATOM 2877 C CA . LEU A 1 353 ? 26.567 3.676 -33.834 1.00 78.75 353 LEU A CA 1
ATOM 2878 C C . LEU A 1 353 ? 27.908 3.542 -34.569 1.00 78.75 353 LEU A C 1
ATOM 2880 O O . LEU A 1 353 ? 28.811 4.344 -34.344 1.00 78.75 353 LEU A O 1
ATOM 2884 N N . MET A 1 354 ? 28.061 2.546 -35.445 1.00 82.25 354 MET A N 1
ATOM 2885 C CA . MET A 1 354 ? 29.276 2.368 -36.249 1.00 82.25 354 MET A CA 1
ATOM 2886 C C . MET A 1 354 ? 29.472 3.520 -37.234 1.00 82.25 354 MET A C 1
ATOM 2888 O O . MET A 1 354 ? 30.598 3.989 -37.387 1.00 82.25 354 MET A O 1
ATOM 2892 N N . GLN A 1 355 ? 28.397 3.992 -37.872 1.00 82.69 355 GLN A N 1
ATOM 2893 C CA . GLN A 1 355 ? 28.438 5.164 -38.751 1.00 82.69 355 GLN A CA 1
ATOM 2894 C C . GLN A 1 355 ? 28.844 6.419 -37.972 1.00 82.69 355 GLN A C 1
ATOM 2896 O O . GLN A 1 355 ? 29.754 7.129 -38.388 1.00 82.69 355 GLN A O 1
ATOM 2901 N N . ALA A 1 356 ? 28.250 6.635 -36.798 1.00 76.00 356 ALA A N 1
ATOM 2902 C CA . ALA A 1 356 ? 28.609 7.728 -35.902 1.00 76.00 356 ALA A CA 1
ATOM 2903 C C . ALA A 1 356 ? 30.060 7.639 -35.378 1.00 76.00 356 ALA A C 1
ATOM 2905 O O . ALA A 1 356 ? 30.743 8.650 -35.247 1.00 76.00 356 ALA A O 1
ATOM 2906 N N . SER A 1 357 ? 30.581 6.435 -35.119 1.00 78.31 357 SER A N 1
ATOM 2907 C CA . SER A 1 357 ? 31.946 6.237 -34.601 1.00 78.31 357 SER A CA 1
ATOM 2908 C C . SER A 1 357 ? 33.046 6.545 -35.605 1.00 78.31 357 SER A C 1
ATOM 2910 O O . SER A 1 357 ? 34.179 6.797 -35.186 1.00 78.31 357 SER A O 1
ATOM 2912 N N . GLN A 1 358 ? 32.744 6.561 -36.904 1.00 79.25 358 GLN A N 1
ATOM 2913 C CA . GLN A 1 358 ? 33.702 6.989 -37.927 1.00 79.25 358 GLN A CA 1
ATOM 2914 C C . GLN A 1 358 ? 34.081 8.475 -37.782 1.00 79.25 358 GLN A C 1
ATOM 2916 O O . GLN A 1 358 ? 35.095 8.896 -38.333 1.00 79.25 358 GLN A O 1
ATOM 2921 N N . GLU A 1 359 ? 33.336 9.245 -36.979 1.00 73.81 359 GLU A N 1
ATOM 2922 C CA . GLU A 1 359 ? 33.612 10.650 -36.659 1.00 73.81 359 GLU A CA 1
ATOM 2923 C C . GLU A 1 359 ? 34.628 10.841 -35.505 1.00 73.81 359 GLU A C 1
ATOM 2925 O O . GLU A 1 359 ? 35.015 11.971 -35.214 1.00 73.81 359 GLU A O 1
ATOM 2930 N N . GLY A 1 360 ? 35.131 9.758 -34.886 1.00 69.38 360 GLY A N 1
ATOM 2931 C CA . GLY A 1 360 ? 36.293 9.799 -33.979 1.00 69.38 360 GLY A CA 1
ATOM 2932 C C . GLY A 1 360 ? 36.008 9.871 -32.470 1.00 69.38 360 GLY A C 1
ATOM 2933 O O . GLY A 1 360 ? 36.901 10.250 -31.712 1.00 69.38 360 GLY A O 1
ATOM 2934 N N . ASP A 1 361 ? 34.810 9.501 -32.007 1.00 74.12 361 ASP A N 1
ATOM 2935 C CA . ASP A 1 361 ? 34.481 9.468 -30.571 1.00 74.12 361 ASP A CA 1
ATOM 2936 C C . ASP A 1 361 ? 34.999 8.184 -29.878 1.00 74.12 361 ASP A C 1
ATOM 2938 O O . ASP A 1 361 ? 34.565 7.063 -30.163 1.00 74.12 361 ASP A O 1
ATOM 2942 N N . ILE A 1 362 ? 35.938 8.348 -28.940 1.00 74.31 362 ILE A N 1
ATOM 2943 C CA . ILE A 1 362 ? 36.570 7.256 -28.179 1.00 74.31 362 ILE A CA 1
ATOM 2944 C C . ILE A 1 362 ? 35.572 6.569 -27.226 1.00 74.31 362 ILE A C 1
ATOM 2946 O O . ILE A 1 362 ? 35.657 5.351 -27.042 1.00 74.31 362 ILE A O 1
ATOM 2950 N N . GLU A 1 363 ? 34.614 7.301 -26.638 1.00 71.94 363 GLU A N 1
ATOM 2951 C CA . GLU A 1 363 ? 33.596 6.709 -25.748 1.00 71.94 363 GLU A CA 1
ATOM 2952 C C . GLU A 1 363 ? 32.705 5.732 -26.523 1.00 71.94 363 GLU A C 1
ATOM 2954 O O . GLU A 1 363 ? 32.377 4.646 -26.036 1.00 71.94 363 GLU A O 1
ATOM 2959 N N . LEU A 1 364 ? 32.382 6.089 -27.767 1.00 74.31 364 LEU A N 1
ATOM 2960 C CA . LEU A 1 364 ? 31.539 5.295 -28.652 1.00 74.31 364 LEU A CA 1
ATOM 2961 C C . LEU A 1 364 ? 32.212 3.987 -29.084 1.00 74.31 364 LEU A C 1
ATOM 2963 O O . LEU A 1 364 ? 31.560 2.947 -29.152 1.00 74.31 364 LEU A O 1
ATOM 2967 N N . SER A 1 365 ? 33.526 4.021 -29.317 1.00 76.19 365 SER A N 1
ATOM 2968 C CA . SER A 1 365 ? 34.322 2.843 -29.688 1.00 76.19 365 SER A CA 1
ATOM 2969 C C . SER A 1 365 ? 34.380 1.795 -28.566 1.00 76.19 365 SER A C 1
ATOM 2971 O O . SER A 1 365 ? 34.161 0.598 -28.794 1.00 76.19 365 SER A O 1
ATOM 2973 N N . ASN A 1 366 ? 34.588 2.241 -27.322 1.00 76.94 366 ASN A N 1
ATOM 2974 C CA . ASN A 1 366 ? 34.550 1.356 -26.153 1.00 76.94 366 ASN A CA 1
ATOM 2975 C C . ASN A 1 366 ? 33.161 0.731 -25.983 1.00 76.94 366 ASN A C 1
ATOM 2977 O O . ASN A 1 366 ? 33.035 -0.476 -25.769 1.00 76.94 366 ASN A O 1
ATOM 2981 N N . TYR A 1 367 ? 32.114 1.537 -26.157 1.00 75.50 367 TYR A N 1
ATOM 2982 C CA . TYR A 1 367 ? 30.741 1.064 -26.071 1.00 75.50 367 TYR A CA 1
ATOM 2983 C C . TYR A 1 367 ? 30.391 0.053 -27.178 1.00 75.50 367 TYR A C 1
ATOM 2985 O O . TYR A 1 367 ? 29.798 -0.983 -26.888 1.00 75.50 367 TYR A O 1
ATOM 2993 N N . LEU A 1 368 ? 30.814 0.284 -28.427 1.00 77.19 368 LEU A N 1
ATOM 2994 C CA . LEU A 1 368 ? 30.660 -0.672 -29.534 1.00 77.19 368 LEU A CA 1
ATOM 2995 C C . LEU A 1 368 ? 31.350 -2.013 -29.245 1.00 77.19 368 LEU A C 1
ATOM 2997 O O . LEU A 1 368 ? 30.844 -3.066 -29.638 1.00 77.19 368 LEU A O 1
ATOM 3001 N N . THR A 1 369 ? 32.481 -1.991 -28.539 1.00 80.75 369 THR A N 1
ATOM 3002 C CA . THR A 1 369 ? 33.187 -3.209 -28.118 1.00 80.75 369 THR A CA 1
ATOM 3003 C C . THR A 1 369 ? 32.352 -4.005 -27.113 1.00 80.75 369 THR A C 1
ATOM 3005 O O . THR A 1 369 ? 32.077 -5.182 -27.353 1.00 80.75 369 THR A O 1
ATOM 3008 N N . GLU A 1 370 ? 31.852 -3.360 -26.051 1.00 75.56 370 GLU A N 1
ATOM 3009 C CA . GLU A 1 370 ? 30.938 -3.999 -25.089 1.00 75.56 370 GLU A CA 1
ATOM 3010 C C . GLU A 1 370 ? 29.664 -4.516 -25.762 1.00 75.56 370 GLU A C 1
ATOM 3012 O O . GLU A 1 370 ? 29.177 -5.609 -25.454 1.00 75.56 370 GLU A O 1
ATOM 3017 N N . LEU A 1 371 ? 29.116 -3.728 -26.692 1.00 74.12 371 LEU A N 1
ATOM 3018 C CA . LEU A 1 371 ? 27.928 -4.094 -27.438 1.00 74.12 371 LEU A CA 1
ATOM 3019 C C . LEU A 1 371 ? 28.192 -5.403 -28.192 1.00 74.12 371 LEU A C 1
ATOM 3021 O O . LEU A 1 371 ? 27.410 -6.346 -28.058 1.00 74.12 371 LEU A O 1
ATOM 3025 N N . ASN A 1 372 ? 29.295 -5.504 -28.939 1.00 78.56 372 ASN A N 1
ATOM 3026 C CA . ASN A 1 372 ? 29.649 -6.700 -29.711 1.00 78.56 372 ASN A CA 1
ATOM 3027 C C . ASN A 1 372 ? 29.843 -7.949 -28.831 1.00 78.56 372 ASN A C 1
ATOM 3029 O O . ASN A 1 372 ? 29.437 -9.045 -29.224 1.00 78.56 372 ASN A O 1
ATOM 3033 N N . GLU A 1 373 ? 30.383 -7.807 -27.618 1.00 76.94 373 GLU A N 1
ATOM 3034 C CA . GLU A 1 373 ? 30.463 -8.916 -26.654 1.00 76.94 373 GLU A CA 1
ATOM 3035 C C . GLU A 1 373 ? 29.076 -9.417 -26.220 1.00 76.94 373 GLU A C 1
ATOM 3037 O O . GLU A 1 373 ? 28.866 -10.620 -26.034 1.00 76.94 373 GLU A O 1
ATOM 3042 N N . LEU A 1 374 ? 28.097 -8.516 -26.089 1.00 69.06 374 LEU A N 1
ATOM 3043 C CA . LEU A 1 374 ? 26.703 -8.884 -25.827 1.00 69.06 374 LEU A CA 1
ATOM 3044 C C . LEU A 1 374 ? 26.067 -9.622 -27.005 1.00 69.06 374 LEU A C 1
ATOM 3046 O O . LEU A 1 374 ? 25.319 -10.566 -26.761 1.00 69.06 374 LEU A O 1
ATOM 3050 N N . LYS A 1 375 ? 26.390 -9.270 -28.258 1.00 71.06 375 LYS A N 1
ATOM 3051 C CA . LYS A 1 375 ? 25.894 -9.997 -29.446 1.00 71.06 375 LYS A CA 1
ATOM 3052 C C . LYS A 1 375 ? 26.232 -11.482 -29.369 1.00 71.06 375 LYS A C 1
ATOM 3054 O O . LYS A 1 375 ? 25.381 -12.331 -29.640 1.00 71.06 375 LYS A O 1
ATOM 3059 N N . LEU A 1 376 ? 27.463 -11.791 -28.959 1.00 69.81 376 LEU A N 1
ATOM 3060 C CA . LEU A 1 376 ? 27.913 -13.168 -28.778 1.00 69.81 376 LEU A CA 1
ATOM 3061 C C . LEU A 1 376 ? 27.078 -13.875 -27.705 1.00 69.81 376 LEU A C 1
ATOM 3063 O O . LEU A 1 376 ? 26.621 -14.983 -27.942 1.00 69.81 376 LEU A O 1
ATOM 3067 N N . LYS A 1 377 ? 26.779 -13.211 -26.583 1.00 69.31 377 LYS A N 1
ATOM 3068 C CA . LYS A 1 377 ? 25.950 -13.766 -25.495 1.00 69.31 377 LYS A CA 1
ATOM 3069 C C . LYS A 1 377 ? 24.461 -13.917 -25.822 1.00 69.31 377 LYS A C 1
ATOM 3071 O O . LYS A 1 377 ? 23.772 -14.597 -25.082 1.00 69.31 377 LYS A O 1
ATOM 3076 N N . ILE A 1 378 ? 23.953 -13.240 -26.852 1.00 64.31 378 ILE A N 1
ATOM 3077 C CA . ILE A 1 378 ? 22.558 -13.376 -27.313 1.00 64.31 378 ILE A CA 1
ATOM 3078 C C . ILE A 1 378 ? 22.418 -14.548 -28.289 1.00 64.31 378 ILE A C 1
ATOM 3080 O O . ILE A 1 378 ? 21.340 -15.109 -28.427 1.00 64.31 378 ILE A O 1
ATOM 3084 N N . THR A 1 379 ? 23.500 -14.893 -28.993 1.00 57.88 379 THR A N 1
ATOM 3085 C CA . THR A 1 379 ? 23.498 -15.931 -30.037 1.00 57.88 379 THR A CA 1
ATOM 3086 C C . THR A 1 379 ? 23.713 -17.344 -29.465 1.00 57.88 379 THR A C 1
ATOM 3088 O O . THR A 1 379 ? 23.488 -18.323 -30.175 1.00 57.88 379 THR A O 1
ATOM 3091 N N . TYR A 1 380 ? 24.138 -17.443 -28.202 1.00 46.06 380 TYR A N 1
ATOM 3092 C CA . TYR A 1 380 ? 24.289 -18.673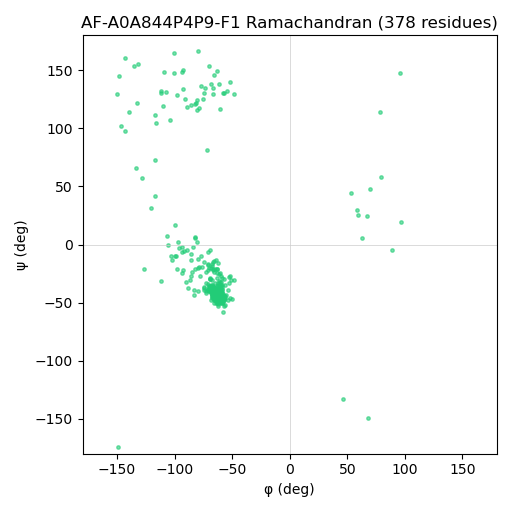 -27.417 1.00 46.06 380 TYR A CA 1
ATOM 3093 C C . TYR A 1 380 ? 23.287 -18.676 -26.267 1.00 46.06 380 TYR A C 1
ATOM 3095 O O . TYR A 1 380 ? 22.788 -19.776 -25.940 1.00 46.06 380 TYR A O 1
#

Solvent-accessible surface area (backbone atoms only — not comparable to full-atom values): 20406 Å² total; per-residue (Å²): 130,68,68,67,58,59,51,52,51,49,53,51,49,52,54,50,50,52,50,48,51,49,66,62,45,52,63,66,66,72,75,65,89,89,72,59,66,68,57,56,53,45,48,51,50,51,51,50,49,50,52,50,51,53,49,51,52,48,50,52,53,52,53,51,54,51,48,54,51,49,52,52,49,51,53,52,46,53,55,49,53,51,52,49,51,52,50,50,51,54,50,51,48,52,52,28,34,53,49,30,54,50,51,55,49,54,48,51,56,49,50,52,46,48,43,66,37,70,90,34,67,47,48,48,38,65,77,43,62,69,58,34,48,41,61,76,34,72,77,52,43,69,86,35,61,76,66,59,55,71,76,50,95,70,51,78,80,35,46,77,49,46,39,53,56,34,44,53,50,38,18,55,39,34,38,56,34,35,74,34,90,79,51,58,61,68,53,57,52,49,35,50,51,36,51,42,50,41,28,56,62,62,25,42,26,40,64,61,44,82,41,69,30,17,29,21,53,55,88,50,63,86,45,14,55,49,34,61,43,35,38,49,61,49,50,54,21,51,51,51,51,51,32,51,52,26,52,68,32,58,37,85,63,80,57,71,67,55,52,52,58,45,45,52,23,52,73,36,45,51,21,48,50,42,49,51,49,46,47,74,74,44,88,60,42,40,57,38,43,76,79,39,63,57,48,38,51,51,48,52,52,48,55,55,35,68,74,66,78,44,75,70,42,51,57,52,44,58,64,49,46,66,70,32,39,36,62,43,49,71,67,57,53,54,46,61,69,34,64,70,52,50,51,52,55,48,51,55,51,50,52,55,49,52,62,58,37,75,77,69,47,67,71,52,50,55,49,52,51,56,50,53,57,47,53,57,66,71,77,104

Radius of gyration: 47.4 Å; Cα contacts (8 Å, |Δi|>4): 361; chains: 1; bounding box: 109×36×138 Å

Sequence (380 aa):
MNNNLIWLVLSAAIGSLSVMIGYLFVPLLIDGQIIRADILGSLGTWAGSIATVGTLIFLIRQNIELREQQEKQQTQQNINEEKQHEMWKSQNEMLTFQKYELHYKMFNEMLDRIETEDRFRGIYVFRERSSAYQQLFPFNNLLQCTSDLSQISNLSSHPLIKADEQLKNISIETEKIAHVFSSKNSTIFELNKQLYALTLNLGLMLKEPKQVGSIRIGTFEHNAFFNITRGLDCLCSLFHIINELRRFSHLPCLNDEHLLEYTKGLFNHIFYINYILSISNENVMSCNLGKHKVLSKIVQGVYFLNKIKQNEANLLCNELESYFVAQVSSENLKKLEQESFIKDLYERITVVLMQASQEGDIELSNYLTELNELKLKITY

Secondary structure (DSSP, 8-state):
--HHHHHHHHHHHHHHHHHHHHHHHHHHHHS--SS-HHHHHHHHHHHHHHHHHHHHHHHHHHHHHHHHHHHHHHHHHHHHHHHHHHHHHHHHHHHHHHHHHHHHHHHHHHHHHHHHSGGGTT-EEES-HHHHHHHH-TT-BTTB----GGG-TTGGGSHHHHHHHHHHHHHHHHHHHHHSTT--HHHHHHHHHHHHHHHHHTTEEES-TTSTTEEEETT-GGGEEEEGGGHHHHHHHHHHHHHHHHHHTTPPPPPHHHHHHHHGGGG-HHHHHHHHHHHTT-SSEEE--GGGHHHHHHHHHHHHHHHHT-HHHHHHHHHHHTTSSSS--HHHHHHHH-HHHHHHHHHHHHHHHHHHHTT--HHHHHHHHHHHHHHHHHH-